Protein AF-A0A1Y1RI40-F1 (afdb_monomer)

Radius of gyration: 25.23 Å; Cα contacts (8 Å, |Δi|>4): 829; chains: 1; bounding box: 79×48×66 Å

Solvent-accessible surface area (backbone atoms only — not comparable to full-atom values): 23693 Å² total; per-residue (Å²): 145,78,85,81,77,87,74,83,76,78,83,67,93,67,83,85,74,88,73,84,78,80,83,80,86,78,82,91,81,91,85,81,90,74,91,63,54,16,33,44,28,28,38,38,39,45,78,49,85,76,67,95,66,42,29,38,39,41,31,38,20,47,82,89,46,75,76,46,76,47,78,41,54,38,86,76,55,53,92,50,40,43,78,51,72,52,67,76,34,72,64,44,56,35,31,44,37,36,29,42,35,46,96,94,41,78,31,63,43,44,65,49,74,80,46,69,31,38,95,93,45,34,64,47,70,75,47,77,42,77,39,45,49,64,64,21,49,38,52,48,40,32,50,37,21,50,50,41,53,64,74,49,54,41,98,71,26,27,20,25,41,39,65,92,81,38,76,60,62,28,73,65,33,27,35,45,42,52,41,34,43,48,74,76,56,51,57,72,82,36,72,66,47,42,33,29,54,45,43,58,57,72,36,46,45,99,76,23,45,26,79,56,82,29,44,41,56,27,14,44,45,45,32,37,40,37,75,66,67,56,79,54,70,68,54,54,30,31,53,51,36,56,62,68,44,46,42,99,71,26,28,26,13,70,34,85,57,84,66,51,19,51,39,33,28,19,41,33,52,38,16,40,45,51,67,64,51,52,72,83,37,67,68,48,47,33,30,52,52,30,53,65,75,57,48,42,98,72,26,22,22,22,56,70,70,77,70,46,28,28,50,32,26,19,44,37,48,35,29,43,52,63,72,61,52,60,74,84,36,68,72,45,48,30,26,53,52,32,45,59,58,17,46,47,98,71,26,25,15,10,52,34,75,92,45,74,61,35,52,40,36,28,19,35,42,40,49,31,47,38,71,75,67,36,85,44,71,67,55,50,34,29,47,46,33,52,44,70,61,42,40,97,72,25,41,32,66,26,62,58,61,92,89,41,93,63,67,41,62,32,45,51,40,27,22,39,40,32,45,28,41,48,51,57,70,53,47,83,75,57,91,80,69,95,77,63,112

Mean predicted aligned error: 7.87 Å

Nearest PDB structures (foldseek):
  3e37-assembly1_B  TM=7.561E-01  e=3.670E-06  Homo sapiens
  2h6g-assembly1_B  TM=7.529E-01  e=5.086E-06  Homo sapiens
  2h6i-assembly1_B  TM=7.550E-01  e=7.383E-06  Homo sapiens
  2h6h-assembly1_B  TM=7.507E-01  e=7.047E-06  Homo sapiens
  2f0y-assembly1_B  TM=7.196E-01  e=2.852E-05  Homo sapiens

Secondary structure (DSSP, 8-state):
-------PPP---------------PPP---------EEEEEEEEESSPPPSS-EEEEEEEETTEEEEEEEEEGGG-BTTEEEEEEEEEPSEEEEEEEEEEETTEEEEEEEPPPEEEBTTB-EEEEEEEEE--HHHHHHHHHHHHHHHHHHT--TTS-EESSTTT--SEEHHHHHHHHHHHHHHT--TTSHHHHHHHHHHHHTB-TTS-BSSS-HHHHHHHHHHHHHTT--SHHHHHHHHHHHHT--TTS-B-SSSSSPPBHHHHHHHHHHHHHTT--TTSHHHHHHHHHHHHH--TTS-B-SSSSS-BHHHHHHHHHHHHHTT--TTSHHHHHHHHHHHHTB-TTS-B-SSSS---BHHHHHHHHHHHHHHH-S-HHHHHHHHHHHHH--TTS--EES-STT-SS-EE-HHHHHHHHHHHHHHHHGGG-SS-----

pLDDT: mean 88.15, std 19.27, range [21.77, 98.75]

Sequence (437 aa):
MQQHTFKWRQKSWIAIFLVLAFVVLAGCDDDDDDLTFGSVSGTITFLDQMPDAGQISLNLLESEDVKAEQTIDVATISNNSLEFTFTEVDLGSYTIAIRWIEDQKTYFIDQSALFSLTNDNPDLSNFAITASFAAAKFARALSKATEFITNSQNADGGFPFRIEISQDSDFETTTWATRALLMTGADVNSPDIVSALNYIQEAQTDDGYYNEVNTAHSGFALLTLTEAGVEGPAVDAAVAWLKDAQQDDGGWGSGLTPPSMTIYTGVVMTALNAAGVPSTDPVMVNCVAFCENTQNMDGGWAMVSGDSWSMTTGWILQSLLWLGVDNNSDVIQNARAFLYSCQHEDGGFGQMPPTPSDPELTAYAMLPLLLLEGKTAEMTEAAYYLSDLQQDDGTYVSATPIEIENPEKNLQTTSFAVWALDFYLDSEITNHSNSRP

Structure (mmCIF, N/CA/C/O backbone):
data_AF-A0A1Y1RI40-F1
#
_entry.id   AF-A0A1Y1RI40-F1
#
loop_
_atom_site.group_PDB
_atom_site.id
_atom_site.type_symbol
_atom_site.label_atom_id
_atom_site.label_alt_id
_atom_site.label_comp_id
_atom_site.label_asym_id
_atom_site.label_entity_id
_atom_site.label_seq_id
_atom_site.pdbx_PDB_ins_code
_atom_site.Cartn_x
_atom_site.Cartn_y
_atom_site.Cartn_z
_atom_site.occupancy
_atom_site.B_iso_or_equiv
_atom_site.auth_seq_id
_atom_site.auth_comp_id
_atom_site.auth_asym_id
_atom_site.auth_atom_id
_atom_site.pdbx_PDB_model_num
ATOM 1 N N . MET A 1 1 ? -5.838 -23.852 -21.006 1.00 31.56 1 MET A N 1
ATOM 2 C CA . MET A 1 1 ? -7.023 -23.039 -21.349 1.00 31.56 1 MET A CA 1
ATOM 3 C C . MET A 1 1 ? -7.880 -22.906 -20.092 1.00 31.56 1 MET A C 1
ATOM 5 O O . MET A 1 1 ? -8.833 -23.645 -19.903 1.00 31.56 1 MET A O 1
ATOM 9 N N . GLN A 1 2 ? -7.460 -22.024 -19.189 1.00 23.70 2 GLN A N 1
ATOM 10 C CA . GLN A 1 2 ? -8.268 -21.462 -18.108 1.00 23.70 2 GLN A CA 1
ATOM 11 C C . GLN A 1 2 ? -7.993 -19.964 -18.206 1.00 23.70 2 GLN A C 1
ATOM 13 O O . GLN A 1 2 ? -6.868 -19.531 -17.986 1.00 23.70 2 GLN A O 1
ATOM 18 N N . GLN A 1 3 ? -8.969 -19.214 -18.712 1.00 21.77 3 GLN A N 1
ATOM 19 C CA . GLN A 1 3 ? -8.918 -17.758 -18.735 1.00 21.77 3 GLN A CA 1
ATOM 20 C C . GLN A 1 3 ? -9.211 -17.291 -17.310 1.00 21.77 3 GLN A C 1
ATOM 22 O O . GLN A 1 3 ? -10.324 -17.477 -16.819 1.00 21.77 3 GLN A O 1
ATOM 27 N N . HIS A 1 4 ? -8.206 -16.738 -16.638 1.00 25.17 4 HIS A N 1
ATOM 28 C CA . HIS A 1 4 ? -8.404 -15.982 -15.410 1.00 25.17 4 HIS A CA 1
ATOM 29 C C . HIS A 1 4 ? -8.950 -14.610 -15.809 1.00 25.17 4 HIS A C 1
ATOM 31 O O . HIS A 1 4 ? -8.199 -13.704 -16.134 1.00 25.17 4 HIS A O 1
ATOM 37 N N . THR A 1 5 ? -10.274 -14.473 -15.863 1.00 24.78 5 THR A N 1
ATOM 38 C CA . THR A 1 5 ? -10.913 -13.159 -15.978 1.00 24.78 5 THR A CA 1
ATOM 39 C C . THR A 1 5 ? -10.728 -12.421 -14.655 1.00 24.78 5 THR A C 1
ATOM 41 O O . THR A 1 5 ? -11.312 -12.837 -13.647 1.00 24.78 5 THR A O 1
ATOM 44 N N . PHE A 1 6 ? -9.921 -11.359 -14.654 1.00 29.69 6 PHE A N 1
ATOM 45 C CA . PHE A 1 6 ? -9.769 -10.452 -13.520 1.00 29.69 6 PHE A CA 1
ATOM 46 C C . PHE A 1 6 ? -11.094 -9.719 -13.279 1.00 29.69 6 PHE A C 1
ATOM 48 O O . PHE A 1 6 ? -11.621 -9.040 -14.158 1.00 29.69 6 PHE A O 1
ATOM 55 N N . LYS A 1 7 ? -11.684 -9.914 -12.096 1.00 27.81 7 LYS A N 1
ATOM 56 C CA . LYS A 1 7 ? -12.868 -9.176 -11.650 1.00 27.81 7 LYS A CA 1
ATOM 57 C C . LYS A 1 7 ? -12.440 -8.151 -10.615 1.00 27.81 7 LYS A C 1
ATOM 59 O O . LYS A 1 7 ? -12.048 -8.513 -9.510 1.00 27.81 7 LYS A O 1
ATOM 64 N N . TRP A 1 8 ? -12.587 -6.890 -10.984 1.00 30.58 8 TRP A N 1
ATOM 65 C CA . TRP A 1 8 ? -12.512 -5.742 -10.098 1.00 30.58 8 TRP A CA 1
ATOM 66 C C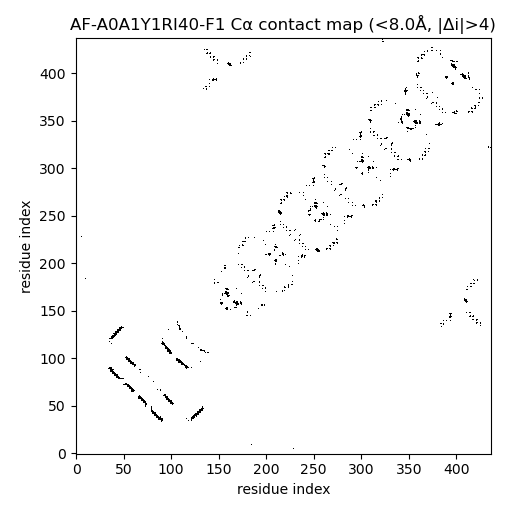 . TRP A 1 8 ? -13.442 -5.868 -8.897 1.00 30.58 8 TRP A C 1
ATOM 68 O O . TRP A 1 8 ? -14.635 -6.144 -9.049 1.00 30.58 8 TRP A O 1
ATOM 78 N N . ARG A 1 9 ? -12.899 -5.653 -7.695 1.00 31.94 9 ARG A N 1
ATOM 79 C CA . ARG A 1 9 ? -13.694 -5.528 -6.473 1.00 31.94 9 ARG A CA 1
ATOM 80 C C . ARG A 1 9 ? -14.290 -4.123 -6.404 1.00 31.94 9 ARG A C 1
ATOM 82 O O . ARG A 1 9 ? -13.565 -3.151 -6.244 1.00 31.94 9 ARG A O 1
ATOM 89 N N . GLN A 1 10 ? -15.618 -4.033 -6.400 1.00 27.36 10 GLN A N 1
ATOM 90 C CA . GLN A 1 10 ? -16.288 -3.022 -5.584 1.00 27.36 10 GLN A CA 1
ATOM 91 C C . GLN A 1 10 ? -15.876 -3.300 -4.131 1.00 27.36 10 GLN A C 1
ATOM 93 O O . GLN A 1 10 ? -16.125 -4.405 -3.639 1.00 27.36 10 GLN A O 1
ATOM 98 N N . LYS A 1 11 ? -15.234 -2.344 -3.447 1.00 31.62 11 LYS A N 1
ATOM 99 C CA . LYS A 1 11 ? -15.049 -2.407 -1.989 1.00 31.62 11 LYS A CA 1
ATOM 100 C C . LYS A 1 11 ? -16.427 -2.289 -1.327 1.00 31.62 11 LYS A C 1
ATOM 102 O O . LYS A 1 11 ? -16.858 -1.218 -0.917 1.00 31.62 11 LYS A O 1
ATOM 107 N N . SER A 1 12 ? -17.161 -3.395 -1.263 1.00 24.73 12 SER A N 1
ATOM 108 C CA . SER A 1 12 ? -18.211 -3.561 -0.268 1.00 24.73 12 SER A CA 1
ATOM 109 C C . SER A 1 12 ? -17.502 -3.924 1.028 1.00 24.73 12 SER A C 1
ATOM 111 O O . SER A 1 12 ? -16.881 -4.982 1.110 1.00 24.73 12 SER A O 1
ATOM 113 N N . TRP A 1 13 ? -17.566 -3.041 2.020 1.00 26.20 13 TRP A N 1
ATOM 114 C CA . TRP A 1 13 ? -17.221 -3.362 3.400 1.00 26.20 13 TRP A CA 1
ATOM 115 C C . TRP A 1 13 ? -18.197 -4.443 3.886 1.00 26.20 13 TRP A C 1
ATOM 117 O O . TRP A 1 13 ? -19.246 -4.145 4.440 1.00 26.20 13 TRP A O 1
ATOM 127 N N . ILE A 1 14 ? -17.909 -5.705 3.575 1.00 23.94 14 ILE A N 1
ATOM 128 C CA . ILE A 1 14 ? -18.635 -6.865 4.087 1.00 23.94 14 ILE A CA 1
ATOM 129 C C . ILE A 1 14 ? -17.609 -7.665 4.873 1.00 23.94 14 ILE A C 1
ATOM 131 O O . ILE A 1 14 ? -16.881 -8.491 4.322 1.00 23.94 14 ILE A O 1
ATOM 135 N N . ALA A 1 15 ? -17.541 -7.391 6.172 1.00 27.09 15 ALA A N 1
ATOM 136 C CA . ALA A 1 15 ? -16.929 -8.308 7.113 1.00 27.09 15 ALA A CA 1
ATOM 137 C C . ALA A 1 15 ? -17.802 -9.572 7.146 1.00 27.09 15 ALA A C 1
ATOM 139 O O . ALA A 1 15 ? -18.925 -9.562 7.644 1.00 27.09 15 ALA A O 1
ATOM 140 N N . ILE A 1 16 ? -17.326 -10.666 6.549 1.00 22.86 16 ILE A N 1
ATOM 141 C CA . ILE A 1 16 ? -18.002 -11.962 6.648 1.00 22.86 16 ILE A CA 1
ATOM 142 C C . ILE A 1 16 ? -17.617 -12.570 7.997 1.00 22.86 16 ILE A C 1
ATOM 144 O O . ILE A 1 16 ? -16.583 -13.224 8.114 1.00 22.86 16 ILE A O 1
ATOM 148 N N . PHE A 1 17 ? -18.465 -12.390 9.008 1.00 30.45 17 PHE A N 1
ATOM 149 C CA . PHE A 1 17 ? -18.402 -13.183 10.232 1.00 30.45 17 PHE A CA 1
ATOM 150 C C . PHE A 1 17 ? -19.391 -14.350 10.148 1.00 30.45 17 PHE A C 1
ATOM 152 O O . PHE A 1 17 ? -20.609 -14.180 10.114 1.00 30.45 17 PHE A O 1
ATOM 159 N N . LEU A 1 18 ? -18.851 -15.570 10.117 1.00 23.53 18 LEU A N 1
ATOM 160 C CA . LEU A 1 18 ? -19.616 -16.800 10.315 1.00 23.53 18 LEU A CA 1
ATOM 161 C C . LEU A 1 18 ? -20.024 -16.894 11.792 1.00 23.53 18 LEU A C 1
ATOM 163 O O . LEU A 1 18 ? -19.285 -17.426 12.619 1.00 23.53 18 LEU A O 1
ATOM 167 N N . VAL A 1 19 ? -21.213 -16.395 12.124 1.00 30.25 19 VAL A N 1
ATOM 168 C CA . VAL A 1 19 ? -21.842 -16.644 13.426 1.00 30.25 19 VAL A CA 1
ATOM 169 C C . VAL A 1 19 ? -22.621 -17.957 13.345 1.00 30.25 19 VAL A C 1
ATOM 171 O O . VAL A 1 19 ? -23.636 -18.070 12.658 1.00 30.25 19 VAL A O 1
ATOM 174 N N . LEU A 1 20 ? -22.135 -18.979 14.051 1.00 26.75 20 LEU A N 1
ATOM 175 C CA . LEU A 1 20 ? -22.878 -20.211 14.321 1.00 26.75 20 LEU A CA 1
ATOM 176 C C . LEU A 1 20 ? -24.044 -19.885 15.267 1.00 26.75 20 LEU A C 1
ATOM 178 O O . LEU A 1 20 ? -23.897 -19.895 16.486 1.00 26.75 20 LEU A O 1
ATOM 182 N N . ALA A 1 21 ? -25.210 -19.584 14.695 1.00 27.12 21 ALA A N 1
ATOM 183 C CA . ALA A 1 21 ? -26.448 -19.405 15.441 1.00 27.12 21 ALA A CA 1
ATOM 184 C C . ALA A 1 21 ? -26.933 -20.757 15.996 1.00 27.12 21 ALA A C 1
ATOM 186 O O . ALA A 1 21 ? -27.437 -21.608 15.260 1.00 27.12 21 ALA A O 1
ATOM 187 N N . PHE A 1 22 ? -26.809 -20.961 17.309 1.00 29.23 22 PHE A N 1
ATOM 188 C CA . PHE A 1 22 ? -27.583 -21.983 18.010 1.00 29.23 22 PHE A CA 1
ATOM 189 C C . PHE A 1 22 ? -28.985 -21.429 18.272 1.00 29.23 22 PHE A C 1
ATOM 191 O O . PHE A 1 22 ? -29.218 -20.712 19.240 1.00 29.23 22 PHE A O 1
ATOM 198 N N . VAL A 1 23 ? -29.929 -21.762 17.393 1.00 29.42 23 VAL A N 1
ATOM 199 C CA . VAL A 1 23 ? -31.353 -21.503 17.622 1.00 29.42 23 VAL A CA 1
ATOM 200 C C . VAL A 1 23 ? -31.856 -22.502 18.666 1.00 29.42 23 VAL A C 1
ATOM 202 O O . VAL A 1 23 ? -32.053 -23.681 18.368 1.00 29.42 23 VAL A O 1
ATOM 205 N N . VAL A 1 24 ? -32.069 -22.041 19.897 1.00 32.00 24 VAL A N 1
ATOM 206 C CA . VAL A 1 24 ? -32.867 -22.767 20.891 1.00 32.00 24 VAL A CA 1
ATOM 207 C C . VAL A 1 24 ? -34.315 -22.313 20.722 1.00 32.00 24 VAL A C 1
ATOM 209 O O . VAL A 1 24 ? -34.689 -21.227 21.150 1.00 32.00 24 VAL A O 1
ATOM 212 N N . LEU A 1 25 ? -35.133 -23.133 20.057 1.00 32.25 25 LEU A N 1
ATOM 213 C CA . LEU A 1 25 ? -36.585 -22.945 20.004 1.00 32.25 25 LEU A CA 1
ATOM 214 C C . LEU A 1 25 ? -37.181 -23.307 21.372 1.00 32.25 25 LEU A C 1
ATOM 216 O O . LEU A 1 25 ? -37.320 -24.490 21.689 1.00 32.25 25 LEU A O 1
ATOM 220 N N . ALA A 1 26 ? -37.535 -22.302 22.171 1.00 36.41 26 ALA A N 1
ATOM 221 C CA . ALA A 1 26 ? -38.454 -22.465 23.293 1.00 36.41 26 ALA A CA 1
ATOM 222 C C . ALA A 1 26 ? -39.890 -22.237 22.792 1.00 36.41 26 ALA A C 1
ATOM 224 O O . ALA A 1 26 ? -40.161 -21.279 22.071 1.00 36.41 26 ALA A O 1
ATOM 225 N N . GLY A 1 27 ? -40.772 -23.190 23.098 1.00 30.47 27 GLY A N 1
ATOM 226 C CA . GLY A 1 27 ? -42.149 -23.244 22.613 1.00 30.47 27 GLY A CA 1
ATOM 227 C C . GLY A 1 27 ? -43.052 -22.157 23.194 1.00 30.47 27 GLY A C 1
ATOM 228 O O . GLY A 1 27 ? -42.849 -21.702 24.315 1.00 30.47 27 GLY A O 1
ATOM 229 N N . CYS A 1 28 ? -44.052 -21.785 22.394 1.00 40.38 28 CYS A N 1
ATOM 230 C CA . CYS A 1 28 ? -45.139 -20.876 22.736 1.00 40.38 28 CYS A CA 1
ATOM 231 C C . CYS A 1 28 ? -46.003 -21.410 23.886 1.00 40.38 28 CYS A C 1
ATOM 233 O O . CYS A 1 28 ? -46.404 -22.573 23.848 1.00 40.38 28 CYS A O 1
ATOM 235 N N . ASP A 1 29 ? -46.365 -20.522 24.809 1.00 39.06 29 ASP A N 1
ATOM 236 C CA . ASP A 1 29 ? -47.680 -20.505 25.454 1.00 39.06 29 ASP A CA 1
ATOM 237 C C . ASP A 1 29 ? -48.059 -19.040 25.748 1.00 39.06 29 ASP A C 1
ATOM 239 O O . ASP A 1 29 ? -47.197 -18.231 26.096 1.00 39.06 29 ASP A O 1
ATOM 243 N N . ASP A 1 30 ? -49.331 -18.727 25.505 1.00 52.78 30 ASP A N 1
ATOM 244 C CA . ASP A 1 30 ? -49.960 -17.401 25.469 1.00 52.78 30 ASP A CA 1
ATOM 245 C C . ASP A 1 30 ? -50.249 -16.788 26.862 1.00 52.78 30 ASP A C 1
ATOM 247 O O . ASP A 1 30 ? -50.532 -17.512 27.817 1.00 52.78 30 ASP A O 1
ATOM 251 N N . ASP A 1 31 ? -50.272 -15.444 26.882 1.00 44.56 31 ASP A N 1
ATOM 252 C CA . ASP A 1 31 ? -51.110 -14.492 27.653 1.00 44.56 31 ASP A CA 1
ATOM 253 C C . ASP A 1 31 ? -50.374 -13.431 28.518 1.00 44.56 31 ASP A C 1
ATOM 255 O O . ASP A 1 31 ? -49.601 -13.743 29.420 1.00 44.56 31 ASP A O 1
ATOM 259 N N . ASP A 1 32 ? -50.774 -12.176 28.246 1.00 40.97 32 ASP A N 1
ATOM 260 C CA . ASP A 1 32 ? -50.656 -10.898 28.978 1.00 40.97 32 ASP A CA 1
ATOM 261 C C . ASP A 1 32 ? -49.320 -10.108 29.008 1.00 40.97 32 ASP A C 1
ATOM 263 O O . ASP A 1 32 ? -48.275 -10.595 29.420 1.00 40.97 32 ASP A O 1
ATOM 267 N N . ASP A 1 33 ? -49.435 -8.846 28.552 1.00 57.16 33 ASP A N 1
ATOM 268 C CA . ASP A 1 33 ? -48.524 -7.685 28.583 1.00 57.16 33 ASP A CA 1
ATOM 269 C C . ASP A 1 33 ? -47.160 -7.861 29.271 1.00 57.16 33 ASP A C 1
ATOM 271 O O . ASP A 1 33 ? -47.107 -7.953 30.491 1.00 57.16 33 ASP A O 1
ATOM 275 N N . ASP A 1 34 ? -46.068 -7.743 28.502 1.00 50.94 34 ASP A N 1
ATOM 276 C CA . ASP A 1 34 ? -44.821 -7.109 28.960 1.00 50.94 34 ASP A CA 1
ATOM 277 C C . ASP A 1 34 ? -43.804 -7.013 27.801 1.00 50.94 34 ASP A C 1
ATOM 279 O O . ASP A 1 34 ? -43.043 -7.937 27.519 1.00 50.94 34 ASP A O 1
ATOM 283 N N . LEU A 1 35 ? -43.749 -5.865 27.110 1.00 52.09 35 LEU A N 1
ATOM 284 C CA . LEU A 1 35 ? -42.489 -5.454 26.477 1.00 52.09 35 LEU A CA 1
ATOM 285 C C . LEU A 1 35 ? -41.566 -5.037 27.626 1.00 52.09 35 LEU A C 1
ATOM 287 O O . LEU A 1 35 ? -41.515 -3.869 28.012 1.00 52.09 35 LEU A O 1
ATOM 291 N N . THR A 1 36 ? -40.915 -6.014 28.252 1.00 71.75 36 THR A N 1
ATOM 292 C CA . THR A 1 36 ? -39.920 -5.776 29.297 1.00 71.75 36 THR A CA 1
ATOM 293 C C . THR A 1 36 ? -38.683 -5.188 28.651 1.00 71.75 36 THR A C 1
ATOM 295 O O . THR A 1 36 ? -37.813 -5.910 28.169 1.00 71.75 36 THR A O 1
ATOM 298 N N . PHE A 1 37 ? -38.619 -3.863 28.618 1.00 84.75 37 PHE A N 1
ATOM 299 C CA . PHE A 1 37 ? -37.392 -3.180 28.264 1.00 84.75 37 PHE A CA 1
ATOM 300 C C . PHE A 1 37 ? -36.336 -3.396 29.346 1.00 84.75 37 PHE A C 1
ATOM 302 O O . PHE A 1 37 ? -36.621 -3.370 30.544 1.00 84.75 37 PHE A O 1
ATOM 309 N N . GLY A 1 38 ? -35.111 -3.574 28.889 1.00 91.69 38 GLY A N 1
ATOM 310 C CA . GLY A 1 38 ? -33.917 -3.699 29.689 1.00 91.69 38 GLY A CA 1
ATOM 311 C C . GLY A 1 38 ? -33.022 -2.469 29.645 1.00 91.69 38 GLY A C 1
ATOM 312 O O . GLY A 1 38 ? -33.340 -1.427 29.055 1.00 91.69 38 GLY A O 1
ATOM 313 N N . SER A 1 39 ? -31.849 -2.617 30.245 1.00 94.75 39 SER A N 1
ATOM 314 C CA . SER A 1 39 ? -30.773 -1.638 30.172 1.00 94.75 39 SER A CA 1
ATOM 315 C C . SER A 1 39 ? -29.411 -2.306 30.028 1.00 94.75 39 SER A C 1
ATOM 317 O O . SER A 1 39 ? -29.188 -3.434 30.466 1.00 94.75 39 SER A O 1
ATOM 319 N N . VAL A 1 40 ? -28.480 -1.598 29.396 1.00 96.50 40 VAL A N 1
ATOM 320 C CA . VAL A 1 40 ? -27.085 -2.024 29.266 1.00 96.50 40 VAL A CA 1
ATOM 321 C C . VAL A 1 40 ? -26.205 -0.879 29.719 1.00 96.50 40 VAL A C 1
ATOM 323 O O . VAL A 1 40 ? -26.218 0.182 29.099 1.00 96.50 40 VAL A O 1
ATOM 326 N N . SER A 1 41 ? -25.423 -1.078 30.773 1.00 97.12 41 SER A N 1
ATOM 327 C CA . SER A 1 41 ? -24.479 -0.083 31.272 1.00 97.12 41 SER A CA 1
ATOM 328 C C . SER A 1 41 ? -23.106 -0.679 31.533 1.00 97.12 41 SER A C 1
ATOM 330 O O . SER A 1 41 ? -22.956 -1.853 31.891 1.00 97.12 41 SER A O 1
ATOM 332 N N . GLY A 1 42 ? -22.081 0.152 31.393 1.00 96.19 42 GLY A N 1
ATOM 333 C CA . GLY A 1 42 ? -20.721 -0.299 31.603 1.00 96.19 42 GLY A CA 1
ATOM 334 C C . GLY A 1 42 ? -19.665 0.716 31.214 1.00 96.19 42 GLY A C 1
ATOM 335 O O . GLY A 1 42 ? -19.949 1.901 31.044 1.00 96.19 42 GLY A O 1
ATOM 336 N N . THR A 1 43 ? -18.448 0.209 31.049 1.00 96.75 43 THR A N 1
ATOM 337 C CA . THR A 1 43 ? -17.240 1.007 30.864 1.00 96.75 43 THR A CA 1
ATOM 338 C C . THR A 1 43 ? -16.478 0.531 29.636 1.00 96.75 43 THR A C 1
ATOM 340 O O . THR A 1 43 ? -16.253 -0.667 29.449 1.00 96.75 43 THR A O 1
ATOM 343 N N . ILE A 1 44 ? -16.019 1.479 28.827 1.00 96.69 44 ILE A N 1
ATOM 344 C CA . ILE A 1 44 ? -15.050 1.262 27.756 1.00 96.69 44 ILE A CA 1
ATOM 345 C C . ILE A 1 44 ? -13.696 1.770 28.244 1.00 96.69 44 ILE A C 1
ATOM 347 O O . ILE A 1 44 ? -13.583 2.926 28.645 1.00 96.69 44 ILE A O 1
ATOM 351 N N . THR A 1 45 ? -12.673 0.920 28.207 1.00 96.25 45 THR A N 1
ATOM 352 C CA . THR A 1 45 ? -11.275 1.294 28.455 1.00 96.25 45 THR A CA 1
ATOM 353 C C . THR A 1 45 ? -10.517 1.350 27.133 1.00 96.25 45 THR A C 1
ATOM 355 O O . THR A 1 45 ? -10.418 0.346 26.427 1.00 96.25 45 THR A O 1
ATOM 358 N N . PHE A 1 46 ? -9.967 2.515 26.804 1.00 94.44 46 PHE A N 1
ATOM 359 C CA . PHE A 1 46 ? -9.165 2.718 25.603 1.00 94.44 46 PHE A CA 1
ATOM 360 C C . PHE A 1 46 ? -7.693 2.398 25.877 1.00 94.44 46 PHE A C 1
ATOM 362 O O . PHE A 1 46 ? -7.108 2.892 26.844 1.00 94.44 46 PHE A O 1
ATOM 369 N N . LEU A 1 47 ? -7.107 1.546 25.036 1.00 91.44 47 LEU A N 1
ATOM 370 C CA . LEU A 1 47 ? -5.742 1.043 25.216 1.00 91.44 47 LEU A CA 1
ATOM 371 C C . LEU A 1 47 ? -4.673 2.046 24.762 1.00 91.44 47 LEU A C 1
ATOM 373 O O . LEU A 1 47 ? -3.570 2.049 25.305 1.00 91.44 47 LEU A O 1
ATOM 377 N N . ASP A 1 48 ? -5.022 2.913 23.814 1.00 87.44 48 ASP A N 1
ATOM 378 C CA . ASP A 1 48 ? -4.122 3.893 23.207 1.00 87.44 48 ASP A CA 1
ATOM 379 C C . ASP A 1 48 ? -4.421 5.319 23.688 1.00 87.44 48 ASP A C 1
ATOM 381 O O . ASP A 1 48 ? -5.396 5.580 24.400 1.00 87.44 48 ASP A O 1
ATOM 385 N N . GLN A 1 49 ? -3.584 6.275 23.282 1.00 85.06 49 GLN A N 1
ATOM 386 C CA . GLN A 1 49 ? -3.860 7.694 23.492 1.00 85.06 49 GLN A CA 1
ATOM 387 C C . GLN A 1 49 ? -5.142 8.108 22.748 1.00 85.06 49 GLN A C 1
ATOM 389 O O . GLN A 1 49 ? -5.308 7.809 21.565 1.00 85.06 49 GLN A O 1
ATOM 394 N N . MET A 1 50 ? -6.038 8.814 23.447 1.00 88.25 50 MET A N 1
ATOM 395 C CA . MET A 1 50 ? -7.249 9.385 22.848 1.00 88.25 50 MET A CA 1
ATOM 396 C C . MET A 1 50 ? -6.888 10.391 21.741 1.00 88.25 50 MET A C 1
ATOM 398 O O . MET A 1 50 ? -5.900 11.114 21.893 1.00 88.25 50 MET A O 1
ATOM 402 N N . PRO A 1 51 ? -7.687 10.492 20.663 1.00 88.69 51 PRO A N 1
ATOM 403 C CA . PRO A 1 51 ? -7.506 11.550 19.675 1.00 88.69 51 PRO A CA 1
ATOM 404 C C . PRO A 1 51 ? -7.727 12.938 20.296 1.00 88.69 51 PRO A C 1
ATOM 406 O O . PRO A 1 51 ? -8.458 13.085 21.273 1.00 88.69 51 PRO A O 1
ATOM 409 N N . ASP A 1 52 ? -7.128 13.975 19.709 1.00 87.88 52 ASP A N 1
ATOM 410 C CA . ASP A 1 52 ? -7.226 15.344 20.243 1.00 87.88 52 ASP A CA 1
ATOM 411 C C . ASP A 1 52 ? -8.600 15.998 19.997 1.00 87.88 52 ASP A C 1
ATOM 413 O O . ASP A 1 52 ? -8.946 16.992 20.639 1.00 87.88 52 ASP A O 1
ATOM 417 N N . ALA A 1 53 ? -9.385 15.464 19.055 1.00 92.44 53 ALA A N 1
ATOM 418 C CA . ALA A 1 53 ? -10.660 16.028 18.627 1.00 92.44 53 ALA A CA 1
ATOM 419 C C . ALA A 1 53 ? -11.650 14.958 18.135 1.00 92.44 53 ALA A C 1
ATOM 421 O O . ALA A 1 53 ? -11.320 13.784 17.946 1.00 92.44 53 ALA A O 1
ATOM 422 N N . GLY A 1 54 ? -12.888 15.394 17.900 1.00 94.62 54 GLY A N 1
ATOM 423 C CA . GLY A 1 54 ? -13.966 14.567 17.369 1.00 94.62 54 GLY A CA 1
ATOM 424 C C . GLY A 1 54 ? -14.877 13.989 18.449 1.00 94.62 54 GLY A C 1
ATOM 425 O O . GLY A 1 54 ? -14.913 14.447 19.592 1.00 94.62 54 GLY A O 1
ATOM 426 N N . GLN A 1 55 ? -15.664 12.992 18.065 1.00 96.81 55 GLN A N 1
ATOM 427 C CA . GLN A 1 55 ? -16.674 12.370 18.914 1.00 96.81 55 GLN A CA 1
ATOM 428 C C . GLN A 1 55 ? -16.581 10.848 18.845 1.00 96.81 55 GLN A C 1
ATOM 430 O O . GLN A 1 55 ? -16.263 10.286 17.803 1.00 96.81 55 GLN A O 1
ATOM 435 N N . ILE A 1 56 ? -16.897 10.167 19.938 1.00 96.88 56 ILE A N 1
ATOM 436 C CA . ILE A 1 56 ? -17.120 8.725 19.964 1.00 96.88 56 ILE A CA 1
ATOM 437 C C . ILE A 1 56 ? -18.609 8.473 19.771 1.00 96.88 56 ILE A C 1
ATOM 439 O O . ILE A 1 56 ? -19.419 8.966 20.554 1.00 96.88 56 ILE A O 1
ATOM 443 N N . SER A 1 57 ? -18.967 7.711 18.741 1.00 97.06 57 SER A N 1
ATOM 444 C CA . SER A 1 57 ? -20.306 7.149 18.586 1.00 97.06 57 SER A CA 1
ATOM 445 C C . SER A 1 57 ? -20.316 5.706 19.084 1.00 97.06 57 SER A C 1
ATOM 447 O O . SER A 1 57 ? -19.479 4.888 18.692 1.00 97.06 57 SER A O 1
ATOM 449 N N . LEU A 1 58 ? -21.253 5.417 19.981 1.00 97.69 58 LEU A N 1
ATOM 450 C CA . LEU A 1 58 ? -21.564 4.088 20.482 1.00 97.69 58 LEU A CA 1
ATOM 451 C C . LEU A 1 58 ? -22.901 3.674 19.888 1.00 97.69 58 LEU A C 1
ATOM 453 O O . LEU A 1 58 ? -23.923 4.294 20.182 1.00 97.69 58 LEU A O 1
ATOM 457 N N . ASN A 1 59 ? -22.908 2.613 19.090 1.00 97.62 59 ASN A N 1
ATOM 458 C CA . ASN A 1 59 ? -24.127 2.088 18.493 1.00 97.62 59 ASN A CA 1
ATOM 459 C C . ASN A 1 59 ? -24.437 0.712 19.069 1.00 97.62 59 ASN A C 1
ATOM 461 O O . ASN A 1 59 ? -23.637 -0.214 18.936 1.00 97.62 59 ASN A O 1
ATOM 465 N N . LEU A 1 60 ? -25.613 0.579 19.675 1.00 97.38 60 LEU A N 1
ATOM 466 C CA . LEU A 1 60 ? -26.168 -0.710 20.054 1.00 97.38 60 LEU A CA 1
ATOM 467 C C . LEU A 1 60 ? -26.784 -1.353 18.810 1.00 97.38 60 LEU A C 1
ATOM 469 O O . LEU A 1 60 ? -27.747 -0.821 18.251 1.00 97.38 60 LEU A O 1
ATOM 473 N N . LEU A 1 61 ? -26.213 -2.472 18.373 1.00 97.31 61 LEU A N 1
ATOM 474 C CA . LEU A 1 61 ? -26.580 -3.150 17.135 1.00 97.31 61 LEU A CA 1
ATOM 475 C C . LEU A 1 61 ? -27.292 -4.466 17.425 1.00 97.31 61 LEU A C 1
ATOM 477 O O . LEU A 1 61 ? -26.755 -5.299 18.155 1.00 97.31 61 LEU A O 1
ATOM 481 N N . GLU A 1 62 ? -28.449 -4.681 16.805 1.00 95.25 62 GLU A N 1
ATOM 482 C CA . GLU A 1 62 ? -29.041 -6.012 16.641 1.00 95.25 62 GLU A CA 1
ATOM 483 C C . GLU A 1 62 ? -28.722 -6.486 15.226 1.00 95.25 62 GLU A C 1
ATOM 485 O O . GLU A 1 62 ? -29.246 -5.948 14.249 1.00 95.25 62 GLU A O 1
ATOM 490 N N . SER A 1 63 ? -27.829 -7.468 15.096 1.00 90.31 63 SER A N 1
ATOM 491 C CA . SER A 1 63 ? -27.181 -7.743 13.810 1.00 90.31 63 SER A CA 1
ATOM 492 C C . SER A 1 63 ? -26.520 -6.464 13.260 1.00 90.31 63 SER A C 1
ATOM 494 O O . SER A 1 63 ? -25.578 -5.975 13.874 1.00 90.31 63 SER A O 1
ATOM 496 N N . GLU A 1 64 ? -27.013 -5.912 12.146 1.00 87.75 64 GLU A N 1
ATOM 497 C CA . GLU A 1 64 ? -26.497 -4.683 11.515 1.00 87.75 64 GLU A CA 1
ATOM 498 C C . GLU A 1 64 ? -27.359 -3.445 11.823 1.00 87.75 64 GLU A C 1
ATOM 500 O O . GLU A 1 64 ? -26.976 -2.318 11.506 1.00 87.75 64 GLU A O 1
ATOM 505 N N . ASP A 1 65 ? -28.531 -3.631 12.439 1.00 94.06 65 ASP A N 1
ATOM 506 C CA . ASP A 1 65 ? -29.480 -2.548 12.675 1.00 94.06 65 ASP A CA 1
ATOM 507 C C . ASP A 1 65 ? -29.116 -1.776 13.946 1.00 94.06 65 ASP A C 1
ATOM 509 O O . ASP A 1 65 ? -29.073 -2.337 15.045 1.00 94.06 65 ASP A O 1
ATOM 513 N N . VAL A 1 66 ? -28.924 -0.462 13.813 1.00 95.88 66 VAL A N 1
ATOM 514 C CA . VAL A 1 66 ? -28.730 0.442 14.954 1.00 95.88 66 VAL A CA 1
ATOM 515 C C . VAL A 1 66 ? -30.051 0.601 15.704 1.00 95.88 66 VAL A C 1
ATOM 517 O O . VAL A 1 66 ? -31.009 1.165 15.176 1.00 95.88 66 VAL A O 1
ATOM 520 N N . LYS A 1 67 ? -30.100 0.127 16.950 1.00 96.12 67 LYS A N 1
ATOM 521 C CA . LYS A 1 67 ? -31.278 0.242 17.829 1.00 96.12 67 LYS A CA 1
ATOM 522 C C . LYS A 1 67 ? -31.195 1.424 18.777 1.00 96.12 67 LYS A C 1
ATOM 524 O O . LYS A 1 67 ? -32.213 2.026 19.098 1.00 96.12 67 LYS A O 1
ATOM 529 N N . ALA A 1 68 ? -29.984 1.770 19.198 1.00 95.88 68 ALA A N 1
ATOM 530 C CA . ALA A 1 68 ? -29.722 2.949 20.005 1.00 95.88 68 ALA A CA 1
ATOM 531 C C . ALA A 1 68 ? -28.335 3.515 19.692 1.00 95.88 68 ALA A C 1
ATOM 533 O O . ALA A 1 68 ? -27.426 2.789 19.283 1.00 95.88 68 ALA A O 1
ATOM 534 N N . GLU A 1 69 ? -28.171 4.817 19.905 1.00 96.50 69 GLU A N 1
ATOM 535 C CA . GLU A 1 69 ? -26.922 5.532 19.664 1.00 96.50 69 GLU A CA 1
ATOM 536 C C . GLU A 1 69 ? -26.631 6.522 20.792 1.00 96.50 69 GLU A C 1
ATOM 538 O O . GLU A 1 69 ? -27.538 7.164 21.326 1.00 96.50 69 GLU A O 1
ATOM 543 N N . GLN A 1 70 ? -25.353 6.651 21.139 1.00 96.62 70 GLN A N 1
ATOM 544 C CA . GLN A 1 70 ? -24.831 7.722 21.980 1.00 96.62 70 GLN A CA 1
ATOM 545 C C . GLN A 1 70 ? -23.626 8.349 21.309 1.00 96.62 70 GLN A C 1
ATOM 547 O O . GLN A 1 70 ? -22.755 7.641 20.818 1.00 96.62 70 GLN A O 1
ATOM 552 N N . THR A 1 71 ? -23.550 9.674 21.345 1.00 96.38 71 THR A N 1
ATOM 553 C CA . THR A 1 71 ? -22.406 10.422 20.830 1.00 96.38 71 THR A CA 1
ATOM 554 C C . THR A 1 71 ? -21.782 11.223 21.959 1.00 96.38 71 THR A C 1
ATOM 556 O O . THR A 1 71 ? -22.470 11.977 22.649 1.00 96.38 71 THR A O 1
ATOM 559 N N . ILE A 1 72 ? -20.479 11.050 22.151 1.00 96.62 72 ILE A N 1
ATOM 560 C CA . ILE A 1 72 ? -19.724 11.628 23.257 1.00 96.62 72 ILE A CA 1
ATOM 561 C C . ILE A 1 72 ? -18.550 12.410 22.684 1.00 96.62 72 ILE A C 1
ATOM 563 O O . ILE A 1 72 ? -17.783 11.885 21.888 1.00 96.62 72 ILE A O 1
ATOM 567 N N . ASP A 1 73 ? -18.395 13.668 23.085 1.00 96.25 73 ASP A N 1
ATOM 568 C CA . ASP A 1 73 ? -17.244 14.476 22.681 1.00 96.25 73 ASP A CA 1
ATOM 569 C C . ASP A 1 73 ? -15.967 13.938 23.339 1.00 96.25 73 ASP A C 1
ATOM 571 O O . ASP A 1 73 ? -15.928 13.740 24.560 1.00 96.25 73 ASP A O 1
ATOM 575 N N . VAL A 1 74 ? -14.923 13.705 22.539 1.00 94.38 74 VAL A N 1
ATOM 576 C CA . VAL A 1 74 ? -13.649 13.158 23.020 1.00 94.38 74 VAL A CA 1
ATOM 577 C C . VAL A 1 74 ? -13.038 14.038 24.114 1.00 94.38 74 VAL A C 1
ATOM 579 O O . VAL A 1 74 ? -12.493 13.508 25.080 1.00 94.38 74 VAL A O 1
ATOM 582 N N . ALA A 1 75 ? -13.225 15.361 24.055 1.00 93.94 75 ALA A N 1
ATOM 583 C CA . ALA A 1 75 ? -12.718 16.294 25.061 1.00 93.94 75 ALA A CA 1
ATOM 584 C C . ALA A 1 75 ? -13.330 16.088 26.463 1.00 93.94 75 ALA A C 1
ATOM 586 O O . ALA A 1 75 ? -12.826 16.630 27.449 1.00 93.94 75 ALA A O 1
ATOM 587 N N . THR A 1 76 ? -14.426 15.328 26.571 1.00 93.56 76 THR A N 1
ATOM 588 C CA . THR A 1 76 ? -15.084 15.006 27.849 1.00 93.56 76 THR A CA 1
ATOM 589 C C . THR A 1 76 ? -14.604 13.692 28.467 1.00 93.56 76 THR A C 1
ATOM 591 O O . THR A 1 76 ? -14.883 13.430 29.639 1.00 93.56 76 THR A O 1
ATOM 594 N N . ILE A 1 77 ? -13.863 12.877 27.712 1.00 92.88 77 ILE A N 1
ATOM 595 C CA . ILE A 1 77 ? -13.351 11.581 28.156 1.00 92.88 77 ILE A CA 1
ATOM 596 C C . ILE A 1 77 ? -12.057 11.811 28.940 1.00 92.88 77 ILE A C 1
ATOM 598 O O . ILE A 1 77 ? -11.154 12.518 28.502 1.00 92.88 77 ILE A O 1
ATOM 602 N N . SER A 1 78 ? -11.957 11.211 30.126 1.00 89.44 78 SER A N 1
ATOM 603 C CA . SER A 1 78 ? -10.776 11.328 30.988 1.00 89.44 78 SER A CA 1
ATOM 604 C C . SER A 1 78 ? -10.289 9.951 31.423 1.00 89.44 78 SER A C 1
ATOM 606 O O . SER A 1 78 ? -11.067 9.004 31.504 1.00 89.44 78 SER A O 1
ATOM 608 N N . ASN A 1 79 ? -8.986 9.832 31.697 1.00 90.44 79 ASN A N 1
ATOM 609 C CA . ASN A 1 79 ? -8.341 8.575 32.100 1.00 90.44 79 ASN A CA 1
ATOM 610 C C . ASN A 1 79 ? -8.526 7.420 31.096 1.00 90.44 79 ASN A C 1
ATOM 612 O O . ASN A 1 79 ? -8.585 6.267 31.517 1.00 90.44 79 ASN A O 1
ATOM 616 N N . ASN A 1 80 ? -8.653 7.722 29.796 1.00 93.00 80 ASN A N 1
ATOM 617 C CA . ASN A 1 80 ? -8.913 6.736 28.738 1.00 93.00 80 ASN A CA 1
ATOM 618 C C . ASN A 1 80 ? -10.102 5.807 29.047 1.00 93.00 80 ASN A C 1
ATOM 620 O O . ASN A 1 80 ? -10.102 4.636 28.676 1.00 93.00 80 ASN A O 1
ATOM 624 N N . SER A 1 81 ? -11.114 6.319 29.751 1.00 94.69 81 SER A N 1
ATOM 625 C CA . SER A 1 81 ? -12.255 5.531 30.202 1.00 94.69 81 SER A CA 1
ATOM 626 C C . SER A 1 81 ? -13.557 6.271 29.929 1.00 94.69 81 SER A C 1
ATOM 628 O O . SER A 1 81 ? -13.691 7.449 30.264 1.00 94.69 81 SER A O 1
ATOM 630 N N . LEU A 1 82 ? -14.526 5.568 29.349 1.00 95.62 82 LEU A N 1
ATOM 631 C CA . LEU A 1 82 ? -15.851 6.089 29.028 1.00 95.62 82 LEU A CA 1
ATOM 632 C C . LEU A 1 82 ? -16.930 5.205 29.654 1.00 95.62 82 LEU A C 1
ATOM 634 O O . LEU A 1 82 ? -17.046 4.031 29.319 1.00 95.62 82 LEU A O 1
ATOM 638 N N . GLU A 1 83 ? -17.737 5.787 30.534 1.00 96.06 83 GLU A N 1
ATOM 639 C CA . GLU A 1 83 ? -18.963 5.161 31.031 1.00 96.06 83 GLU A CA 1
ATOM 640 C C . GLU A 1 83 ? -20.097 5.362 30.022 1.00 96.06 83 GLU A C 1
ATOM 642 O O . GLU A 1 83 ? -20.251 6.452 29.467 1.00 96.06 83 GLU A O 1
ATOM 647 N N . PHE A 1 84 ? -20.921 4.337 29.815 1.00 96.06 84 PHE A N 1
ATOM 648 C CA . PHE A 1 84 ? -22.085 4.401 28.933 1.00 96.06 84 PHE A CA 1
ATOM 649 C C . PHE A 1 84 ? -23.296 3.704 29.559 1.00 96.06 84 PHE A C 1
ATOM 651 O O . PHE A 1 84 ? -23.173 2.857 30.448 1.00 96.06 84 PHE A O 1
ATOM 658 N N . THR A 1 85 ? -24.499 4.065 29.112 1.00 97.12 85 THR A N 1
ATOM 659 C CA . THR A 1 85 ? -25.744 3.418 29.560 1.00 97.12 85 THR A CA 1
ATOM 660 C C . THR A 1 85 ? -26.845 3.553 28.520 1.00 97.12 85 THR A C 1
ATOM 662 O O . THR A 1 85 ? -27.351 4.652 28.324 1.00 97.12 85 THR A O 1
ATOM 665 N N . PHE A 1 86 ? -27.259 2.456 27.893 1.00 96.88 86 PHE A N 1
ATOM 666 C CA . PHE A 1 86 ? -28.474 2.381 27.083 1.00 96.88 86 PHE A CA 1
ATOM 667 C C . PHE A 1 86 ? -29.653 1.955 27.967 1.00 96.88 86 PHE A C 1
ATOM 669 O O . PHE A 1 86 ? -29.552 0.979 28.707 1.00 96.88 86 PHE A O 1
ATOM 676 N N . THR A 1 87 ? -30.763 2.683 27.897 1.00 94.81 87 THR A N 1
ATOM 677 C CA . THR A 1 87 ? -32.017 2.374 28.604 1.00 94.81 87 THR A CA 1
ATOM 678 C C . THR A 1 87 ? -33.117 2.076 27.602 1.00 94.81 87 THR A C 1
ATOM 680 O O . THR A 1 87 ? -33.003 2.477 26.447 1.00 94.81 87 THR A O 1
ATOM 683 N N . GLU A 1 88 ? -34.201 1.453 28.060 1.00 92.62 88 GLU A N 1
ATOM 684 C CA . GLU A 1 88 ? -35.354 1.125 27.212 1.00 92.62 88 GLU A CA 1
ATOM 685 C C . GLU A 1 88 ? -34.967 0.223 26.021 1.00 92.62 88 GLU A C 1
ATOM 687 O O . GLU A 1 88 ? -35.432 0.403 24.900 1.00 92.62 88 GLU A O 1
ATOM 692 N N . VAL A 1 89 ? -34.066 -0.737 26.258 1.00 93.88 89 VAL A N 1
ATOM 693 C CA . VAL A 1 89 ? -33.567 -1.657 25.228 1.00 93.88 89 VAL A CA 1
ATOM 694 C C . VAL A 1 89 ? -34.487 -2.870 25.141 1.00 93.88 89 VAL A C 1
ATOM 696 O O . VAL A 1 89 ? -34.758 -3.499 26.160 1.00 93.88 89 VAL A O 1
ATOM 699 N N . ASP A 1 90 ? -34.952 -3.223 23.946 1.00 93.81 90 ASP A N 1
ATOM 700 C CA . ASP A 1 90 ? -35.725 -4.453 23.747 1.00 93.81 90 ASP A CA 1
ATOM 701 C C . ASP A 1 90 ? -34.932 -5.704 24.176 1.00 93.81 90 ASP A C 1
ATOM 703 O O . ASP A 1 90 ? -33.700 -5.719 24.235 1.00 93.81 90 ASP A O 1
ATOM 707 N N . LEU A 1 91 ? -35.637 -6.792 24.482 1.00 93.19 91 LEU A N 1
ATOM 708 C CA . LEU A 1 91 ? -34.976 -8.076 24.695 1.00 93.19 91 LEU A CA 1
ATOM 709 C C . LEU A 1 91 ? -34.496 -8.641 23.360 1.00 93.19 91 LEU A C 1
ATOM 711 O O . LEU A 1 91 ? -35.245 -8.687 22.386 1.00 93.19 91 LEU A O 1
ATOM 715 N N . GLY A 1 92 ? -33.258 -9.117 23.328 1.00 93.62 92 GLY A N 1
ATOM 716 C CA . GLY A 1 92 ? -32.611 -9.522 22.088 1.00 93.62 92 GLY A CA 1
ATOM 717 C C . GLY A 1 92 ? -31.124 -9.775 22.266 1.00 93.62 92 GLY A C 1
ATOM 718 O O . GLY A 1 92 ? -30.601 -9.767 23.384 1.00 93.62 92 GLY A O 1
ATOM 719 N N . SER A 1 93 ? -30.437 -10.014 21.152 1.00 95.88 93 SER A N 1
ATOM 720 C CA . SER A 1 93 ? -28.989 -10.215 21.119 1.00 95.88 93 SER A CA 1
ATOM 721 C C . SER A 1 93 ? -28.315 -9.035 20.437 1.00 95.88 93 SER A C 1
ATOM 723 O O . SER A 1 93 ? -28.652 -8.696 19.304 1.00 95.88 93 SER A O 1
ATOM 725 N N . TYR A 1 94 ? -27.338 -8.441 21.116 1.00 97.19 94 TYR A N 1
ATOM 726 C CA . TYR A 1 94 ? -26.744 -7.178 20.702 1.00 97.19 94 TYR A CA 1
ATOM 727 C C . TYR A 1 94 ? -25.221 -7.197 20.744 1.00 97.19 94 TYR A C 1
ATOM 729 O O . TYR A 1 94 ? -24.598 -7.971 21.473 1.00 97.19 94 TYR A O 1
ATOM 737 N N . THR A 1 95 ? -24.631 -6.283 19.983 1.00 97.31 95 THR A N 1
ATOM 738 C CA . THR A 1 95 ? -23.242 -5.840 20.141 1.00 97.31 95 THR A CA 1
ATOM 739 C C . THR A 1 95 ? -23.211 -4.325 20.300 1.00 97.31 95 THR A C 1
ATOM 741 O O . THR A 1 95 ? -24.174 -3.640 19.957 1.00 97.31 95 THR A O 1
ATOM 744 N N . ILE A 1 96 ? -22.111 -3.790 20.821 1.00 97.25 96 ILE A N 1
ATOM 745 C CA . ILE A 1 96 ? -21.849 -2.351 20.843 1.00 97.25 96 ILE A CA 1
ATOM 746 C C . ILE A 1 96 ? -20.704 -2.082 19.878 1.00 97.25 96 ILE A C 1
ATOM 748 O O . ILE A 1 96 ? -19.578 -2.512 20.122 1.00 97.25 96 ILE A O 1
ATOM 752 N N . ALA A 1 97 ? -20.993 -1.378 18.789 1.00 96.19 97 ALA A N 1
ATOM 753 C CA . ALA A 1 97 ? -19.973 -0.869 17.885 1.00 96.19 97 ALA A CA 1
ATOM 754 C C . ALA A 1 97 ? -19.500 0.507 18.359 1.00 96.19 97 ALA A C 1
ATOM 756 O O . ALA A 1 97 ? -20.312 1.368 18.705 1.00 96.19 97 ALA A O 1
ATOM 757 N N . ILE A 1 98 ? -18.186 0.701 18.354 1.00 96.12 98 ILE A N 1
ATOM 758 C CA . ILE A 1 98 ? -17.512 1.914 18.799 1.00 96.12 98 ILE A CA 1
ATOM 759 C C . ILE A 1 98 ? -16.864 2.556 17.575 1.00 96.12 98 ILE A C 1
ATOM 761 O O . ILE A 1 98 ? -16.104 1.919 16.842 1.00 96.12 98 ILE A O 1
ATOM 765 N N . ARG A 1 99 ? -17.196 3.819 17.320 1.00 95.88 99 ARG A N 1
ATOM 766 C CA . ARG A 1 99 ? -16.737 4.565 16.146 1.00 95.88 99 ARG A CA 1
ATOM 767 C C . ARG A 1 99 ? -16.204 5.926 16.559 1.00 95.88 99 ARG A C 1
ATOM 769 O O . ARG A 1 99 ? -16.745 6.555 17.463 1.00 95.88 99 ARG A O 1
ATOM 776 N N . TRP A 1 100 ? -15.172 6.397 15.875 1.00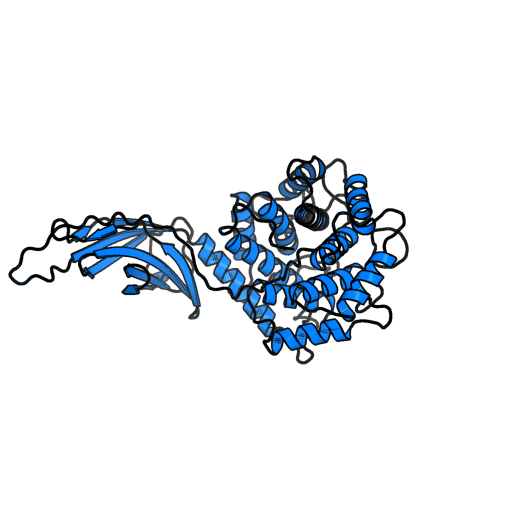 96.06 100 TRP A N 1
ATOM 777 C CA . TRP A 1 100 ? -14.676 7.762 15.987 1.00 96.06 100 TRP A CA 1
ATOM 778 C C . TRP A 1 100 ? -15.223 8.602 14.841 1.00 96.06 100 TRP A C 1
ATOM 780 O O . TRP A 1 100 ? -15.150 8.198 13.684 1.00 96.06 100 TRP A O 1
ATOM 790 N N . ILE A 1 101 ? -15.768 9.768 15.154 1.00 95.06 101 ILE A N 1
ATOM 791 C CA . ILE A 1 101 ? -16.275 10.733 14.191 1.00 95.06 101 ILE A CA 1
ATOM 792 C C . ILE A 1 101 ? -15.399 11.978 14.254 1.00 95.06 101 ILE A C 1
ATOM 794 O O . ILE A 1 101 ? -15.306 12.626 15.295 1.00 95.06 101 ILE A O 1
ATOM 798 N N . GLU A 1 102 ? -14.800 12.342 13.130 1.00 93.31 102 GLU A N 1
ATOM 799 C CA . GLU A 1 102 ? -14.015 13.565 12.980 1.00 93.31 102 GLU A CA 1
ATOM 800 C C . GLU A 1 102 ? -14.246 14.118 11.571 1.00 93.31 102 GLU A C 1
ATOM 802 O O . GLU A 1 102 ? -14.302 13.356 10.608 1.00 93.31 102 GLU A O 1
ATOM 807 N N . ASP A 1 103 ? -14.455 15.432 11.454 1.00 88.94 103 ASP A N 1
ATOM 808 C CA . ASP A 1 103 ? -14.694 16.116 10.175 1.00 88.94 103 ASP A CA 1
ATOM 809 C C . ASP A 1 103 ? -15.781 15.459 9.303 1.00 88.94 103 ASP A C 1
ATOM 811 O O . ASP A 1 103 ? -15.643 15.314 8.091 1.00 88.94 103 ASP A O 1
ATOM 815 N N . GLN A 1 104 ? -16.893 15.053 9.935 1.00 89.31 104 GLN A N 1
ATOM 816 C CA . GLN A 1 104 ? -18.024 14.347 9.301 1.00 89.31 104 GLN A CA 1
ATOM 817 C C . GLN A 1 104 ? -17.676 12.968 8.708 1.00 89.31 104 GLN A C 1
ATOM 819 O O . GLN A 1 104 ? -18.524 12.343 8.073 1.00 89.31 104 GLN A O 1
ATOM 824 N N . LYS A 1 105 ? -16.459 12.467 8.930 1.00 91.38 105 LYS A N 1
ATOM 825 C CA . LYS A 1 105 ? -16.043 11.107 8.588 1.00 91.38 105 LYS A CA 1
ATOM 826 C C . LYS A 1 105 ? -16.156 10.216 9.815 1.00 91.38 105 LYS A C 1
ATOM 828 O O . LYS A 1 105 ? -16.024 10.675 10.946 1.00 91.38 105 LYS A O 1
ATOM 833 N N . THR A 1 106 ? -16.407 8.933 9.585 1.00 92.75 106 THR A N 1
ATOM 834 C CA . THR A 1 106 ? -16.558 7.936 10.646 1.00 92.75 106 THR A CA 1
ATOM 835 C C . THR A 1 106 ? -15.542 6.821 10.458 1.00 92.75 106 THR A C 1
ATOM 837 O O . THR A 1 106 ? -15.468 6.219 9.389 1.00 92.75 106 THR A O 1
ATOM 840 N N . TYR A 1 107 ? -14.791 6.529 11.512 1.00 92.94 107 TYR A N 1
ATOM 841 C CA . TYR A 1 107 ? -13.752 5.512 11.564 1.00 92.94 107 TYR A CA 1
ATOM 842 C C . TYR A 1 107 ? -14.149 4.442 12.577 1.00 92.94 107 TYR A C 1
ATOM 844 O O . TYR A 1 107 ? -14.509 4.751 13.714 1.00 92.94 107 TYR A O 1
ATOM 852 N N . PHE A 1 108 ? -14.119 3.178 12.170 1.00 90.88 108 PHE A N 1
ATOM 853 C CA . PHE A 1 108 ? -14.396 2.065 13.073 1.00 90.88 108 PHE A CA 1
ATOM 854 C C . PHE A 1 108 ? -13.245 1.896 14.074 1.00 90.88 108 PHE A C 1
ATOM 856 O O . PHE A 1 108 ? -12.084 1.914 13.670 1.00 90.88 108 PHE A O 1
ATOM 863 N N . ILE A 1 109 ? -13.575 1.752 15.360 1.00 91.94 109 ILE A N 1
ATOM 864 C CA . ILE A 1 109 ? -12.604 1.504 16.434 1.00 91.94 109 ILE A CA 1
ATOM 865 C C . ILE A 1 109 ? -12.652 0.021 16.801 1.00 91.94 109 ILE A C 1
ATOM 867 O O . ILE A 1 109 ? -11.670 -0.689 16.629 1.00 91.94 109 ILE A O 1
ATOM 871 N N . ASP A 1 110 ? -13.798 -0.437 17.308 1.00 90.25 110 ASP A N 1
ATOM 872 C CA . ASP A 1 110 ? -13.964 -1.796 17.821 1.00 90.25 110 ASP A CA 1
ATOM 873 C C . ASP A 1 110 ? -15.451 -2.178 17.882 1.00 90.25 110 ASP A C 1
ATOM 875 O O . ASP A 1 110 ? -16.342 -1.333 17.740 1.00 90.25 110 ASP A O 1
ATOM 879 N N . GLN A 1 111 ? -15.730 -3.451 18.134 1.00 91.44 111 GLN A N 1
ATOM 880 C CA . GLN A 1 111 ? -17.065 -3.965 18.390 1.00 91.44 111 GLN A CA 1
ATOM 881 C C . GLN A 1 111 ? -17.025 -4.982 19.528 1.00 91.44 111 GLN A C 1
ATOM 883 O O . GLN A 1 111 ? -16.226 -5.915 19.538 1.00 91.44 111 GLN A O 1
ATOM 888 N N . SER A 1 112 ? -17.919 -4.812 20.501 1.00 92.62 112 SER A N 1
ATOM 889 C CA . SER A 1 112 ? -17.988 -5.711 21.649 1.00 92.62 112 SER A CA 1
ATOM 890 C C . SER A 1 112 ? -18.340 -7.144 21.241 1.00 92.62 112 SER A C 1
ATOM 892 O O . SER A 1 112 ? -18.980 -7.391 20.216 1.00 92.62 112 SER A O 1
ATOM 894 N N . ALA A 1 113 ? -18.053 -8.093 22.134 1.00 90.38 113 ALA A N 1
ATOM 895 C CA . ALA A 1 113 ? -18.640 -9.425 22.050 1.00 90.38 113 ALA A CA 1
ATOM 896 C C . ALA A 1 113 ? -20.180 -9.361 22.075 1.00 90.38 113 ALA A C 1
ATOM 898 O O . ALA A 1 113 ? -20.767 -8.446 22.664 1.00 90.38 113 ALA A O 1
ATOM 899 N N . LEU A 1 114 ? -20.814 -10.360 21.455 1.00 94.50 114 LEU A N 1
ATOM 900 C CA . LEU A 1 114 ? -22.264 -10.539 21.474 1.00 94.50 114 LEU A CA 1
ATOM 901 C C . LEU A 1 114 ? -22.746 -10.792 22.909 1.00 94.50 114 LEU A C 1
ATOM 903 O O . LEU A 1 114 ? -22.227 -11.670 23.600 1.00 94.50 114 LEU A O 1
ATOM 907 N N . PHE A 1 115 ? -23.773 -10.065 23.328 1.00 94.50 115 PHE A N 1
ATOM 908 C CA . PHE A 1 115 ? -24.485 -10.285 24.585 1.00 94.50 115 PHE A CA 1
ATOM 909 C C . PHE A 1 115 ? -25.990 -10.360 24.330 1.00 94.50 115 PHE A C 1
ATOM 911 O O . PHE A 1 115 ? -26.453 -10.193 23.202 1.00 94.50 115 PHE A O 1
ATOM 918 N N . SER A 1 116 ? -26.781 -10.697 25.346 1.00 94.19 116 SER A N 1
ATOM 919 C CA . SER A 1 116 ? -28.235 -10.780 25.195 1.00 94.19 116 SER A CA 1
ATOM 920 C C . SER A 1 116 ? -28.965 -10.311 26.438 1.00 94.19 116 SER A C 1
ATOM 922 O O . SER A 1 116 ? -28.507 -10.556 27.553 1.00 94.19 116 SER A O 1
ATOM 924 N N . LEU A 1 117 ? -30.104 -9.666 26.212 1.00 93.31 117 LEU A N 1
ATOM 925 C CA . LEU A 1 117 ? -31.079 -9.308 27.230 1.00 93.31 117 LEU A CA 1
ATOM 926 C C . LEU A 1 117 ? -32.242 -10.289 27.135 1.00 93.31 117 LEU A C 1
ATOM 928 O O . LEU A 1 117 ? -32.755 -10.549 26.046 1.00 93.31 117 LEU A O 1
ATOM 932 N N . THR A 1 118 ? -32.639 -10.862 28.265 1.00 92.88 118 THR A N 1
ATOM 933 C CA . THR A 1 118 ? -33.733 -11.839 28.340 1.00 92.88 118 THR A CA 1
ATOM 934 C C . THR A 1 118 ? -34.677 -11.482 29.479 1.00 92.88 118 THR A C 1
ATOM 936 O O . THR A 1 118 ? -34.327 -10.688 30.343 1.00 92.88 118 THR A O 1
ATOM 939 N N . ASN A 1 119 ? -35.850 -12.113 29.538 1.00 89.31 119 ASN A N 1
ATOM 940 C CA . ASN A 1 119 ? -36.779 -11.922 30.659 1.00 89.31 119 ASN A CA 1
ATOM 941 C C . ASN A 1 119 ? -36.133 -12.231 32.023 1.00 89.31 119 ASN A C 1
ATOM 943 O O . ASN A 1 119 ? -36.424 -11.568 33.013 1.00 89.31 119 ASN A O 1
ATOM 947 N N . ASP A 1 120 ? -35.236 -13.222 32.071 1.00 88.62 120 ASP A N 1
ATOM 948 C CA . ASP A 1 120 ? -34.530 -13.613 33.298 1.00 88.62 120 ASP A CA 1
ATOM 949 C C . ASP A 1 120 ? -33.389 -12.650 33.661 1.00 88.62 120 ASP A C 1
ATOM 951 O O . ASP A 1 120 ? -32.957 -12.602 34.814 1.00 88.62 120 ASP A O 1
ATOM 955 N N . ASN A 1 121 ? -32.871 -11.912 32.677 1.00 89.19 121 ASN A N 1
ATOM 956 C CA . ASN A 1 121 ? -31.785 -10.957 32.848 1.00 89.19 121 ASN A CA 1
ATOM 957 C C . ASN A 1 121 ? -31.964 -9.756 31.899 1.00 89.19 121 ASN A C 1
ATOM 959 O O . ASN A 1 121 ? -31.268 -9.668 30.880 1.00 89.19 121 ASN A O 1
ATOM 963 N N . PRO A 1 122 ? -32.923 -8.860 32.196 1.00 91.06 122 PRO A N 1
ATOM 964 C CA . PRO A 1 122 ? -33.226 -7.723 31.332 1.00 91.06 122 PRO A CA 1
ATOM 965 C C . PRO A 1 122 ? -32.185 -6.606 31.474 1.00 91.06 122 PRO A C 1
ATOM 967 O O . PRO A 1 122 ? -32.025 -5.805 30.563 1.00 91.06 122 PRO A O 1
ATOM 970 N N . ASP A 1 123 ? -31.432 -6.568 32.577 1.00 93.88 123 ASP A N 1
ATOM 971 C CA . ASP A 1 123 ? -30.450 -5.521 32.852 1.00 93.88 123 ASP A CA 1
ATOM 972 C C . ASP A 1 123 ? -29.024 -6.074 32.897 1.00 93.88 123 ASP A C 1
ATOM 974 O O . ASP A 1 123 ? -28.669 -6.885 33.755 1.00 93.88 123 ASP A O 1
ATOM 978 N N . LEU A 1 124 ? -28.165 -5.570 32.014 1.00 93.88 124 LEU A N 1
ATOM 979 C CA . LEU A 1 124 ? -26.744 -5.885 31.997 1.00 93.88 124 LEU A CA 1
ATOM 980 C C . LEU A 1 124 ? -25.939 -4.689 32.511 1.00 93.88 124 LEU A C 1
ATOM 982 O O . LEU A 1 124 ? -25.759 -3.700 31.809 1.00 93.88 124 LEU A O 1
ATOM 986 N N . SER A 1 125 ? -25.427 -4.789 33.737 1.00 92.94 125 SER A N 1
ATOM 987 C CA . SER A 1 125 ? -24.590 -3.752 34.357 1.00 92.94 125 SER A CA 1
ATOM 988 C C . SER A 1 125 ? -23.124 -4.176 34.456 1.00 92.94 125 SER A C 1
ATOM 990 O O . SER A 1 125 ? -22.812 -5.366 34.522 1.00 92.94 125 SER A O 1
ATOM 992 N N . ASN A 1 126 ? -22.222 -3.194 34.531 1.00 91.50 126 ASN A N 1
ATOM 993 C CA . ASN A 1 126 ? -20.766 -3.390 34.582 1.00 91.50 126 ASN A CA 1
ATOM 994 C C . ASN A 1 126 ? -20.208 -4.129 33.353 1.00 91.50 126 ASN A C 1
ATOM 996 O O . ASN A 1 126 ? -19.243 -4.889 33.463 1.00 91.50 126 ASN A O 1
ATOM 1000 N N . PHE A 1 127 ? -20.819 -3.930 32.183 1.00 93.88 127 PHE A N 1
ATOM 1001 C CA . PHE A 1 127 ? -20.299 -4.480 30.938 1.00 93.88 127 PHE A CA 1
ATOM 1002 C C . PHE A 1 127 ? -18.960 -3.813 30.597 1.00 93.88 127 PHE A C 1
ATOM 1004 O O . PHE A 1 127 ? -18.886 -2.596 30.450 1.00 93.88 127 PHE A O 1
ATOM 1011 N N . ALA A 1 128 ? -17.888 -4.593 30.505 1.00 94.44 128 ALA A N 1
ATOM 1012 C CA . ALA A 1 128 ? -16.550 -4.065 30.260 1.00 94.44 128 ALA A CA 1
ATOM 1013 C C . ALA A 1 128 ? -16.141 -4.299 28.806 1.00 94.44 128 ALA A C 1
ATOM 1015 O O . ALA A 1 128 ? -16.195 -5.429 28.318 1.00 94.44 128 ALA A O 1
ATOM 1016 N N . ILE A 1 129 ? -15.694 -3.239 28.137 1.00 95.00 129 ILE A N 1
ATOM 1017 C CA . ILE A 1 129 ? -15.149 -3.288 26.780 1.00 95.00 129 ILE A CA 1
ATOM 1018 C C . ILE A 1 129 ? -13.738 -2.698 26.811 1.00 95.00 129 ILE A C 1
ATOM 1020 O O . ILE A 1 129 ? -13.495 -1.682 27.459 1.00 95.00 129 ILE A O 1
ATOM 1024 N N . THR A 1 130 ? -12.807 -3.317 26.095 1.00 93.94 130 THR A N 1
ATOM 1025 C CA . THR A 1 130 ? -11.515 -2.710 25.759 1.00 93.94 130 THR A CA 1
ATOM 1026 C C . THR A 1 130 ? -11.513 -2.351 24.286 1.00 93.94 130 THR A C 1
ATOM 1028 O O . THR A 1 130 ? -11.971 -3.169 23.499 1.00 93.94 130 THR A O 1
ATOM 1031 N N . ALA A 1 131 ? -11.009 -1.172 23.928 1.00 92.25 131 ALA A N 1
ATOM 1032 C CA . ALA A 1 131 ? -10.969 -0.709 22.543 1.00 92.25 131 ALA A CA 1
ATOM 1033 C C . ALA A 1 131 ? -9.615 -0.067 22.206 1.00 92.25 131 ALA A C 1
ATOM 1035 O O . ALA A 1 131 ? -8.991 0.563 23.064 1.00 92.25 131 ALA A O 1
ATOM 1036 N N . SER A 1 132 ? -9.175 -0.204 20.956 1.00 89.38 132 SER A N 1
ATOM 1037 C CA . SER A 1 132 ? -7.940 0.397 20.437 1.00 89.38 132 SER A CA 1
ATOM 1038 C C . SER A 1 132 ? -8.239 1.346 19.281 1.00 89.38 132 SER A C 1
ATOM 1040 O O . SER A 1 132 ? -9.021 1.027 18.390 1.00 89.38 132 SER A O 1
ATOM 1042 N N . PHE A 1 133 ? -7.589 2.510 19.269 1.00 88.12 133 PHE A N 1
ATOM 1043 C CA . PHE A 1 133 ? -7.719 3.481 18.179 1.00 88.12 133 PHE A CA 1
ATOM 1044 C C . PHE A 1 133 ? -6.800 3.187 16.996 1.00 88.12 133 PHE A C 1
ATOM 1046 O O . PHE A 1 133 ? -6.900 3.900 16.002 1.00 88.12 133 PHE A O 1
ATOM 1053 N N . ALA A 1 134 ? -5.930 2.174 17.065 1.00 88.31 134 ALA A N 1
ATOM 1054 C CA . ALA A 1 134 ? -4.912 1.907 16.047 1.00 88.31 134 ALA A CA 1
ATOM 1055 C C . ALA A 1 134 ? -5.498 1.918 14.625 1.00 88.31 134 ALA A C 1
ATOM 1057 O O . ALA A 1 134 ? -5.153 2.764 13.800 1.00 88.31 134 ALA A O 1
ATOM 1058 N N . ALA A 1 135 ? -6.474 1.043 14.363 1.00 87.62 135 ALA A N 1
ATOM 1059 C CA . ALA A 1 135 ? -7.106 0.932 13.051 1.00 87.62 135 ALA A CA 1
ATOM 1060 C C . ALA A 1 135 ? -7.829 2.224 12.632 1.00 87.62 135 ALA A C 1
ATOM 1062 O O . ALA A 1 135 ? -7.711 2.646 11.482 1.00 87.62 135 ALA A O 1
ATOM 1063 N N . ALA A 1 136 ? -8.524 2.890 13.562 1.00 91.19 136 ALA A N 1
ATOM 1064 C CA . ALA A 1 136 ? -9.212 4.153 13.297 1.00 91.19 136 ALA A CA 1
ATOM 1065 C C . ALA A 1 136 ? -8.231 5.279 12.927 1.00 91.19 136 ALA A C 1
ATOM 1067 O O . ALA A 1 136 ? -8.477 6.041 11.991 1.00 91.19 136 ALA A O 1
ATOM 1068 N N . LYS A 1 137 ? -7.097 5.361 13.630 1.00 92.62 137 LYS A N 1
ATOM 1069 C CA . LYS A 1 137 ? -6.022 6.328 13.389 1.00 92.62 137 LYS A CA 1
ATOM 1070 C C . LYS A 1 137 ? -5.392 6.113 12.016 1.00 92.62 137 LYS A C 1
ATOM 1072 O O . LYS A 1 137 ? -5.245 7.071 11.260 1.00 92.62 137 LYS A O 1
ATOM 1077 N N . PHE A 1 138 ? -5.103 4.864 11.662 1.00 93.94 138 PHE A N 1
ATOM 1078 C CA . PHE A 1 138 ? -4.531 4.515 10.360 1.00 93.94 138 PHE A CA 1
ATOM 1079 C C . PHE A 1 138 ? -5.527 4.788 9.227 1.00 93.94 138 PHE A C 1
ATOM 1081 O O . PHE A 1 138 ? -5.158 5.348 8.197 1.00 93.94 138 PHE A O 1
ATOM 1088 N N . ALA A 1 139 ? -6.811 4.469 9.431 1.00 93.69 139 ALA A N 1
ATOM 1089 C CA . ALA A 1 139 ? -7.874 4.745 8.465 1.00 93.69 139 ALA A CA 1
ATOM 1090 C C . ALA A 1 139 ? -8.091 6.250 8.253 1.00 93.69 139 ALA A C 1
ATOM 1092 O O . ALA A 1 139 ? -8.333 6.690 7.127 1.00 93.69 139 ALA A O 1
ATOM 1093 N N . ARG A 1 140 ? -7.957 7.060 9.309 1.00 94.44 140 ARG A N 1
ATOM 1094 C CA . ARG A 1 140 ? -7.936 8.521 9.191 1.00 94.44 140 ARG A CA 1
ATOM 1095 C C . ARG A 1 140 ? -6.743 9.003 8.380 1.00 94.44 140 ARG A C 1
ATOM 1097 O O . ARG A 1 140 ? -6.944 9.800 7.464 1.00 94.44 140 ARG A O 1
ATOM 1104 N N . ALA A 1 141 ? -5.536 8.535 8.695 1.00 96.12 141 ALA A N 1
ATOM 1105 C CA . ALA A 1 141 ? -4.337 8.933 7.966 1.00 96.12 141 ALA A CA 1
ATOM 1106 C C . ALA A 1 141 ? -4.462 8.590 6.472 1.00 96.12 141 ALA A C 1
ATOM 1108 O O . ALA A 1 141 ? -4.294 9.463 5.618 1.00 96.12 141 ALA A O 1
ATOM 1109 N N . LEU A 1 142 ? -4.904 7.369 6.161 1.00 96.12 142 LEU A N 1
ATOM 1110 C CA . LEU A 1 142 ? -5.218 6.931 4.803 1.00 96.12 142 LEU A CA 1
ATOM 1111 C C . LEU A 1 142 ? -6.237 7.855 4.115 1.00 96.12 142 LEU A C 1
ATOM 1113 O O . LEU A 1 142 ? -6.018 8.290 2.985 1.00 96.12 142 LEU A O 1
ATOM 1117 N N . SER A 1 143 ? -7.337 8.182 4.798 1.00 95.06 143 SER A N 1
ATOM 1118 C CA . SER A 1 143 ? -8.409 9.035 4.271 1.00 95.06 143 SER A CA 1
ATOM 1119 C C . SER A 1 143 ? -7.921 10.444 3.923 1.00 95.06 143 SER A C 1
ATOM 1121 O O . SER A 1 143 ? -8.220 10.939 2.837 1.00 95.06 143 SER A O 1
ATOM 1123 N N . LYS A 1 144 ? -7.136 11.081 4.804 1.00 96.19 144 LYS A N 1
ATOM 1124 C CA . LYS A 1 144 ? -6.594 12.430 4.566 1.00 96.19 144 LYS A CA 1
ATOM 1125 C C . LYS A 1 144 ? -5.587 12.446 3.415 1.00 96.19 144 LYS A C 1
ATOM 1127 O O . LYS A 1 144 ? -5.678 13.311 2.550 1.00 96.19 144 LYS A O 1
ATOM 1132 N N . ALA A 1 145 ? -4.679 11.472 3.365 1.00 97.56 145 ALA A N 1
ATOM 1133 C CA . ALA A 1 145 ? -3.699 11.373 2.285 1.00 97.56 145 ALA A CA 1
ATOM 1134 C C . ALA A 1 145 ? -4.370 11.097 0.927 1.00 97.56 145 ALA A C 1
ATOM 1136 O O . ALA A 1 145 ? -4.033 11.730 -0.070 1.00 97.56 145 ALA A O 1
ATOM 1137 N N . THR A 1 146 ? -5.376 10.218 0.888 1.00 96.56 146 THR A N 1
ATOM 1138 C CA . THR A 1 146 ? -6.138 9.913 -0.338 1.00 96.56 146 THR A CA 1
ATOM 1139 C C . THR A 1 146 ? -6.907 11.135 -0.846 1.00 96.56 146 THR A C 1
ATOM 1141 O O . THR A 1 146 ? -6.910 11.420 -2.045 1.00 96.56 146 THR A O 1
ATOM 1144 N N . GLU A 1 147 ? -7.537 11.891 0.058 1.00 95.31 147 GLU A N 1
ATOM 1145 C CA . GLU A 1 147 ? -8.221 13.144 -0.278 1.00 95.31 147 GLU A CA 1
ATOM 1146 C C . GLU A 1 147 ? -7.246 14.192 -0.820 1.00 95.31 147 GLU A C 1
ATOM 1148 O O . GLU A 1 147 ? -7.534 14.840 -1.826 1.00 95.31 147 GLU A O 1
ATOM 1153 N N . PHE A 1 148 ? -6.069 14.322 -0.205 1.00 96.25 148 PHE A N 1
ATOM 1154 C CA . PHE A 1 148 ? -5.029 15.214 -0.698 1.00 96.25 148 PHE A CA 1
ATOM 1155 C C . PHE A 1 148 ? -4.570 14.839 -2.112 1.00 96.25 148 PHE A C 1
ATOM 1157 O O . PHE A 1 148 ? -4.507 15.713 -2.978 1.00 96.25 148 PHE A O 1
ATOM 1164 N N . ILE A 1 149 ? -4.305 13.550 -2.371 1.00 96.88 149 ILE A N 1
ATOM 1165 C CA . ILE A 1 149 ? -3.934 13.069 -3.710 1.00 96.88 149 ILE A CA 1
ATOM 1166 C C . ILE A 1 149 ? -5.033 13.417 -4.709 1.00 96.88 149 ILE A C 1
ATOM 1168 O O . ILE A 1 149 ? -4.745 14.046 -5.721 1.00 96.88 149 ILE A O 1
ATOM 1172 N N . THR A 1 150 ? -6.289 13.095 -4.392 1.00 96.00 150 THR A N 1
ATOM 1173 C CA . THR A 1 150 ? -7.447 13.377 -5.258 1.00 96.00 150 THR A CA 1
ATOM 1174 C C . THR A 1 150 ? -7.519 14.862 -5.627 1.00 96.00 150 THR A C 1
ATOM 1176 O O . THR A 1 150 ? -7.671 15.214 -6.791 1.00 96.00 150 THR A O 1
ATOM 1179 N N . ASN A 1 151 ? -7.330 15.744 -4.645 1.00 95.31 151 ASN A N 1
ATOM 1180 C CA . ASN A 1 151 ? -7.388 17.193 -4.835 1.00 95.31 151 ASN A CA 1
ATOM 1181 C C . ASN A 1 151 ? -6.139 17.793 -5.509 1.00 95.31 151 ASN A C 1
ATOM 1183 O O . ASN A 1 151 ? -6.132 18.989 -5.804 1.00 95.31 151 ASN A O 1
ATOM 1187 N N . SER A 1 152 ? -5.094 16.994 -5.743 1.00 95.88 152 SER A N 1
ATOM 1188 C CA . SER A 1 152 ? -3.843 17.424 -6.382 1.00 95.88 152 SER A CA 1
ATOM 1189 C C . SER A 1 152 ? -3.815 17.173 -7.892 1.00 95.88 152 SER A C 1
ATOM 1191 O O . SER A 1 152 ? -2.823 17.508 -8.537 1.00 95.88 152 SER A O 1
ATOM 1193 N N . GLN A 1 153 ? -4.863 16.576 -8.469 1.00 96.75 153 GLN A N 1
ATOM 1194 C CA . GLN A 1 153 ? -4.909 16.296 -9.901 1.00 96.75 153 GLN A CA 1
ATOM 1195 C C . GLN A 1 153 ? -5.018 17.586 -10.728 1.00 96.75 153 GLN A C 1
ATOM 1197 O O . GLN A 1 153 ? -5.857 18.454 -10.472 1.00 96.75 153 GLN A O 1
ATOM 1202 N N . ASN A 1 154 ? -4.194 17.687 -11.765 1.00 97.00 154 ASN A N 1
ATOM 1203 C CA . ASN A 1 154 ? -4.226 18.781 -12.721 1.00 97.00 154 ASN A CA 1
ATOM 1204 C C . ASN A 1 154 ? -5.308 18.585 -13.789 1.00 97.00 154 ASN A C 1
ATOM 1206 O O . ASN A 1 154 ? -5.830 17.495 -14.016 1.00 97.00 154 ASN A O 1
ATOM 1210 N N . ALA A 1 155 ? -5.621 19.663 -14.512 1.00 96.06 155 ALA A N 1
ATOM 1211 C CA . ALA A 1 155 ? -6.643 19.653 -15.561 1.00 96.06 155 ALA A CA 1
ATOM 1212 C C . ALA A 1 155 ? -6.315 18.741 -16.762 1.00 96.06 155 ALA A C 1
ATOM 1214 O O . ALA A 1 155 ? -7.215 18.421 -17.535 1.00 96.06 155 ALA A O 1
ATOM 1215 N N . ASP A 1 156 ? -5.049 18.357 -16.943 1.00 96.44 156 ASP A N 1
ATOM 1216 C CA . ASP A 1 156 ? -4.602 17.390 -17.953 1.00 96.44 156 ASP A CA 1
ATOM 1217 C C . ASP A 1 156 ? -4.718 15.928 -17.477 1.00 96.44 156 ASP A C 1
ATOM 1219 O O . ASP A 1 156 ? -4.427 15.011 -18.238 1.00 96.44 156 ASP A O 1
ATOM 1223 N N . GLY A 1 157 ? -5.169 15.697 -16.239 1.00 97.25 157 GLY A N 1
ATOM 1224 C CA . GLY A 1 157 ? -5.266 14.381 -15.613 1.00 97.25 157 GLY A CA 1
ATOM 1225 C C . GLY A 1 157 ? -3.996 13.928 -14.895 1.00 97.25 157 GLY A C 1
ATOM 1226 O O . GLY A 1 157 ? -4.060 12.952 -14.145 1.00 97.25 157 GLY A O 1
ATOM 1227 N N . GLY A 1 158 ? -2.873 14.617 -15.096 1.00 97.44 158 GLY A N 1
ATOM 1228 C CA . GLY A 1 158 ? -1.618 14.317 -14.426 1.00 97.44 158 GLY A CA 1
ATOM 1229 C C . GLY A 1 158 ? -1.573 14.842 -12.993 1.00 97.44 158 GLY A C 1
ATOM 1230 O O . GLY A 1 158 ? -2.445 15.586 -12.540 1.00 97.44 158 GLY A O 1
ATOM 1231 N N . PHE A 1 159 ? -0.536 14.440 -12.267 1.00 97.19 159 PHE A N 1
ATOM 1232 C CA . PHE A 1 159 ? -0.291 14.847 -10.890 1.00 97.19 159 PHE A CA 1
ATOM 1233 C C . PHE A 1 159 ? 1.111 15.449 -10.749 1.00 97.19 159 PHE A C 1
ATOM 1235 O O . PHE A 1 159 ? 2.062 14.911 -11.319 1.00 97.19 159 PHE A O 1
ATOM 1242 N N . PRO A 1 160 ? 1.275 16.539 -9.986 1.00 95.31 160 PRO A N 1
ATOM 1243 C CA . PRO A 1 160 ? 2.576 17.156 -9.751 1.00 95.31 160 PRO A CA 1
ATOM 1244 C C . PRO A 1 160 ? 3.395 16.398 -8.698 1.00 95.31 160 PRO A C 1
ATOM 1246 O O . PRO A 1 160 ? 2.858 15.929 -7.697 1.00 95.31 160 PRO A O 1
ATOM 1249 N N . PHE A 1 161 ? 4.719 16.364 -8.864 1.00 91.31 161 PHE A N 1
ATOM 1250 C CA . PHE A 1 161 ? 5.637 15.775 -7.879 1.00 91.31 161 PHE A CA 1
ATOM 1251 C C . PHE A 1 161 ? 5.781 16.645 -6.611 1.00 91.31 161 PHE A C 1
ATOM 1253 O O . PHE A 1 161 ? 5.447 16.223 -5.500 1.00 91.31 161 PHE A O 1
ATOM 1260 N N . ARG A 1 162 ? 6.252 17.892 -6.780 1.00 84.88 162 ARG A N 1
ATOM 1261 C CA . ARG A 1 162 ? 6.546 18.859 -5.701 1.00 84.88 162 ARG A CA 1
ATOM 1262 C C . ARG A 1 162 ? 5.561 20.023 -5.741 1.00 84.88 162 ARG A C 1
ATOM 1264 O O . ARG A 1 162 ? 5.889 21.088 -6.260 1.00 84.88 162 ARG A O 1
ATOM 1271 N N . ILE A 1 163 ? 4.376 19.821 -5.166 1.00 76.06 163 ILE A N 1
ATOM 1272 C CA . ILE A 1 163 ? 3.217 20.740 -5.237 1.00 76.06 163 ILE A CA 1
ATOM 1273 C C . ILE A 1 163 ? 3.543 22.174 -4.787 1.00 76.06 163 ILE A C 1
ATOM 1275 O O . ILE A 1 163 ? 2.974 23.136 -5.303 1.00 76.06 163 ILE A O 1
ATOM 1279 N N . GLU A 1 164 ? 4.479 22.344 -3.850 1.00 81.31 164 GLU A N 1
ATOM 1280 C CA . GLU A 1 164 ? 4.891 23.670 -3.368 1.00 81.31 164 GLU A CA 1
ATOM 1281 C C . GLU A 1 164 ? 5.861 24.401 -4.319 1.00 81.31 164 GLU A C 1
ATOM 1283 O O . GLU A 1 164 ? 6.060 25.609 -4.183 1.00 81.31 164 GLU A O 1
ATOM 1288 N N . ILE A 1 165 ? 6.454 23.698 -5.290 1.00 80.31 165 ILE A N 1
ATOM 1289 C CA . ILE A 1 165 ? 7.464 24.233 -6.219 1.00 80.31 165 ILE A CA 1
ATOM 1290 C C . ILE A 1 165 ? 6.936 24.321 -7.644 1.00 80.31 165 ILE A C 1
ATOM 1292 O O . ILE A 1 165 ? 7.102 25.352 -8.298 1.00 80.31 165 ILE A O 1
ATOM 1296 N N . SER A 1 166 ? 6.322 23.245 -8.131 1.00 81.56 166 SER A N 1
ATOM 1297 C CA . SER A 1 166 ? 5.736 23.175 -9.461 1.00 81.56 166 SER A CA 1
ATOM 1298 C C . SER A 1 166 ? 4.373 22.510 -9.400 1.00 81.56 166 SER A C 1
ATOM 1300 O O . SER A 1 166 ? 4.178 21.516 -8.704 1.00 81.56 166 SER A O 1
ATOM 1302 N N . GLN A 1 167 ? 3.441 23.069 -10.164 1.00 84.56 167 GLN A N 1
ATOM 1303 C CA . GLN A 1 167 ? 2.143 22.454 -10.420 1.00 84.56 167 GLN A CA 1
ATOM 1304 C C . GLN A 1 167 ? 2.133 21.710 -11.755 1.00 84.56 167 GLN A C 1
ATOM 1306 O O . GLN A 1 167 ? 1.087 21.217 -12.150 1.00 84.56 167 GLN A O 1
ATOM 1311 N N . ASP A 1 168 ? 3.262 21.626 -12.461 1.00 93.25 168 ASP A N 1
ATOM 1312 C CA . ASP A 1 168 ? 3.337 20.842 -13.690 1.00 93.25 168 ASP A CA 1
ATOM 1313 C C . ASP A 1 168 ? 3.198 19.351 -13.368 1.00 93.25 168 ASP A C 1
ATOM 1315 O O . ASP A 1 168 ? 3.762 18.858 -12.386 1.00 93.25 168 ASP A O 1
ATOM 1319 N N . SER A 1 169 ? 2.444 18.643 -14.206 1.00 95.50 169 SER A N 1
ATOM 1320 C CA . SER A 1 169 ? 2.263 17.200 -14.097 1.00 95.50 169 SER A CA 1
ATOM 1321 C C . SER A 1 169 ? 3.588 16.469 -14.306 1.00 95.50 169 SER A C 1
ATOM 1323 O O . SER A 1 169 ? 4.324 16.735 -15.256 1.00 95.50 169 SER A O 1
ATOM 1325 N N . ASP A 1 170 ? 3.871 15.525 -13.417 1.00 94.88 170 ASP A N 1
ATOM 1326 C CA . ASP A 1 170 ? 5.017 14.631 -13.481 1.00 94.88 170 ASP A CA 1
ATOM 1327 C C . ASP A 1 170 ? 4.549 13.221 -13.855 1.00 94.88 170 ASP A C 1
ATOM 1329 O O . ASP A 1 170 ? 3.538 12.726 -13.350 1.00 94.88 170 ASP A O 1
ATOM 1333 N N . PHE A 1 171 ? 5.259 12.570 -14.777 1.00 95.00 171 PHE A N 1
ATOM 1334 C CA . PHE A 1 171 ? 4.818 11.291 -15.329 1.00 95.00 171 PHE A CA 1
ATOM 1335 C C . PHE A 1 171 ? 4.826 10.174 -14.283 1.00 95.00 171 PHE A C 1
ATOM 1337 O O . PHE A 1 171 ? 3.821 9.484 -14.107 1.00 95.00 171 PHE A O 1
ATOM 1344 N N . GLU A 1 172 ? 5.940 10.013 -13.573 1.00 92.88 172 GLU A N 1
ATOM 1345 C CA . GLU A 1 172 ? 6.102 8.957 -12.578 1.00 92.88 172 GLU A CA 1
ATOM 1346 C C . GLU A 1 172 ? 5.117 9.156 -11.419 1.00 92.88 172 GLU A C 1
ATOM 1348 O O . GLU A 1 172 ? 4.326 8.260 -11.110 1.00 92.88 172 GLU A O 1
ATOM 1353 N N . THR A 1 173 ? 5.039 10.371 -10.877 1.00 94.62 173 THR A N 1
ATOM 1354 C CA . THR A 1 173 ? 4.074 10.726 -9.831 1.00 94.62 173 THR A CA 1
ATOM 1355 C C . THR A 1 173 ? 2.634 10.462 -10.266 1.00 94.62 173 THR A C 1
ATOM 1357 O O . THR A 1 173 ? 1.837 9.955 -9.475 1.00 94.62 173 THR A O 1
ATOM 1360 N N . THR A 1 174 ? 2.289 10.737 -11.529 1.00 97.44 174 THR A N 1
ATOM 1361 C CA . THR A 1 174 ? 0.956 10.432 -12.066 1.00 97.44 174 THR A CA 1
ATOM 1362 C C . THR A 1 174 ? 0.646 8.939 -11.991 1.00 97.44 174 THR A C 1
ATOM 1364 O O . THR A 1 174 ? -0.456 8.568 -11.582 1.00 97.44 174 THR A O 1
ATOM 1367 N N . THR A 1 175 ? 1.601 8.065 -12.325 1.00 96.69 175 THR A N 1
ATOM 1368 C CA . THR A 1 175 ? 1.392 6.609 -12.231 1.00 96.69 175 THR A CA 1
ATOM 1369 C C . THR A 1 175 ? 1.159 6.151 -10.788 1.00 96.69 175 THR A C 1
ATOM 1371 O O . THR A 1 175 ? 0.240 5.361 -10.544 1.00 96.69 175 THR A O 1
ATOM 1374 N N . TRP A 1 176 ? 1.912 6.701 -9.829 1.00 93.94 176 TRP A N 1
ATOM 1375 C CA . TRP A 1 176 ? 1.821 6.385 -8.401 1.00 93.94 176 TRP A CA 1
ATOM 1376 C C . TRP A 1 176 ? 0.541 6.879 -7.744 1.00 93.94 176 TRP A C 1
ATOM 1378 O O . TRP A 1 176 ? -0.144 6.105 -7.070 1.00 93.94 176 TRP A O 1
ATOM 1388 N N . ALA A 1 177 ? 0.185 8.138 -7.990 1.00 96.88 177 ALA A N 1
ATOM 1389 C CA . ALA A 1 177 ? -1.042 8.744 -7.498 1.00 96.88 177 ALA A CA 1
ATOM 1390 C C . ALA A 1 177 ? -2.270 7.999 -8.039 1.00 96.88 177 ALA A C 1
ATOM 1392 O O . ALA A 1 177 ? -3.145 7.604 -7.271 1.00 96.88 177 ALA A O 1
ATOM 1393 N N . THR A 1 178 ? -2.298 7.707 -9.344 1.00 97.81 178 THR A N 1
ATOM 1394 C CA . THR A 1 178 ? -3.400 6.954 -9.971 1.00 97.81 178 THR A CA 1
ATOM 1395 C C . THR A 1 178 ? -3.556 5.575 -9.342 1.00 97.81 178 THR A C 1
ATOM 1397 O O . THR A 1 178 ? -4.660 5.182 -8.963 1.00 97.81 178 THR A O 1
ATOM 1400 N N . ARG A 1 179 ? -2.447 4.849 -9.164 1.00 94.12 179 ARG A N 1
ATOM 1401 C CA . ARG A 1 179 ? -2.455 3.544 -8.501 1.00 94.12 179 ARG A CA 1
ATOM 1402 C C . ARG A 1 179 ? -2.900 3.640 -7.037 1.00 94.12 179 ARG A C 1
ATOM 1404 O O . ARG A 1 179 ? -3.695 2.814 -6.598 1.00 94.12 179 ARG A O 1
ATOM 1411 N N . ALA A 1 180 ? -2.479 4.668 -6.293 1.00 94.69 180 ALA A N 1
ATOM 1412 C CA . ALA A 1 180 ? -2.939 4.912 -4.920 1.00 94.69 180 ALA A CA 1
ATOM 1413 C C . ALA A 1 180 ? -4.464 5.077 -4.838 1.00 94.69 180 ALA A C 1
ATOM 1415 O O . ALA A 1 180 ? -5.119 4.469 -3.987 1.00 94.69 180 ALA A O 1
ATOM 1416 N N . LEU A 1 181 ? -5.041 5.852 -5.758 1.00 96.06 181 LEU A N 1
ATOM 1417 C CA . LEU A 1 181 ? -6.485 6.062 -5.837 1.00 96.06 181 LEU A CA 1
ATOM 1418 C C . LEU A 1 181 ? -7.229 4.769 -6.215 1.00 96.06 181 LEU A C 1
ATOM 1420 O O . LEU A 1 181 ? -8.227 4.420 -5.585 1.00 96.06 181 LEU A O 1
ATOM 1424 N N . LEU A 1 182 ? -6.723 4.007 -7.189 1.00 93.19 182 LEU A N 1
ATOM 1425 C CA . LEU A 1 182 ? -7.309 2.718 -7.577 1.00 93.19 182 LEU A CA 1
ATOM 1426 C C . LEU A 1 182 ? -7.317 1.720 -6.411 1.00 93.19 182 LEU A C 1
ATOM 1428 O O . LEU A 1 182 ? -8.352 1.119 -6.116 1.00 93.19 182 LEU A O 1
ATOM 1432 N N . MET A 1 183 ? -6.195 1.573 -5.701 1.00 86.56 183 MET A N 1
ATOM 1433 C CA . MET A 1 183 ? -6.098 0.644 -4.569 1.00 86.56 183 MET A CA 1
ATOM 1434 C C . MET A 1 183 ? -7.002 1.036 -3.402 1.00 86.56 183 MET A C 1
ATOM 1436 O O . MET A 1 183 ? -7.583 0.166 -2.751 1.00 86.56 183 MET A O 1
ATOM 1440 N N . THR A 1 184 ? -7.193 2.334 -3.167 1.00 88.94 184 THR A N 1
ATOM 1441 C CA . THR A 1 184 ? -8.110 2.822 -2.127 1.00 88.94 184 THR A CA 1
ATOM 1442 C C . THR A 1 184 ? -9.585 2.697 -2.515 1.00 88.94 184 THR A C 1
ATOM 1444 O O . THR A 1 184 ? -10.448 2.802 -1.644 1.00 88.94 184 THR A O 1
ATOM 1447 N N . GLY A 1 185 ? -9.882 2.303 -3.757 1.00 88.44 185 GLY A N 1
ATOM 1448 C CA . GLY A 1 185 ? -11.220 1.947 -4.223 1.00 88.44 185 GLY A CA 1
ATOM 1449 C C . GLY A 1 185 ? -11.895 3.016 -5.076 1.00 88.44 185 GLY A C 1
ATOM 1450 O O . GLY A 1 185 ? -13.123 2.991 -5.188 1.00 88.44 185 GLY A O 1
ATOM 1451 N N . ALA A 1 186 ? -11.134 3.945 -5.665 1.00 92.06 186 ALA A N 1
ATOM 1452 C CA . ALA A 1 186 ? -11.666 4.857 -6.670 1.00 92.06 186 ALA A CA 1
ATOM 1453 C C . ALA A 1 186 ? -12.304 4.071 -7.830 1.00 92.06 186 ALA A C 1
ATOM 1455 O O . ALA A 1 186 ? -11.789 3.039 -8.266 1.00 92.06 186 ALA A O 1
ATOM 1456 N N . ASP A 1 187 ? -13.439 4.560 -8.336 1.00 93.81 187 ASP A N 1
ATOM 1457 C CA . ASP A 1 187 ? -14.073 3.965 -9.513 1.00 93.81 187 ASP A CA 1
ATOM 1458 C C . ASP A 1 187 ? -13.174 4.192 -10.729 1.00 93.81 187 ASP A C 1
ATOM 1460 O O . ASP A 1 187 ? -12.908 5.334 -11.112 1.00 93.81 187 ASP A O 1
ATOM 1464 N N . VAL A 1 188 ? -12.745 3.098 -11.357 1.00 94.69 188 VAL A N 1
ATOM 1465 C CA . VAL A 1 188 ? -11.923 3.109 -12.573 1.00 94.69 188 VAL A CA 1
ATOM 1466 C C . VAL A 1 188 ? -12.584 3.868 -13.732 1.00 94.69 188 VAL A C 1
ATOM 1468 O O . VAL A 1 188 ? -11.898 4.359 -14.622 1.00 94.69 188 VAL A O 1
ATOM 1471 N N . ASN A 1 189 ? -13.914 4.014 -13.710 1.00 95.88 189 ASN A N 1
ATOM 1472 C CA . ASN A 1 189 ? -14.681 4.761 -14.710 1.00 95.88 189 ASN A CA 1
ATOM 1473 C C . ASN A 1 189 ? -14.982 6.209 -14.295 1.00 95.88 189 ASN A C 1
ATOM 1475 O O . ASN A 1 189 ? -15.670 6.922 -15.033 1.00 95.88 189 ASN A O 1
ATOM 1479 N N . SER A 1 190 ? -14.528 6.647 -13.117 1.00 96.88 190 SER A N 1
ATOM 1480 C CA . SER A 1 190 ? -14.683 8.042 -12.703 1.00 96.88 190 SER A CA 1
ATOM 1481 C C . SER A 1 190 ? -13.935 8.971 -13.670 1.00 96.88 190 SER A C 1
ATOM 1483 O O . SER A 1 190 ? -12.881 8.588 -14.183 1.00 96.88 190 SER A O 1
ATOM 1485 N N . PRO A 1 191 ? -14.449 10.188 -13.939 1.00 97.25 191 PRO A N 1
ATOM 1486 C CA . PRO A 1 191 ? -13.781 11.134 -14.833 1.00 97.25 191 PRO A CA 1
ATOM 1487 C C . PRO A 1 191 ? -12.316 11.390 -14.461 1.00 97.25 191 PRO A C 1
ATOM 1489 O O . PRO A 1 191 ? -11.473 11.449 -15.352 1.00 97.25 191 PRO A O 1
ATOM 1492 N N . ASP A 1 192 ? -12.024 11.468 -13.164 1.00 95.94 192 ASP A N 1
ATOM 1493 C CA . ASP A 1 192 ? -10.694 11.756 -12.625 1.00 95.94 192 ASP A CA 1
ATOM 1494 C C . ASP A 1 192 ? -9.711 10.614 -12.926 1.00 95.94 192 ASP A C 1
ATOM 1496 O O . ASP A 1 192 ? -8.641 10.842 -13.498 1.00 95.94 192 ASP A O 1
ATOM 1500 N N . ILE A 1 193 ? -10.101 9.360 -12.654 1.00 97.75 193 ILE A N 1
ATOM 1501 C CA . ILE A 1 193 ? -9.272 8.188 -12.979 1.00 97.75 193 ILE A CA 1
ATOM 1502 C C . ILE A 1 193 ? -9.126 8.017 -14.490 1.00 97.75 193 ILE A C 1
ATOM 1504 O O . ILE A 1 193 ? -8.020 7.794 -14.975 1.00 97.75 193 ILE A O 1
ATOM 1508 N N . VAL A 1 194 ? -10.205 8.177 -15.260 1.00 98.06 194 VAL A N 1
ATOM 1509 C CA . VAL A 1 194 ? -10.144 8.094 -16.727 1.00 98.06 194 VAL A CA 1
ATOM 1510 C C . VAL A 1 194 ? -9.192 9.149 -17.296 1.00 98.06 194 VAL A C 1
ATOM 1512 O O . VAL A 1 194 ? -8.413 8.837 -18.195 1.00 98.06 194 VAL A O 1
ATOM 1515 N N . SER A 1 195 ? -9.206 10.378 -16.770 1.00 98.31 195 SER A N 1
ATOM 1516 C CA . SER A 1 195 ? -8.287 11.435 -17.203 1.00 98.31 195 SER A CA 1
ATOM 1517 C C . SER A 1 195 ? -6.830 11.082 -16.899 1.00 98.31 195 SER A C 1
ATOM 1519 O O . SER A 1 195 ? -5.975 11.260 -17.764 1.00 98.31 195 SER A O 1
ATOM 1521 N N . ALA A 1 196 ? -6.545 10.517 -15.723 1.00 98.38 196 ALA A N 1
ATOM 1522 C CA . ALA A 1 196 ? -5.195 10.079 -15.369 1.00 98.38 196 ALA A CA 1
ATOM 1523 C C . ALA A 1 196 ? -4.703 8.914 -16.242 1.00 98.38 196 ALA A C 1
ATOM 1525 O O . ALA A 1 196 ? -3.574 8.921 -16.731 1.00 98.38 196 ALA A O 1
ATOM 1526 N N . LEU A 1 197 ? -5.563 7.925 -16.507 1.00 98.00 197 LEU A N 1
ATOM 1527 C CA . LEU A 1 197 ? -5.235 6.804 -17.391 1.00 98.00 197 LEU A CA 1
ATOM 1528 C C . LEU A 1 197 ? -5.022 7.257 -18.840 1.00 98.00 197 LEU A C 1
ATOM 1530 O O . LEU A 1 197 ? -4.193 6.676 -19.540 1.00 98.00 197 LEU A O 1
ATOM 1534 N N . ASN A 1 198 ? -5.745 8.281 -19.303 1.00 97.94 198 ASN A N 1
ATOM 1535 C CA . ASN A 1 198 ? -5.504 8.885 -20.614 1.00 97.94 198 ASN A CA 1
ATOM 1536 C C . ASN A 1 198 ? -4.149 9.592 -20.651 1.00 97.94 19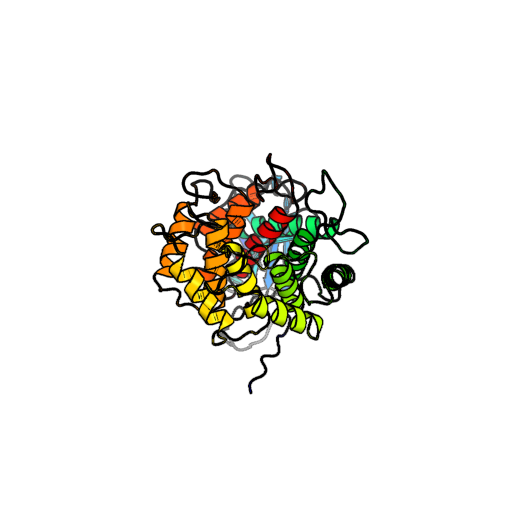8 ASN A C 1
ATOM 1538 O O . ASN A 1 198 ? -3.383 9.337 -21.572 1.00 97.94 198 ASN A O 1
ATOM 1542 N N . TYR A 1 199 ? -3.816 10.390 -19.630 1.00 98.19 199 TYR A N 1
ATOM 1543 C CA . TYR A 1 199 ? -2.501 11.029 -19.513 1.00 98.19 199 TYR A CA 1
ATOM 1544 C C . TYR A 1 199 ? -1.361 9.999 -19.606 1.00 98.19 199 TYR A C 1
ATOM 1546 O O . TYR A 1 199 ? -0.407 10.186 -20.360 1.00 98.19 199 TYR A O 1
ATOM 1554 N N . ILE A 1 200 ? -1.482 8.871 -18.893 1.00 97.88 200 ILE A N 1
ATOM 1555 C CA . ILE A 1 200 ? -0.483 7.791 -18.929 1.00 97.88 200 ILE A CA 1
ATOM 1556 C C . ILE A 1 200 ? -0.404 7.159 -20.327 1.00 97.88 200 ILE A C 1
ATOM 1558 O O . ILE A 1 200 ? 0.691 6.981 -20.854 1.00 97.88 200 ILE A O 1
ATOM 1562 N N . GLN A 1 201 ? -1.543 6.834 -20.948 1.00 96.88 201 GLN A N 1
ATOM 1563 C CA . GLN A 1 201 ? -1.582 6.219 -22.283 1.00 96.88 201 GLN A CA 1
ATOM 1564 C C . GLN A 1 201 ? -1.057 7.145 -23.387 1.00 96.88 201 GLN A C 1
ATOM 1566 O O . GLN A 1 201 ? -0.380 6.678 -24.299 1.00 96.88 201 GLN A O 1
ATOM 1571 N N . GLU A 1 202 ? -1.329 8.449 -23.309 1.00 96.75 202 GLU A N 1
ATOM 1572 C CA . GLU A 1 202 ? -0.854 9.445 -24.279 1.00 96.75 202 GLU A CA 1
ATOM 1573 C C . GLU A 1 202 ? 0.671 9.621 -24.253 1.00 96.75 202 GLU A C 1
ATOM 1575 O O . GLU A 1 202 ? 1.255 10.059 -25.244 1.00 96.75 202 GLU A O 1
ATOM 1580 N N . ALA A 1 203 ? 1.329 9.235 -23.157 1.00 97.12 203 ALA A N 1
ATOM 1581 C CA . ALA A 1 203 ? 2.784 9.233 -23.051 1.00 97.12 203 ALA A CA 1
ATOM 1582 C C . ALA A 1 203 ? 3.451 8.020 -23.727 1.00 97.12 203 ALA A C 1
ATOM 1584 O O . ALA A 1 203 ? 4.683 7.942 -23.738 1.00 97.12 203 ALA A O 1
ATOM 1585 N N . GLN A 1 204 ? 2.686 7.057 -24.258 1.00 97.69 204 GLN A N 1
ATOM 1586 C CA . GLN A 1 204 ? 3.261 5.920 -24.971 1.00 97.69 204 GLN A CA 1
ATOM 1587 C C . GLN A 1 204 ? 3.842 6.355 -26.321 1.00 97.69 204 GLN A C 1
ATOM 1589 O O . GLN A 1 204 ? 3.203 7.046 -27.112 1.00 97.69 204 GLN A O 1
ATOM 1594 N N . THR A 1 205 ? 5.061 5.911 -26.605 1.00 97.19 205 THR A N 1
ATOM 1595 C CA . THR A 1 205 ? 5.734 6.139 -27.888 1.00 97.19 205 THR A CA 1
ATOM 1596 C C . THR A 1 205 ? 5.358 5.084 -28.931 1.00 97.19 205 THR A C 1
ATOM 1598 O O . THR A 1 205 ? 4.839 4.018 -28.599 1.00 97.19 205 THR A O 1
ATOM 1601 N N . ASP A 1 206 ? 5.692 5.341 -30.200 1.00 95.81 206 ASP A N 1
ATOM 1602 C CA . ASP A 1 206 ? 5.492 4.381 -31.300 1.00 95.81 206 ASP A CA 1
ATOM 1603 C C . ASP A 1 206 ? 6.232 3.044 -31.078 1.00 95.81 206 ASP A C 1
ATOM 1605 O O . ASP A 1 206 ? 5.809 2.010 -31.599 1.00 95.81 206 ASP A O 1
ATOM 1609 N N . ASP A 1 207 ? 7.314 3.055 -30.291 1.00 94.94 207 ASP A N 1
ATOM 1610 C CA . ASP A 1 207 ? 8.108 1.871 -29.942 1.00 94.94 207 ASP A CA 1
ATOM 1611 C C . ASP A 1 207 ? 7.552 1.115 -28.715 1.00 94.94 207 ASP A C 1
ATOM 1613 O O . ASP A 1 207 ? 8.066 0.057 -28.355 1.00 94.94 207 ASP A O 1
ATOM 1617 N N . GLY A 1 208 ? 6.499 1.632 -28.071 1.00 95.56 208 GLY A N 1
ATOM 1618 C CA . GLY A 1 208 ? 5.764 0.962 -26.993 1.00 95.56 208 GLY A CA 1
ATOM 1619 C C . GLY A 1 208 ? 6.199 1.307 -25.565 1.00 95.56 208 GLY A C 1
ATOM 1620 O O . GLY A 1 208 ? 5.474 0.965 -24.629 1.00 95.56 208 GLY A O 1
ATOM 1621 N N . TYR A 1 209 ? 7.321 2.007 -25.377 1.00 96.31 209 TYR A N 1
ATOM 1622 C CA . TYR A 1 209 ? 7.741 2.525 -24.068 1.00 96.31 209 TYR A CA 1
ATOM 1623 C C . TYR A 1 209 ? 7.045 3.843 -23.726 1.00 96.31 209 TYR A C 1
ATOM 1625 O O . TYR A 1 209 ? 6.551 4.534 -24.619 1.00 96.31 209 TYR A O 1
ATOM 1633 N N . TYR A 1 210 ? 7.030 4.203 -22.444 1.00 96.00 210 TYR A N 1
ATOM 1634 C CA . TYR A 1 210 ? 6.339 5.391 -21.945 1.00 96.00 210 TYR A CA 1
ATOM 1635 C C . TYR A 1 210 ? 7.292 6.520 -21.564 1.00 96.00 210 TYR A C 1
ATOM 1637 O O . TYR A 1 210 ? 8.326 6.283 -20.941 1.00 96.00 210 TYR A O 1
ATOM 1645 N N . ASN A 1 211 ? 6.871 7.752 -21.862 1.00 91.19 211 ASN A N 1
ATOM 1646 C CA . ASN A 1 211 ? 7.575 8.998 -21.570 1.00 91.19 211 ASN A CA 1
ATOM 1647 C C . ASN A 1 211 ? 8.937 9.091 -22.288 1.00 91.19 211 ASN A C 1
ATOM 1649 O O . ASN A 1 211 ? 9.019 9.517 -23.440 1.00 91.19 211 ASN A O 1
ATOM 1653 N N . GLU A 1 212 ? 10.006 8.641 -21.639 1.00 90.81 212 GLU A N 1
ATOM 1654 C CA . GLU A 1 212 ? 11.364 8.589 -22.184 1.00 90.81 212 GLU A CA 1
ATOM 1655 C C . GLU A 1 212 ? 11.881 7.146 -22.183 1.00 90.81 212 GLU A C 1
ATOM 1657 O O . GLU A 1 212 ? 11.228 6.255 -21.648 1.00 90.81 212 GLU A O 1
ATOM 1662 N N . VAL A 1 213 ? 13.038 6.885 -22.803 1.00 93.31 213 VAL A N 1
ATOM 1663 C CA . VAL A 1 213 ? 13.627 5.532 -22.844 1.00 93.31 213 VAL A CA 1
ATOM 1664 C C . VAL A 1 213 ? 14.085 5.140 -21.436 1.00 93.31 213 VAL A C 1
ATOM 1666 O O . VAL A 1 213 ? 15.257 5.288 -21.104 1.00 93.31 213 VAL A O 1
ATOM 1669 N N . ASN A 1 214 ? 13.140 4.666 -20.623 1.00 94.56 214 ASN A N 1
ATOM 1670 C CA . ASN A 1 214 ? 13.297 4.313 -19.220 1.00 94.56 214 ASN A CA 1
ATOM 1671 C C . ASN A 1 214 ? 12.402 3.117 -18.873 1.00 94.56 214 ASN A C 1
ATOM 1673 O O . ASN A 1 214 ? 11.174 3.152 -19.026 1.00 94.56 214 ASN A O 1
ATOM 1677 N N . THR A 1 215 ? 13.028 2.024 -18.426 1.00 96.69 215 THR A N 1
ATOM 1678 C CA . THR A 1 215 ? 12.313 0.765 -18.188 1.00 96.69 215 THR A CA 1
ATOM 1679 C C . THR A 1 215 ? 11.473 0.801 -16.915 1.00 96.69 215 THR A C 1
ATOM 1681 O O . THR A 1 215 ? 10.424 0.164 -16.896 1.00 96.69 215 THR A O 1
ATOM 1684 N N . ALA A 1 216 ? 11.867 1.562 -15.887 1.00 94.00 216 ALA A N 1
ATOM 1685 C CA . ALA A 1 216 ? 11.065 1.720 -14.674 1.00 94.00 216 ALA A CA 1
ATOM 1686 C C . ALA A 1 216 ? 9.803 2.540 -14.959 1.00 94.00 216 ALA A C 1
ATOM 1688 O O . ALA A 1 216 ? 8.715 2.066 -14.656 1.00 94.00 216 ALA A O 1
ATOM 1689 N N . HIS A 1 217 ? 9.918 3.684 -15.648 1.00 94.31 217 HIS A N 1
ATOM 1690 C CA . HIS A 1 217 ? 8.752 4.488 -16.052 1.00 94.31 217 HIS A CA 1
ATOM 1691 C C . HIS A 1 217 ? 7.744 3.659 -16.859 1.00 94.31 217 HIS A C 1
ATOM 1693 O O . HIS A 1 217 ? 6.542 3.686 -16.594 1.00 94.31 217 HIS A O 1
ATOM 1699 N N . SER A 1 218 ? 8.238 2.870 -17.817 1.00 97.31 218 SER A N 1
ATOM 1700 C CA . SER A 1 218 ? 7.389 1.978 -18.615 1.00 97.31 218 SER A CA 1
ATOM 1701 C C . SER A 1 218 ? 6.797 0.833 -17.788 1.00 97.31 218 SER A C 1
ATOM 1703 O O . SER A 1 218 ? 5.653 0.448 -18.016 1.00 97.31 218 SER A O 1
ATOM 1705 N N . GLY A 1 219 ? 7.547 0.309 -16.814 1.00 96.94 219 GLY A N 1
ATOM 1706 C CA . GLY A 1 219 ? 7.065 -0.682 -15.855 1.00 96.94 219 GLY A CA 1
ATOM 1707 C C . GLY A 1 219 ? 5.940 -0.139 -14.973 1.00 96.94 219 GLY A C 1
ATOM 1708 O O . GLY A 1 219 ? 4.906 -0.786 -14.853 1.00 96.94 219 GLY A O 1
ATOM 1709 N N . PHE A 1 220 ? 6.080 1.068 -14.422 1.00 95.56 220 PHE A N 1
ATOM 1710 C CA . PHE A 1 220 ? 5.038 1.704 -13.610 1.00 95.56 220 PHE A CA 1
ATOM 1711 C C . PHE A 1 220 ? 3.779 2.003 -14.411 1.00 95.56 220 PHE A C 1
ATOM 1713 O O . PHE A 1 220 ? 2.680 1.691 -13.961 1.00 95.56 220 PHE A O 1
ATOM 1720 N N . ALA A 1 221 ? 3.930 2.520 -15.631 1.00 97.62 221 ALA A N 1
ATOM 1721 C CA . ALA A 1 221 ? 2.807 2.723 -16.535 1.00 97.62 221 ALA A CA 1
ATOM 1722 C C . ALA A 1 221 ? 2.080 1.403 -16.829 1.00 97.62 221 ALA A C 1
ATOM 1724 O O . ALA A 1 221 ? 0.863 1.323 -16.674 1.00 97.62 221 ALA A O 1
ATOM 1725 N N . LEU A 1 222 ? 2.821 0.349 -17.192 1.00 97.94 222 LEU A N 1
ATOM 1726 C CA . LEU A 1 222 ? 2.255 -0.973 -17.454 1.00 97.94 222 LEU A CA 1
ATOM 1727 C C . LEU A 1 222 ? 1.544 -1.543 -16.221 1.00 97.94 222 LEU A C 1
ATOM 1729 O O . LEU A 1 222 ? 0.433 -2.059 -16.356 1.00 97.94 222 LEU A O 1
ATOM 1733 N N . LEU A 1 223 ? 2.157 -1.438 -15.040 1.00 95.44 223 LEU A N 1
ATOM 1734 C CA . LEU A 1 223 ? 1.570 -1.893 -13.784 1.00 95.44 223 LEU A CA 1
ATOM 1735 C C . LEU A 1 223 ? 0.257 -1.158 -13.508 1.00 95.44 223 LEU A C 1
ATOM 1737 O O . LEU A 1 223 ? -0.767 -1.812 -13.351 1.00 95.44 223 LEU A O 1
ATOM 1741 N N . THR A 1 224 ? 0.257 0.177 -13.529 1.00 96.31 224 THR A N 1
ATOM 1742 C CA . THR A 1 224 ? -0.940 0.988 -13.266 1.00 96.31 224 THR A CA 1
ATOM 1743 C C . THR A 1 224 ? -2.043 0.732 -14.292 1.00 96.31 224 THR A C 1
ATOM 1745 O O . THR A 1 224 ? -3.198 0.581 -13.909 1.00 96.31 224 THR A O 1
ATOM 1748 N N . LEU A 1 225 ? -1.723 0.641 -15.587 1.00 97.12 225 LEU A N 1
ATOM 1749 C CA . LEU A 1 225 ? -2.711 0.367 -16.638 1.00 97.12 225 LEU A CA 1
ATOM 1750 C C . LEU A 1 225 ? -3.314 -1.034 -16.509 1.00 97.12 225 LEU A C 1
ATOM 1752 O O . LEU A 1 225 ? -4.529 -1.199 -16.616 1.00 97.12 225 LEU A O 1
ATOM 1756 N N . THR A 1 226 ? -2.477 -2.036 -16.243 1.00 94.88 226 THR A N 1
ATOM 1757 C CA . THR A 1 226 ? -2.940 -3.413 -16.047 1.00 94.88 226 THR A CA 1
ATOM 1758 C C . THR A 1 226 ? -3.783 -3.526 -14.791 1.00 94.88 226 THR A C 1
ATOM 1760 O O . THR A 1 226 ? -4.861 -4.120 -14.814 1.00 94.88 226 THR A O 1
ATOM 1763 N N . GLU A 1 227 ? -3.319 -2.917 -13.701 1.00 90.50 227 GLU A N 1
ATOM 1764 C CA . GLU A 1 227 ? -4.082 -2.848 -12.473 1.00 90.50 227 GLU A CA 1
ATOM 1765 C C . GLU A 1 227 ? -5.386 -2.126 -12.688 1.00 90.50 227 GLU A C 1
ATOM 1767 O O . GLU A 1 227 ? -6.312 -2.603 -12.071 1.00 90.50 227 GLU A O 1
ATOM 1772 N N . ALA A 1 228 ? -5.458 -1.106 -13.567 1.00 94.62 228 ALA A N 1
ATOM 1773 C CA . ALA A 1 228 ? -6.644 -0.392 -14.065 1.00 94.62 228 ALA A CA 1
ATOM 1774 C C . ALA A 1 228 ? -7.494 -1.194 -15.087 1.00 94.62 228 ALA A C 1
ATOM 1776 O O . ALA A 1 228 ? -8.543 -0.731 -15.535 1.00 94.62 228 ALA A O 1
ATOM 1777 N N . GLY A 1 229 ? -7.140 -2.455 -15.354 1.00 94.19 229 GLY A N 1
ATOM 1778 C CA . GLY A 1 229 ? -7.902 -3.348 -16.225 1.00 94.19 229 GLY A CA 1
ATOM 1779 C C . GLY A 1 229 ? -7.901 -2.898 -17.683 1.00 94.19 229 GLY A C 1
ATOM 1780 O O . GLY A 1 229 ? -8.772 -3.308 -18.451 1.00 94.19 229 GLY A O 1
ATOM 1781 N N . VAL A 1 230 ? -6.956 -2.032 -18.055 1.00 94.12 230 VAL A N 1
ATOM 1782 C CA . VAL A 1 230 ? -6.713 -1.657 -19.442 1.00 94.12 230 VAL A CA 1
ATOM 1783 C C . VAL A 1 230 ? -6.101 -2.866 -20.141 1.00 94.12 230 VAL A C 1
ATOM 1785 O O . VAL A 1 230 ? -5.155 -3.476 -19.654 1.00 94.12 230 VAL A O 1
ATOM 1788 N N . GLU A 1 231 ? -6.649 -3.211 -21.299 1.00 92.06 231 GLU A N 1
ATOM 1789 C CA . GLU A 1 231 ? -6.176 -4.303 -22.146 1.00 92.06 231 GLU A CA 1
ATOM 1790 C C . GLU A 1 231 ? -5.970 -3.791 -23.579 1.00 92.06 231 GLU A C 1
ATOM 1792 O O . GLU A 1 231 ? -6.565 -2.791 -23.994 1.00 92.06 231 GLU A O 1
ATOM 1797 N N . GLY A 1 232 ? -5.174 -4.511 -24.371 1.00 93.44 232 GLY A N 1
ATOM 1798 C CA . GLY A 1 232 ? -5.048 -4.288 -25.811 1.00 93.44 232 GLY A CA 1
ATOM 1799 C C . GLY A 1 232 ? -3.676 -3.771 -26.255 1.00 93.44 232 GLY A C 1
ATOM 1800 O O . GLY A 1 232 ? -2.693 -3.927 -25.530 1.00 93.44 232 GLY A O 1
ATOM 1801 N N . PRO A 1 233 ? -3.590 -3.152 -27.452 1.00 93.62 233 PRO A N 1
ATOM 1802 C CA . PRO A 1 233 ? -2.315 -2.908 -28.129 1.00 93.62 233 PRO A CA 1
ATOM 1803 C C . PRO A 1 233 ? -1.297 -2.095 -27.326 1.00 93.62 233 PRO A C 1
ATOM 1805 O O . PRO A 1 233 ? -0.103 -2.334 -27.467 1.00 93.62 233 PRO A O 1
ATOM 1808 N N . ALA A 1 234 ? -1.754 -1.161 -26.486 1.00 91.75 234 ALA A N 1
ATOM 1809 C CA . ALA A 1 234 ? -0.870 -0.356 -25.646 1.00 91.75 234 ALA A CA 1
ATOM 1810 C C . ALA A 1 234 ? -0.148 -1.211 -24.590 1.00 91.75 234 ALA A C 1
ATOM 1812 O O . ALA A 1 234 ? 1.070 -1.125 -24.440 1.00 91.75 234 ALA A O 1
ATOM 1813 N N . VAL A 1 235 ? -0.882 -2.093 -23.905 1.00 96.19 235 VAL A N 1
ATOM 1814 C CA . VAL A 1 235 ? -0.320 -3.047 -22.936 1.00 96.19 235 VAL A CA 1
ATOM 1815 C C . VAL A 1 235 ? 0.587 -4.054 -23.644 1.00 96.19 235 VAL A C 1
ATOM 1817 O O . VAL A 1 235 ? 1.715 -4.275 -23.207 1.00 96.19 235 VAL A O 1
ATOM 1820 N N . ASP A 1 236 ? 0.145 -4.594 -24.783 1.00 97.56 236 ASP A N 1
ATOM 1821 C CA . ASP A 1 236 ? 0.926 -5.556 -25.569 1.00 97.56 236 ASP A CA 1
ATOM 1822 C C . ASP A 1 236 ? 2.265 -4.965 -26.045 1.00 97.56 236 ASP A C 1
ATOM 1824 O O . ASP A 1 236 ? 3.300 -5.632 -25.979 1.00 97.56 236 ASP A O 1
ATOM 1828 N N . ALA A 1 237 ? 2.263 -3.709 -26.506 1.00 97.88 237 ALA A N 1
ATOM 1829 C CA . ALA A 1 237 ? 3.465 -3.012 -26.960 1.00 97.88 237 ALA A CA 1
ATOM 1830 C C . ALA A 1 237 ? 4.448 -2.752 -25.811 1.00 97.88 237 ALA A C 1
ATOM 1832 O O . ALA A 1 237 ? 5.647 -2.973 -25.971 1.00 97.88 237 ALA A O 1
ATOM 1833 N N . ALA A 1 238 ? 3.945 -2.363 -24.638 1.00 98.19 238 ALA A N 1
ATOM 1834 C CA . ALA A 1 238 ? 4.766 -2.146 -23.451 1.00 98.19 238 ALA A CA 1
ATOM 1835 C C . ALA A 1 238 ? 5.418 -3.444 -22.958 1.00 98.19 238 ALA A C 1
ATOM 1837 O O . ALA A 1 238 ? 6.620 -3.477 -22.696 1.00 98.19 238 ALA A O 1
ATOM 1838 N N . VAL A 1 239 ? 4.646 -4.537 -22.899 1.00 98.56 239 VAL A N 1
ATOM 1839 C CA . VAL A 1 239 ? 5.164 -5.875 -22.579 1.00 98.56 239 VAL A CA 1
ATOM 1840 C C . VAL A 1 239 ? 6.232 -6.286 -23.591 1.00 98.56 239 VAL A C 1
ATOM 1842 O O . VAL A 1 239 ? 7.300 -6.749 -23.196 1.00 98.56 239 VAL A O 1
ATOM 1845 N N . ALA A 1 240 ? 5.977 -6.115 -24.890 1.00 98.44 240 ALA A N 1
ATOM 1846 C CA . ALA A 1 240 ? 6.936 -6.474 -25.931 1.00 98.44 240 ALA A CA 1
ATOM 1847 C C . ALA A 1 240 ? 8.246 -5.684 -25.804 1.00 98.44 240 ALA A C 1
ATOM 1849 O O . ALA A 1 240 ? 9.319 -6.286 -25.840 1.00 98.44 240 ALA A O 1
ATOM 1850 N N . TRP A 1 241 ? 8.159 -4.368 -25.602 1.00 98.44 241 TRP A N 1
ATOM 1851 C CA . TRP A 1 241 ? 9.328 -3.510 -25.446 1.00 98.44 241 TRP A CA 1
ATOM 1852 C C . TRP A 1 241 ? 10.131 -3.851 -24.186 1.00 98.44 241 TRP A C 1
ATOM 1854 O O . TRP A 1 241 ? 11.346 -4.007 -24.262 1.00 98.44 241 TRP A O 1
ATOM 1864 N N . LEU A 1 242 ? 9.471 -4.057 -23.041 1.00 98.50 242 LEU A N 1
ATOM 1865 C CA . LEU A 1 242 ? 10.153 -4.451 -21.804 1.00 98.50 242 LEU A CA 1
ATOM 1866 C C . LEU A 1 242 ? 10.863 -5.802 -21.951 1.00 98.50 242 LEU A C 1
ATOM 1868 O O . LEU A 1 242 ? 11.970 -5.961 -21.447 1.00 98.50 242 LEU A O 1
ATOM 1872 N N . LYS A 1 243 ? 10.285 -6.765 -22.678 1.00 98.44 243 LYS A N 1
ATOM 1873 C CA . LYS A 1 243 ? 10.958 -8.045 -22.954 1.00 98.44 243 LYS A CA 1
ATOM 1874 C C . LYS A 1 243 ? 12.190 -7.881 -23.847 1.00 98.44 243 LYS A C 1
ATOM 1876 O O . LYS A 1 243 ? 13.180 -8.563 -23.610 1.00 98.44 243 LYS A O 1
ATOM 1881 N N . ASP A 1 244 ? 12.137 -6.998 -24.844 1.00 97.75 244 ASP A N 1
ATOM 1882 C CA . ASP A 1 244 ? 13.277 -6.697 -25.726 1.00 97.75 244 ASP A CA 1
ATOM 1883 C C . ASP A 1 244 ? 14.380 -5.902 -25.006 1.00 97.75 244 ASP A C 1
ATOM 1885 O O . ASP A 1 244 ? 15.562 -6.079 -25.280 1.00 97.75 244 ASP A O 1
ATOM 1889 N N . ALA A 1 245 ? 13.999 -5.074 -24.031 1.00 97.88 245 ALA A N 1
ATOM 1890 C CA . ALA A 1 245 ? 14.913 -4.261 -23.235 1.00 97.88 245 ALA A CA 1
ATOM 1891 C C . ALA A 1 245 ? 15.705 -5.045 -22.169 1.00 97.88 245 ALA A C 1
ATOM 1893 O O . ALA A 1 245 ? 16.582 -4.457 -21.529 1.00 97.88 245 ALA A O 1
ATOM 1894 N N . GLN A 1 246 ? 15.400 -6.331 -21.939 1.00 98.38 246 GLN A N 1
ATOM 1895 C CA . GLN A 1 246 ? 16.136 -7.147 -20.970 1.00 98.38 246 GLN A CA 1
ATOM 1896 C C . GLN A 1 246 ? 17.593 -7.309 -21.417 1.00 98.38 246 GLN A C 1
ATOM 1898 O O . GLN A 1 246 ? 17.874 -7.686 -22.555 1.00 98.38 246 GLN A O 1
ATOM 1903 N N . GLN A 1 247 ? 18.530 -7.051 -20.508 1.00 97.56 247 GLN A N 1
ATOM 1904 C CA . GLN A 1 247 ? 19.957 -7.195 -20.782 1.00 97.56 247 GLN A CA 1
ATOM 1905 C C . GLN A 1 247 ? 20.405 -8.662 -20.669 1.00 97.56 247 GLN A C 1
ATOM 1907 O O . GLN A 1 247 ? 19.722 -9.499 -20.079 1.00 97.56 247 GLN A O 1
ATOM 1912 N N . ASP A 1 248 ? 21.593 -8.979 -21.197 1.00 97.12 248 ASP A N 1
ATOM 1913 C CA . ASP A 1 248 ? 22.153 -10.344 -21.204 1.00 97.12 248 ASP A CA 1
ATOM 1914 C C . ASP A 1 248 ? 22.301 -10.966 -19.800 1.00 97.12 248 ASP A C 1
ATOM 1916 O O . ASP A 1 248 ? 22.357 -12.190 -19.667 1.00 97.12 248 ASP A O 1
ATOM 1920 N N . ASP A 1 249 ? 22.390 -10.139 -18.753 1.00 96.56 249 ASP A N 1
ATOM 1921 C CA . ASP A 1 249 ? 22.473 -10.577 -17.356 1.00 96.56 249 ASP A CA 1
ATOM 1922 C C . ASP A 1 249 ? 21.107 -10.891 -16.721 1.00 96.56 249 ASP A C 1
ATOM 1924 O O . ASP A 1 249 ? 21.065 -11.389 -15.598 1.00 96.56 249 ASP A O 1
ATOM 1928 N N . GLY A 1 250 ? 20.007 -10.653 -17.443 1.00 97.62 250 GLY A N 1
ATOM 1929 C CA . GLY A 1 250 ? 18.633 -10.879 -16.998 1.00 97.62 250 GLY A CA 1
ATOM 1930 C C . GLY A 1 250 ? 17.970 -9.671 -16.331 1.00 97.62 250 GLY A C 1
ATOM 1931 O O . GLY A 1 250 ? 16.782 -9.744 -16.017 1.00 97.62 250 GLY A O 1
ATOM 1932 N N . GLY A 1 251 ? 18.696 -8.572 -16.122 1.00 97.56 251 GLY A N 1
ATOM 1933 C CA . GLY A 1 251 ? 18.166 -7.358 -15.507 1.00 97.56 251 GLY A CA 1
ATOM 1934 C C . GLY A 1 251 ? 17.722 -6.282 -16.505 1.00 97.56 251 GLY A C 1
ATOM 1935 O O . GLY A 1 251 ? 17.826 -6.426 -17.726 1.00 97.56 251 GLY A O 1
ATOM 1936 N N . TRP A 1 252 ? 17.240 -5.172 -15.945 1.00 98.06 252 TRP A N 1
ATOM 1937 C CA . TRP A 1 252 ? 16.941 -3.920 -16.647 1.00 98.06 252 TRP A CA 1
ATOM 1938 C C . TRP A 1 252 ? 17.617 -2.747 -15.951 1.00 98.06 252 TRP A C 1
ATOM 1940 O O . TRP A 1 252 ? 17.792 -2.772 -14.737 1.00 98.06 252 TRP A O 1
ATOM 1950 N N . GLY A 1 253 ? 17.964 -1.702 -16.698 1.00 95.44 253 GLY A N 1
ATOM 1951 C CA . GLY A 1 253 ? 18.502 -0.448 -16.165 1.00 95.44 253 GLY A CA 1
ATOM 1952 C C . GLY A 1 253 ? 17.680 0.750 -16.626 1.00 95.44 253 GLY A C 1
ATOM 1953 O O . GLY A 1 253 ? 16.659 0.593 -17.286 1.00 95.44 253 GLY A O 1
ATOM 1954 N N . SER A 1 254 ? 18.148 1.964 -16.341 1.00 91.62 254 SER A N 1
ATOM 1955 C CA . SER A 1 254 ? 17.442 3.191 -16.740 1.00 91.62 254 SER A CA 1
ATOM 1956 C C . SER A 1 254 ? 17.260 3.380 -18.242 1.00 91.62 254 SER A C 1
ATOM 1958 O O . SER A 1 254 ? 16.499 4.245 -18.640 1.00 91.62 254 SER A O 1
ATOM 1960 N N . GLY A 1 255 ? 17.904 2.573 -19.081 1.00 90.81 255 GLY A N 1
ATOM 1961 C CA . GLY A 1 255 ? 17.665 2.518 -20.514 1.00 90.81 255 GLY A CA 1
ATOM 1962 C C . GLY A 1 255 ? 18.111 1.174 -21.083 1.00 90.81 255 GLY A C 1
ATOM 1963 O O . GLY A 1 255 ? 18.272 0.192 -20.361 1.00 90.81 255 GLY A O 1
ATOM 1964 N N . LEU A 1 256 ? 18.359 1.138 -22.392 1.00 92.38 256 LEU A N 1
ATOM 1965 C CA . LEU A 1 256 ? 18.703 -0.093 -23.121 1.00 92.38 256 LEU A CA 1
ATOM 1966 C C . LEU A 1 256 ? 20.184 -0.492 -23.017 1.00 92.38 256 LEU A C 1
ATOM 1968 O O . LEU A 1 256 ? 20.600 -1.510 -23.565 1.00 92.38 256 LEU A O 1
ATOM 1972 N N . THR A 1 257 ? 21.012 0.335 -22.377 1.00 92.25 257 THR A N 1
ATOM 1973 C CA . THR A 1 257 ? 22.452 0.090 -22.254 1.00 92.25 257 THR A CA 1
ATOM 1974 C C . THR A 1 257 ? 22.817 -0.341 -20.837 1.00 92.25 257 THR A C 1
ATOM 1976 O O . THR A 1 257 ? 22.308 0.268 -19.894 1.00 92.25 257 THR A O 1
ATOM 1979 N N . PRO A 1 258 ? 23.761 -1.287 -20.669 1.00 91.06 258 PRO A N 1
ATOM 1980 C CA . PRO A 1 258 ? 24.272 -1.659 -19.356 1.00 91.06 258 PRO A CA 1
ATOM 1981 C C . PRO A 1 258 ? 24.819 -0.477 -18.544 1.00 91.06 258 PRO A C 1
ATOM 1983 O O . PRO A 1 258 ? 25.335 0.482 -19.131 1.00 91.06 258 PRO A O 1
ATOM 1986 N N . PRO A 1 259 ? 24.798 -0.564 -17.201 1.00 93.75 259 PRO A N 1
ATOM 1987 C CA . PRO A 1 259 ? 24.455 -1.749 -16.404 1.00 93.75 259 PRO A CA 1
ATOM 1988 C C . PRO A 1 259 ? 22.950 -1.920 -16.138 1.00 93.75 259 PRO A C 1
ATOM 1990 O O . PRO A 1 259 ? 22.188 -0.953 -16.156 1.00 93.75 259 PRO A O 1
ATOM 1993 N N . SER A 1 260 ? 22.541 -3.150 -15.825 1.00 96.31 260 SER A N 1
ATOM 1994 C CA . SER A 1 260 ? 21.273 -3.422 -15.146 1.00 96.31 260 SER A CA 1
ATOM 1995 C C . SER A 1 260 ? 21.270 -2.820 -13.735 1.00 96.31 260 SER A C 1
ATOM 1997 O O . SER A 1 260 ? 22.304 -2.712 -13.073 1.00 96.31 260 SER A O 1
ATOM 1999 N N . MET A 1 261 ? 20.089 -2.429 -13.268 1.00 95.62 261 MET A N 1
ATOM 2000 C CA . MET A 1 261 ? 19.819 -1.884 -11.943 1.00 95.62 261 MET A CA 1
ATOM 2001 C C . MET A 1 261 ? 18.784 -2.777 -11.253 1.00 95.62 261 MET A C 1
ATOM 2003 O O . MET A 1 261 ? 17.750 -3.133 -11.821 1.00 95.62 261 MET A O 1
ATOM 2007 N N . THR A 1 262 ? 19.047 -3.153 -10.009 1.00 95.56 262 THR A N 1
ATOM 2008 C CA . THR A 1 262 ? 18.210 -4.112 -9.267 1.00 95.56 262 THR A CA 1
ATOM 2009 C C . THR A 1 262 ? 16.806 -3.571 -9.026 1.00 95.56 262 THR A C 1
ATOM 2011 O O . THR A 1 262 ? 15.839 -4.274 -9.299 1.00 95.56 262 THR A O 1
ATOM 2014 N N . ILE A 1 263 ? 16.668 -2.303 -8.625 1.00 93.56 263 ILE A N 1
ATOM 2015 C CA . ILE A 1 263 ? 15.349 -1.692 -8.412 1.00 93.56 263 ILE A CA 1
ATOM 2016 C C . ILE A 1 263 ? 14.527 -1.659 -9.709 1.00 93.56 263 ILE A C 1
ATOM 2018 O O . ILE A 1 263 ? 13.381 -2.093 -9.704 1.00 93.56 263 ILE A O 1
ATOM 2022 N N . TYR A 1 264 ? 15.133 -1.279 -10.841 1.00 95.81 264 TYR A N 1
ATOM 2023 C CA . TYR A 1 264 ? 14.473 -1.280 -12.156 1.00 95.81 264 TYR A CA 1
ATOM 2024 C C . TYR A 1 264 ? 14.038 -2.694 -12.547 1.00 95.81 264 TYR A C 1
ATOM 2026 O O . TYR A 1 264 ? 12.949 -2.889 -13.079 1.00 95.81 264 TYR A O 1
ATOM 2034 N N . THR A 1 265 ? 14.865 -3.690 -12.235 1.00 97.06 265 THR A N 1
ATOM 2035 C CA . THR A 1 265 ? 14.542 -5.097 -12.477 1.00 97.06 265 THR A CA 1
ATOM 2036 C C . THR A 1 265 ? 13.339 -5.553 -11.652 1.00 97.06 265 THR A C 1
ATOM 2038 O O . THR A 1 265 ? 12.449 -6.188 -12.208 1.00 97.06 265 THR A O 1
ATOM 2041 N N . GLY A 1 266 ? 13.255 -5.187 -10.368 1.00 95.31 266 GLY A N 1
ATOM 2042 C CA . GLY A 1 266 ? 12.084 -5.476 -9.528 1.00 95.31 266 GLY A CA 1
ATOM 2043 C C . GLY A 1 266 ? 10.800 -4.855 -10.079 1.00 95.31 266 GLY A C 1
ATOM 2044 O O . GLY A 1 266 ? 9.787 -5.536 -10.230 1.00 95.31 266 GLY A O 1
ATOM 2045 N N . VAL A 1 267 ? 10.871 -3.584 -10.473 1.00 94.62 267 VAL A N 1
ATOM 2046 C CA . VAL A 1 267 ? 9.751 -2.851 -11.078 1.00 94.62 267 VAL A CA 1
ATOM 2047 C C . VAL A 1 267 ? 9.252 -3.526 -12.354 1.00 94.62 267 VAL A C 1
ATOM 2049 O O . VAL A 1 267 ? 8.061 -3.809 -12.486 1.00 94.62 267 VAL A O 1
ATOM 2052 N N . VAL A 1 268 ? 10.155 -3.812 -13.293 1.00 97.38 268 VAL A N 1
ATOM 2053 C CA . VAL A 1 268 ? 9.790 -4.429 -14.575 1.00 97.38 268 VAL A CA 1
ATOM 2054 C C . VAL A 1 268 ? 9.260 -5.846 -14.366 1.00 97.38 268 VAL A C 1
ATOM 2056 O O . VAL A 1 268 ? 8.253 -6.217 -14.963 1.00 97.38 268 VAL A O 1
ATOM 2059 N N . MET A 1 269 ? 9.883 -6.622 -13.478 1.00 95.94 269 MET A N 1
ATOM 2060 C CA . MET A 1 269 ? 9.433 -7.968 -13.123 1.00 95.94 269 MET A CA 1
ATOM 2061 C C . MET A 1 269 ? 8.009 -7.958 -12.549 1.00 95.94 269 MET A C 1
ATOM 2063 O O . MET A 1 269 ? 7.174 -8.754 -12.975 1.00 95.94 269 MET A O 1
ATOM 2067 N N . THR A 1 270 ? 7.713 -7.028 -11.639 1.00 95.00 270 THR A N 1
ATOM 2068 C CA . THR A 1 270 ? 6.359 -6.799 -11.117 1.00 95.00 270 THR A CA 1
ATOM 2069 C C . THR A 1 270 ? 5.374 -6.485 -12.243 1.00 95.00 270 THR A C 1
ATOM 2071 O O . THR A 1 270 ? 4.333 -7.129 -12.357 1.00 95.00 270 THR A O 1
ATOM 2074 N N . ALA A 1 271 ? 5.707 -5.522 -13.105 1.00 96.69 271 ALA A N 1
ATOM 2075 C CA . ALA A 1 271 ? 4.813 -5.066 -14.164 1.00 96.69 271 ALA A CA 1
ATOM 2076 C C . ALA A 1 271 ? 4.501 -6.170 -15.186 1.00 96.69 271 ALA A C 1
ATOM 2078 O O . ALA A 1 271 ? 3.352 -6.344 -15.590 1.00 96.69 271 ALA A O 1
ATOM 2079 N N . LEU A 1 272 ? 5.509 -6.959 -15.574 1.00 97.81 272 LEU A N 1
ATOM 2080 C CA . LEU A 1 272 ? 5.333 -8.100 -16.473 1.00 97.81 272 LEU A CA 1
ATOM 2081 C C . LEU A 1 272 ? 4.485 -9.206 -15.829 1.00 97.81 272 LEU A C 1
ATOM 2083 O O . LEU A 1 272 ? 3.629 -9.781 -16.505 1.00 97.81 272 LEU A O 1
ATOM 2087 N N . ASN A 1 273 ? 4.680 -9.485 -14.535 1.00 95.62 273 ASN A N 1
ATOM 2088 C CA . ASN A 1 273 ? 3.849 -10.437 -13.796 1.00 95.62 273 ASN A CA 1
ATOM 2089 C C . ASN A 1 273 ? 2.384 -9.982 -13.748 1.00 95.62 273 ASN A C 1
ATOM 2091 O O . ASN A 1 273 ? 1.493 -10.764 -14.082 1.00 95.62 273 ASN A O 1
ATOM 2095 N N . ALA A 1 274 ? 2.139 -8.709 -13.416 1.00 93.62 274 ALA A N 1
ATOM 2096 C CA . ALA A 1 274 ? 0.801 -8.123 -13.413 1.00 93.62 274 ALA A CA 1
ATOM 2097 C C . ALA A 1 274 ? 0.141 -8.222 -14.797 1.00 93.62 274 ALA A C 1
ATOM 2099 O O . ALA A 1 274 ? -1.010 -8.645 -14.898 1.00 93.62 274 ALA A O 1
ATOM 2100 N N . ALA A 1 275 ? 0.895 -7.944 -15.868 1.00 96.00 275 ALA A N 1
ATOM 2101 C CA . ALA A 1 275 ? 0.463 -8.078 -17.264 1.00 96.00 275 ALA A CA 1
ATOM 2102 C C . ALA A 1 275 ? 0.257 -9.535 -17.732 1.00 96.00 275 ALA A C 1
ATOM 2104 O O . ALA A 1 275 ? -0.061 -9.784 -18.896 1.00 96.00 275 ALA A O 1
ATOM 2105 N N . GLY A 1 276 ? 0.427 -10.519 -16.844 1.00 94.62 276 GLY A N 1
ATOM 2106 C CA . GLY A 1 276 ? 0.153 -11.925 -17.120 1.00 94.62 276 GLY A CA 1
ATOM 2107 C C . GLY A 1 276 ? 1.272 -12.656 -17.859 1.00 94.62 276 GLY A C 1
ATOM 2108 O O . GLY A 1 276 ? 1.028 -13.736 -18.408 1.00 94.62 276 GLY A O 1
ATOM 2109 N N . VAL A 1 277 ? 2.497 -12.116 -17.879 1.00 96.50 277 VAL A N 1
ATOM 2110 C CA . VAL A 1 277 ? 3.663 -12.854 -18.379 1.00 96.50 277 VAL A CA 1
ATOM 2111 C C . VAL A 1 277 ? 3.937 -14.031 -17.433 1.00 96.50 277 VAL A C 1
ATOM 2113 O O . VAL A 1 277 ? 4.172 -13.819 -16.244 1.00 96.50 277 VAL A O 1
ATOM 2116 N N . PRO A 1 278 ? 3.911 -15.290 -17.915 1.00 94.38 278 PRO A N 1
ATOM 2117 C CA . PRO A 1 278 ? 4.064 -16.444 -17.036 1.00 94.38 278 PRO A CA 1
ATOM 2118 C C . PRO A 1 278 ? 5.436 -16.478 -16.360 1.00 94.38 278 PRO A C 1
ATOM 2120 O O . PRO A 1 278 ? 6.448 -16.247 -17.015 1.00 94.38 278 PRO A O 1
ATOM 2123 N N . SER A 1 279 ? 5.502 -16.940 -15.109 1.00 91.88 279 SER A N 1
ATOM 2124 C CA . SER A 1 279 ? 6.771 -17.155 -14.384 1.00 91.88 279 SER A CA 1
ATOM 2125 C C . SER A 1 279 ? 7.728 -18.157 -15.054 1.00 91.88 279 SER A C 1
ATOM 2127 O O . SER A 1 279 ? 8.899 -18.236 -14.701 1.00 91.88 279 SER A O 1
ATOM 2129 N N . THR A 1 280 ? 7.243 -18.923 -16.039 1.00 94.12 280 THR A N 1
ATOM 2130 C CA . THR A 1 280 ? 8.045 -19.849 -16.862 1.00 94.12 280 THR A CA 1
ATOM 2131 C C . THR A 1 280 ? 8.590 -19.221 -18.146 1.00 94.12 280 THR A C 1
ATOM 2133 O O . THR A 1 280 ? 9.349 -19.875 -18.863 1.00 94.12 280 THR A O 1
ATOM 2136 N N . ASP A 1 281 ? 8.203 -17.984 -18.468 1.00 97.69 281 ASP A N 1
ATOM 2137 C CA . ASP A 1 281 ? 8.764 -17.244 -19.595 1.00 97.69 281 ASP A CA 1
ATOM 2138 C C . ASP A 1 281 ? 10.259 -16.979 -19.341 1.00 97.69 281 ASP A C 1
ATOM 2140 O O . ASP A 1 281 ? 10.615 -16.599 -18.221 1.00 97.69 281 ASP A O 1
ATOM 2144 N N . PRO A 1 282 ? 11.148 -17.159 -20.338 1.00 98.12 282 PRO A N 1
ATOM 2145 C CA . PRO A 1 282 ? 12.576 -16.913 -20.164 1.00 98.12 282 PRO A CA 1
ATOM 2146 C C . PRO A 1 282 ? 12.897 -15.540 -19.571 1.00 98.12 282 PRO A C 1
ATOM 2148 O O . PRO A 1 282 ? 13.816 -15.450 -18.763 1.00 98.12 282 PRO A O 1
ATOM 2151 N N . VAL A 1 283 ? 12.117 -14.502 -19.906 1.00 98.19 283 VAL A N 1
ATOM 2152 C CA . VAL A 1 283 ? 12.327 -13.157 -19.353 1.00 98.19 283 VAL A CA 1
ATOM 2153 C C . VAL A 1 283 ? 12.187 -13.152 -17.825 1.00 98.19 283 VAL A C 1
ATOM 2155 O O . VAL A 1 283 ? 13.022 -12.576 -17.131 1.00 98.19 283 VAL A O 1
ATOM 2158 N N . MET A 1 284 ? 11.188 -13.872 -17.301 1.00 97.81 284 MET A N 1
ATOM 2159 C CA . MET A 1 284 ? 10.879 -13.953 -15.872 1.00 97.81 284 MET A CA 1
ATOM 2160 C C . MET A 1 284 ? 11.880 -14.852 -15.139 1.00 97.81 284 MET A C 1
ATOM 2162 O O . MET A 1 284 ? 12.333 -14.536 -14.043 1.00 97.81 284 MET A O 1
ATOM 2166 N N . VAL A 1 285 ? 12.275 -15.968 -15.759 1.00 97.25 285 VAL A N 1
ATOM 2167 C CA . VAL A 1 285 ? 13.288 -16.872 -15.190 1.00 97.25 285 VAL A CA 1
ATOM 2168 C C . VAL A 1 285 ? 14.638 -16.165 -15.059 1.00 97.25 285 VAL A C 1
ATOM 2170 O O . VAL A 1 285 ? 15.299 -16.277 -14.026 1.00 97.25 285 VAL A O 1
ATOM 2173 N N . ASN A 1 286 ? 15.043 -15.418 -16.088 1.00 98.19 286 ASN A N 1
ATOM 2174 C CA . ASN A 1 286 ? 16.324 -14.721 -16.098 1.00 98.19 286 ASN A CA 1
ATOM 2175 C C . ASN A 1 286 ? 16.370 -13.578 -15.078 1.00 98.19 286 ASN A C 1
ATOM 2177 O O . ASN A 1 286 ? 17.400 -13.400 -14.432 1.00 98.19 286 ASN A O 1
ATOM 2181 N N . CYS A 1 287 ? 15.276 -12.836 -14.885 1.00 97.00 287 CYS A N 1
ATOM 2182 C CA . CYS A 1 287 ? 15.273 -11.737 -13.922 1.00 97.00 287 CYS A CA 1
ATOM 2183 C C . CYS A 1 287 ? 15.277 -12.212 -12.467 1.00 97.00 287 CYS A C 1
ATOM 2185 O O . CYS A 1 287 ? 15.975 -11.624 -11.645 1.00 97.00 287 CYS A O 1
ATOM 2187 N N . VAL A 1 288 ? 14.593 -13.319 -12.151 1.00 97.12 288 VAL A N 1
ATOM 2188 C CA . VAL A 1 288 ? 14.708 -13.951 -10.825 1.00 97.12 288 VAL A CA 1
ATOM 2189 C C . VAL A 1 288 ? 16.151 -14.395 -10.576 1.00 97.12 288 VAL A C 1
ATOM 2191 O O . VAL A 1 288 ? 16.714 -14.079 -9.529 1.00 97.12 288 VAL A O 1
ATOM 2194 N N . ALA A 1 289 ? 16.790 -15.038 -11.559 1.00 97.75 289 ALA A N 1
ATOM 2195 C CA . ALA A 1 289 ? 18.191 -15.439 -11.450 1.00 97.75 289 ALA A CA 1
ATOM 2196 C C . ALA A 1 289 ? 19.137 -14.232 -11.291 1.00 97.75 289 ALA A C 1
ATOM 2198 O O . ALA A 1 289 ? 20.105 -14.304 -10.534 1.00 97.75 289 ALA A O 1
ATOM 2199 N N . PHE A 1 290 ? 18.874 -13.113 -11.971 1.00 97.94 290 PHE A N 1
ATOM 2200 C CA . PHE A 1 290 ? 19.609 -11.863 -11.767 1.00 97.94 290 PHE A CA 1
ATOM 2201 C C . PHE A 1 290 ? 19.482 -11.372 -10.318 1.00 97.94 290 PHE A C 1
ATOM 2203 O O . PHE A 1 290 ? 20.499 -11.096 -9.679 1.00 97.94 290 PHE A O 1
ATOM 2210 N N . CYS A 1 291 ? 18.265 -11.309 -9.768 1.00 97.31 291 CYS A N 1
ATOM 2211 C CA . CYS A 1 291 ? 18.038 -10.907 -8.378 1.00 97.31 291 CYS A CA 1
ATOM 2212 C C . CYS A 1 291 ? 18.781 -11.825 -7.394 1.00 97.31 291 CYS A C 1
ATOM 2214 O O . CYS A 1 291 ? 19.512 -11.335 -6.539 1.00 97.31 291 CYS A O 1
ATOM 2216 N N . GLU A 1 292 ? 18.679 -13.146 -7.543 1.00 96.81 292 GLU A N 1
ATOM 2217 C CA . GLU A 1 292 ? 19.397 -14.103 -6.686 1.00 96.81 292 GLU A CA 1
ATOM 2218 C C . GLU A 1 292 ? 20.925 -13.925 -6.748 1.00 96.81 292 GLU A C 1
ATOM 2220 O O . GLU A 1 292 ? 21.597 -13.934 -5.718 1.00 96.81 292 GLU A O 1
ATOM 2225 N N . ASN A 1 293 ? 21.488 -13.715 -7.942 1.00 96.88 293 ASN A N 1
ATOM 2226 C CA . ASN A 1 293 ? 22.937 -13.576 -8.129 1.00 96.88 293 ASN A CA 1
ATOM 2227 C C . ASN A 1 293 ? 23.500 -12.223 -7.664 1.00 96.88 293 ASN A C 1
ATOM 2229 O O . ASN A 1 293 ? 24.714 -12.092 -7.500 1.00 96.88 293 ASN A O 1
ATOM 2233 N N . THR A 1 294 ? 22.641 -11.218 -7.493 1.00 97.31 294 THR A N 1
ATOM 2234 C CA . THR A 1 294 ? 23.019 -9.852 -7.099 1.00 97.31 294 THR A CA 1
ATOM 2235 C C . THR A 1 294 ? 22.714 -9.540 -5.636 1.00 97.31 294 THR A C 1
ATOM 2237 O O . THR A 1 294 ? 23.019 -8.435 -5.187 1.00 97.31 294 THR A O 1
ATOM 2240 N N . GLN A 1 295 ? 22.144 -10.489 -4.880 1.00 98.44 295 GLN A N 1
ATOM 2241 C CA . GLN A 1 295 ? 21.903 -10.310 -3.449 1.00 98.44 295 GLN A CA 1
ATOM 2242 C C . GLN A 1 295 ? 23.236 -10.196 -2.703 1.00 98.44 295 GLN A C 1
ATOM 2244 O O . GLN A 1 295 ? 24.142 -11.021 -2.858 1.00 98.44 295 GLN A O 1
ATOM 2249 N N . ASN A 1 296 ? 23.358 -9.163 -1.875 1.00 98.38 296 ASN A N 1
ATOM 2250 C CA . ASN A 1 296 ? 24.536 -8.955 -1.049 1.00 98.38 296 ASN A CA 1
ATOM 2251 C C . ASN A 1 296 ? 24.581 -9.957 0.115 1.00 98.38 296 ASN A C 1
ATOM 2253 O O . ASN A 1 296 ? 23.583 -10.560 0.507 1.00 98.38 296 ASN A O 1
ATOM 2257 N N . MET A 1 297 ? 25.760 -10.104 0.727 1.00 97.56 297 MET A N 1
ATOM 2258 C CA . MET A 1 297 ? 25.955 -10.998 1.881 1.00 97.56 297 MET A CA 1
ATOM 2259 C C . MET A 1 297 ? 25.104 -10.633 3.107 1.00 97.56 297 MET A C 1
ATOM 2261 O O . MET A 1 297 ? 24.911 -11.479 3.976 1.00 97.56 297 MET A O 1
ATOM 2265 N N . ASP A 1 298 ? 24.650 -9.383 3.204 1.00 97.50 298 ASP A N 1
ATOM 2266 C CA . ASP A 1 298 ? 23.758 -8.900 4.262 1.00 97.50 298 ASP A CA 1
ATOM 2267 C C . ASP A 1 298 ? 22.275 -9.206 3.989 1.00 97.50 298 ASP A C 1
ATOM 2269 O O . ASP A 1 298 ? 21.433 -8.931 4.840 1.00 97.50 298 ASP A O 1
ATOM 2273 N N . GLY A 1 299 ? 21.964 -9.796 2.830 1.00 98.12 299 GLY A N 1
ATOM 2274 C CA . GLY A 1 299 ? 20.618 -10.167 2.410 1.00 98.12 299 GLY A CA 1
ATOM 2275 C C . GLY A 1 299 ? 19.861 -9.099 1.629 1.00 98.12 299 GLY A C 1
ATOM 2276 O O . GLY A 1 299 ? 18.810 -9.404 1.069 1.00 98.12 299 GLY A O 1
ATOM 2277 N N . GLY A 1 300 ? 20.369 -7.872 1.556 1.00 98.19 300 GLY A N 1
ATOM 2278 C CA . GLY A 1 300 ? 19.739 -6.811 0.779 1.00 98.19 300 GLY A CA 1
ATOM 2279 C C . GLY A 1 300 ? 20.278 -6.699 -0.648 1.00 98.19 300 GLY A C 1
ATOM 2280 O O . GLY A 1 300 ? 21.114 -7.488 -1.098 1.00 98.19 300 GLY A O 1
ATOM 2281 N N . TRP A 1 301 ? 19.802 -5.676 -1.360 1.00 98.31 301 TRP A N 1
ATOM 2282 C CA . TRP A 1 301 ? 20.292 -5.302 -2.688 1.00 98.31 301 TRP A CA 1
ATOM 2283 C C . TRP A 1 301 ? 20.692 -3.833 -2.744 1.00 98.31 301 TRP A C 1
ATOM 2285 O O . TRP A 1 301 ? 19.964 -2.948 -2.288 1.00 98.31 301 TRP A O 1
ATOM 2295 N N . ALA A 1 302 ? 21.836 -3.566 -3.367 1.00 96.38 302 ALA A N 1
ATOM 2296 C CA . ALA A 1 302 ? 22.217 -2.227 -3.804 1.00 96.38 302 ALA A CA 1
ATOM 2297 C C . ALA A 1 302 ? 21.462 -1.855 -5.080 1.00 96.38 302 ALA A C 1
ATOM 2299 O O . ALA A 1 302 ? 21.158 -2.743 -5.868 1.00 96.38 302 ALA A O 1
ATOM 2300 N N . MET A 1 303 ? 21.231 -0.564 -5.346 1.00 92.25 303 MET A N 1
ATOM 2301 C CA . MET A 1 303 ? 20.557 -0.114 -6.579 1.00 92.25 303 MET A CA 1
ATOM 2302 C C . MET A 1 303 ? 21.290 -0.545 -7.865 1.00 92.25 303 MET A C 1
ATOM 2304 O O . MET A 1 303 ? 20.659 -0.935 -8.846 1.00 92.25 303 MET A O 1
ATOM 2308 N N . VAL A 1 304 ? 22.624 -0.470 -7.856 1.00 90.69 304 VAL A N 1
ATOM 2309 C CA . VAL A 1 304 ? 23.495 -0.903 -8.966 1.00 90.69 304 VAL A CA 1
ATOM 2310 C C . VAL A 1 304 ? 24.596 -1.816 -8.435 1.00 90.69 304 VAL A C 1
ATOM 2312 O O . VAL A 1 304 ? 24.770 -2.938 -8.891 1.00 90.69 304 VAL A O 1
ATOM 2315 N N . SER A 1 305 ? 25.342 -1.329 -7.443 1.00 91.38 305 SER A N 1
ATOM 2316 C CA . SER A 1 305 ? 26.411 -2.052 -6.753 1.00 91.38 305 SER A CA 1
ATOM 2317 C C . SER A 1 305 ? 26.743 -1.339 -5.444 1.00 91.38 305 SER A C 1
ATOM 2319 O O . SER A 1 305 ? 26.544 -0.126 -5.364 1.00 91.38 305 SER A O 1
ATOM 2321 N N . GLY A 1 306 ? 27.327 -2.041 -4.474 1.00 94.38 306 GLY A N 1
ATOM 2322 C CA . GLY A 1 306 ? 27.744 -1.456 -3.197 1.00 94.38 306 GLY A CA 1
ATOM 2323 C C . GLY A 1 306 ? 26.801 -1.840 -2.064 1.00 94.38 306 GLY A C 1
ATOM 2324 O O . GLY A 1 306 ? 26.406 -3.002 -1.976 1.00 94.38 306 GLY A O 1
ATOM 2325 N N . AS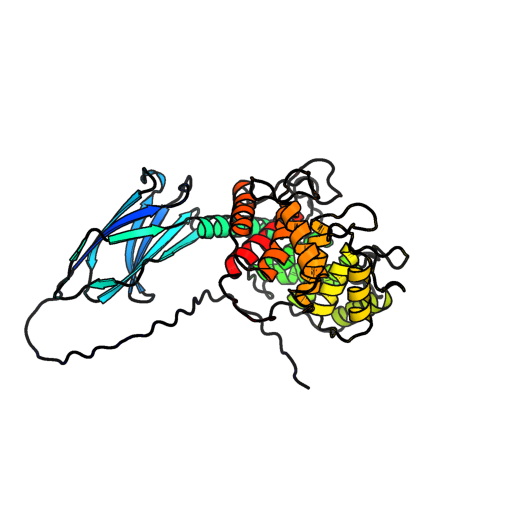P A 1 307 ? 26.480 -0.875 -1.205 1.00 96.25 307 ASP A N 1
ATOM 2326 C CA . ASP A 1 307 ? 25.670 -1.104 -0.009 1.00 96.25 307 ASP A CA 1
ATOM 2327 C C . ASP A 1 307 ? 24.211 -1.409 -0.358 1.00 96.25 307 ASP A C 1
ATOM 2329 O O . ASP A 1 307 ? 23.629 -0.817 -1.272 1.00 96.25 307 ASP A O 1
ATOM 2333 N N . SER A 1 308 ? 23.622 -2.336 0.391 1.00 97.69 308 SER A N 1
ATOM 2334 C CA . SER A 1 308 ? 22.207 -2.670 0.293 1.00 97.69 308 SER A CA 1
ATOM 2335 C C . SER A 1 308 ? 21.325 -1.523 0.779 1.00 97.69 308 SER A C 1
ATOM 2337 O O . SER A 1 308 ? 21.635 -0.897 1.791 1.00 97.69 308 SER A O 1
ATOM 2339 N N . TRP A 1 309 ? 20.202 -1.276 0.097 1.00 97.06 309 TRP A N 1
ATOM 2340 C CA . TRP A 1 309 ? 19.212 -0.264 0.484 1.00 97.06 309 TRP A CA 1
ATOM 2341 C C . TRP A 1 309 ? 17.836 -0.886 0.727 1.00 97.06 309 TRP A C 1
ATOM 2343 O O . TRP A 1 309 ? 17.424 -1.800 0.008 1.00 97.06 309 TRP A O 1
ATOM 2353 N N . SER A 1 310 ? 17.105 -0.376 1.719 1.00 96.81 310 SER A N 1
ATOM 2354 C CA . SER A 1 310 ? 15.776 -0.853 2.118 1.00 96.81 310 SER A CA 1
ATOM 2355 C C . SER A 1 310 ? 14.750 -0.673 1.007 1.00 96.81 310 SER A C 1
ATOM 2357 O O . SER A 1 310 ? 14.037 -1.619 0.707 1.00 96.81 310 SER A O 1
ATOM 2359 N N . MET A 1 311 ? 14.752 0.470 0.315 1.00 94.38 311 MET A N 1
ATOM 2360 C CA . MET A 1 311 ? 13.898 0.716 -0.854 1.00 94.38 311 MET A CA 1
ATOM 2361 C C . MET A 1 311 ? 14.099 -0.347 -1.945 1.00 94.38 311 MET A C 1
ATOM 2363 O O . MET A 1 311 ? 13.147 -0.994 -2.376 1.00 94.38 311 MET A O 1
ATOM 2367 N N . THR A 1 312 ? 15.347 -0.570 -2.369 1.00 96.06 312 THR A N 1
ATOM 2368 C CA . THR A 1 312 ? 15.680 -1.577 -3.388 1.00 96.06 312 THR A CA 1
ATOM 2369 C C . THR A 1 312 ? 15.294 -2.978 -2.924 1.00 96.06 312 THR A C 1
ATOM 2371 O O . THR A 1 312 ? 14.665 -3.733 -3.662 1.00 96.06 312 THR A O 1
ATOM 2374 N N . THR A 1 313 ? 15.652 -3.323 -1.687 1.00 98.06 313 THR A N 1
ATOM 2375 C CA . THR A 1 313 ? 15.357 -4.636 -1.103 1.00 98.06 313 THR A CA 1
ATOM 2376 C C . THR A 1 313 ? 13.854 -4.860 -0.978 1.00 98.06 313 THR A C 1
ATOM 2378 O O . THR A 1 313 ? 13.388 -5.961 -1.247 1.00 98.06 313 THR A O 1
ATOM 2381 N N . GLY A 1 314 ? 13.095 -3.818 -0.637 1.00 96.12 314 GLY A N 1
ATOM 2382 C CA . GLY A 1 314 ? 11.645 -3.859 -0.528 1.00 96.12 314 GLY A CA 1
ATOM 2383 C C . GLY A 1 314 ? 10.982 -4.177 -1.866 1.00 96.12 314 GLY A C 1
ATOM 2384 O O . GLY A 1 314 ? 10.224 -5.141 -1.954 1.00 96.12 314 GLY A O 1
ATOM 2385 N N . TRP A 1 315 ? 11.357 -3.455 -2.929 1.00 92.94 315 TRP A N 1
ATOM 2386 C CA . TRP A 1 315 ? 10.877 -3.722 -4.290 1.00 92.94 315 TRP A CA 1
ATOM 2387 C C . TRP A 1 315 ? 11.206 -5.134 -4.772 1.00 92.94 315 TRP A C 1
ATOM 2389 O O . TRP A 1 315 ? 10.332 -5.821 -5.304 1.00 92.94 315 TRP A O 1
ATOM 2399 N N . ILE A 1 316 ? 12.450 -5.590 -4.585 1.00 97.19 316 ILE A N 1
ATOM 2400 C CA . ILE A 1 316 ? 12.851 -6.942 -4.991 1.00 97.19 316 ILE A CA 1
ATOM 2401 C C . ILE A 1 316 ? 12.072 -7.994 -4.202 1.00 97.19 316 ILE A C 1
ATOM 2403 O O . ILE A 1 316 ? 11.493 -8.894 -4.808 1.00 97.19 316 ILE A O 1
ATOM 2407 N N . LEU A 1 317 ? 12.011 -7.872 -2.873 1.00 97.88 317 LEU A N 1
ATOM 2408 C CA . LEU A 1 317 ? 11.308 -8.823 -2.017 1.00 97.88 317 LEU A CA 1
ATOM 2409 C C . LEU A 1 317 ? 9.830 -8.919 -2.399 1.00 97.88 317 LEU A C 1
ATOM 2411 O O . LEU A 1 317 ? 9.329 -10.018 -2.615 1.00 97.88 317 LEU A O 1
ATOM 2415 N N . GLN A 1 318 ? 9.156 -7.780 -2.557 1.00 94.12 318 GLN A N 1
ATOM 2416 C CA . GLN A 1 318 ? 7.757 -7.719 -2.980 1.00 94.12 318 GLN A CA 1
ATOM 2417 C C . GLN A 1 318 ? 7.546 -8.433 -4.316 1.00 94.12 318 GLN A C 1
ATOM 2419 O O . GLN A 1 318 ? 6.659 -9.277 -4.441 1.00 94.12 318 GLN A O 1
ATOM 2424 N N . SER A 1 319 ? 8.408 -8.146 -5.291 1.00 94.25 319 SER A N 1
ATOM 2425 C CA . SER A 1 319 ? 8.324 -8.740 -6.622 1.00 94.25 319 SER A CA 1
ATOM 2426 C C . SER A 1 319 ? 8.514 -10.262 -6.568 1.00 94.25 319 SER A C 1
ATOM 2428 O O . SER A 1 319 ? 7.719 -11.006 -7.137 1.00 94.25 319 SER A O 1
ATOM 2430 N N . LEU A 1 320 ? 9.525 -10.756 -5.845 1.00 96.12 320 LEU A N 1
ATOM 2431 C CA . LEU A 1 320 ? 9.769 -12.197 -5.702 1.00 96.12 320 LEU A CA 1
ATOM 2432 C C . LEU A 1 320 ? 8.586 -12.916 -5.027 1.00 96.12 320 LEU A C 1
ATOM 2434 O O . LEU A 1 320 ? 8.211 -14.010 -5.457 1.00 96.12 320 LEU A O 1
ATOM 2438 N N . LEU A 1 321 ? 7.961 -12.294 -4.021 1.00 94.50 321 LEU A N 1
ATOM 2439 C CA . LEU A 1 321 ? 6.767 -12.834 -3.361 1.00 94.50 321 LEU A CA 1
ATOM 2440 C C . LEU A 1 321 ? 5.578 -12.936 -4.324 1.00 94.50 321 LEU A C 1
ATOM 2442 O O . LEU A 1 321 ? 4.906 -13.967 -4.360 1.00 94.50 321 LEU A O 1
ATOM 2446 N N . TRP A 1 322 ? 5.343 -11.919 -5.154 1.00 89.00 322 TRP A N 1
ATOM 2447 C CA . TRP A 1 322 ? 4.279 -11.940 -6.164 1.00 89.00 322 TRP A CA 1
ATOM 2448 C C . TRP A 1 322 ? 4.487 -12.981 -7.262 1.00 89.00 322 TRP A C 1
ATOM 2450 O O . TRP A 1 322 ? 3.522 -13.581 -7.739 1.00 89.00 322 TRP A O 1
ATOM 2460 N N . LEU A 1 323 ? 5.740 -13.265 -7.615 1.00 89.81 323 LEU A N 1
ATOM 2461 C CA . LEU A 1 323 ? 6.088 -14.353 -8.530 1.00 89.81 323 LEU A CA 1
ATOM 2462 C C . LEU A 1 323 ? 5.929 -15.747 -7.894 1.00 89.81 323 LEU A C 1
ATOM 2464 O O . LEU A 1 323 ? 6.038 -16.760 -8.591 1.00 89.81 323 LEU A O 1
ATOM 2468 N N . GLY A 1 324 ? 5.669 -15.818 -6.585 1.00 90.62 324 GLY A N 1
ATOM 2469 C CA . GLY A 1 324 ? 5.513 -17.067 -5.848 1.00 90.62 324 GLY A CA 1
ATOM 2470 C C . GLY A 1 324 ? 6.834 -17.777 -5.554 1.00 90.62 324 GLY A C 1
ATOM 2471 O O . GLY A 1 324 ? 6.843 -19.006 -5.442 1.00 90.62 324 GLY A O 1
ATOM 2472 N N . VAL A 1 325 ? 7.944 -17.035 -5.445 1.00 93.06 325 VAL A N 1
ATOM 2473 C CA . VAL A 1 325 ? 9.195 -17.573 -4.890 1.00 93.06 325 VAL A CA 1
ATOM 2474 C C . VAL A 1 325 ? 8.926 -18.052 -3.463 1.00 93.06 325 VAL A C 1
ATOM 2476 O O . VAL A 1 325 ? 8.220 -17.392 -2.707 1.00 93.06 325 VAL A O 1
ATOM 2479 N N . ASP A 1 326 ? 9.454 -19.225 -3.097 1.00 94.81 326 ASP A N 1
ATOM 2480 C CA . ASP A 1 326 ? 9.179 -19.843 -1.795 1.00 94.81 326 ASP A CA 1
ATOM 2481 C C . ASP A 1 326 ? 9.544 -18.892 -0.650 1.00 94.81 326 ASP A C 1
ATOM 2483 O O . ASP A 1 326 ? 10.709 -18.515 -0.493 1.00 94.81 326 ASP A O 1
ATOM 2487 N N . ASN A 1 327 ? 8.551 -18.563 0.182 1.00 95.69 327 ASN A N 1
ATOM 2488 C CA . ASN A 1 327 ? 8.706 -17.697 1.345 1.00 95.69 327 ASN A CA 1
ATOM 2489 C C . ASN A 1 327 ? 9.819 -18.175 2.294 1.00 95.69 327 ASN A C 1
ATOM 2491 O O . ASN A 1 327 ? 10.385 -17.361 3.014 1.00 95.69 327 ASN A O 1
ATOM 2495 N N . ASN A 1 328 ? 10.149 -19.474 2.309 1.00 96.50 328 ASN A N 1
ATOM 2496 C CA . ASN A 1 328 ? 11.196 -20.047 3.165 1.00 96.50 328 ASN A CA 1
ATOM 2497 C C . ASN A 1 328 ? 12.581 -20.112 2.506 1.00 96.50 328 ASN A C 1
ATOM 2499 O O . ASN A 1 328 ? 13.522 -20.601 3.131 1.00 96.50 328 ASN A O 1
ATOM 2503 N N . SER A 1 329 ? 12.716 -19.676 1.254 1.00 97.75 329 SER A N 1
ATOM 2504 C CA . SER A 1 329 ? 14.006 -19.651 0.568 1.00 97.75 329 SER A CA 1
ATOM 2505 C C . SER A 1 329 ? 14.973 -18.661 1.221 1.00 97.75 329 SER A C 1
ATOM 2507 O O . SER A 1 329 ? 14.562 -17.638 1.777 1.00 97.75 329 SER A O 1
ATOM 2509 N N . ASP A 1 330 ? 16.273 -18.947 1.111 1.00 98.25 330 ASP A N 1
ATOM 2510 C CA . ASP A 1 330 ? 17.323 -18.091 1.673 1.00 98.25 330 ASP A CA 1
ATOM 2511 C C . ASP A 1 330 ? 17.224 -16.657 1.129 1.00 98.25 330 ASP A C 1
ATOM 2513 O O . ASP A 1 330 ? 17.350 -15.705 1.893 1.00 98.25 330 ASP A O 1
ATOM 2517 N N . VAL A 1 331 ? 16.916 -16.485 -0.164 1.00 98.25 331 VAL A N 1
ATOM 2518 C CA . VAL A 1 331 ? 16.786 -15.158 -0.786 1.00 98.25 331 VAL A CA 1
ATOM 2519 C C . VAL A 1 331 ? 15.695 -14.312 -0.120 1.00 98.25 331 VAL A C 1
ATOM 2521 O O . VAL A 1 331 ? 15.948 -13.152 0.207 1.00 98.25 331 VAL A O 1
ATOM 2524 N N . ILE A 1 332 ? 14.527 -14.896 0.172 1.00 98.56 332 ILE A N 1
ATOM 2525 C CA . ILE A 1 332 ? 13.411 -14.209 0.842 1.00 98.56 332 ILE A CA 1
ATOM 2526 C C . ILE A 1 332 ? 13.736 -13.940 2.314 1.00 98.56 332 ILE A C 1
ATOM 2528 O O . ILE A 1 332 ? 13.550 -12.824 2.800 1.00 98.56 332 ILE A O 1
ATOM 2532 N N . GLN A 1 333 ? 14.245 -14.941 3.036 1.00 98.56 333 GLN A N 1
ATOM 2533 C CA . GLN A 1 333 ? 14.514 -14.813 4.472 1.00 98.56 333 GLN A CA 1
ATOM 2534 C C . GLN A 1 333 ? 15.663 -13.840 4.769 1.00 98.56 333 GLN A C 1
ATOM 2536 O O . GLN A 1 333 ? 15.595 -13.089 5.745 1.00 98.56 333 GLN A O 1
ATOM 2541 N N . ASN A 1 334 ? 16.681 -13.790 3.909 1.00 98.75 334 ASN A N 1
ATOM 2542 C CA . ASN A 1 334 ? 17.774 -12.830 4.029 1.00 98.75 334 ASN A CA 1
ATOM 2543 C C . ASN A 1 334 ? 17.302 -11.399 3.718 1.00 98.75 334 ASN A C 1
ATOM 2545 O O . ASN A 1 334 ? 17.643 -10.478 4.457 1.00 98.75 334 ASN A O 1
ATOM 2549 N N . ALA A 1 335 ? 16.454 -11.215 2.699 1.00 98.69 335 ALA A N 1
ATOM 2550 C CA . ALA A 1 335 ? 15.848 -9.920 2.377 1.00 98.69 335 ALA A CA 1
ATOM 2551 C C . ALA A 1 335 ? 14.989 -9.382 3.527 1.00 98.69 335 ALA A C 1
ATOM 2553 O O . ALA A 1 335 ? 15.127 -8.231 3.942 1.00 98.69 335 ALA A O 1
ATOM 2554 N N . ARG A 1 336 ? 14.142 -10.251 4.091 1.00 98.56 336 ARG A N 1
ATOM 2555 C CA . ARG A 1 336 ? 13.348 -9.979 5.291 1.00 98.56 336 ARG A CA 1
ATOM 2556 C C . ARG A 1 336 ? 14.237 -9.524 6.451 1.00 98.56 336 ARG A C 1
ATOM 2558 O O . ARG A 1 336 ? 13.953 -8.512 7.087 1.00 98.56 336 ARG A O 1
ATOM 2565 N N . ALA A 1 337 ? 15.315 -10.261 6.732 1.00 98.62 337 ALA A N 1
ATOM 2566 C CA . ALA A 1 337 ? 16.243 -9.927 7.811 1.00 98.62 337 ALA A CA 1
ATOM 2567 C C . ALA A 1 337 ? 16.929 -8.569 7.587 1.00 98.62 337 ALA A C 1
ATOM 2569 O O . ALA A 1 337 ? 17.050 -7.786 8.531 1.00 98.62 337 ALA A O 1
ATOM 2570 N N . PHE A 1 338 ? 17.322 -8.266 6.347 1.00 98.75 338 PHE A N 1
ATOM 2571 C CA . PHE A 1 338 ? 17.879 -6.967 5.989 1.00 98.75 338 PHE A CA 1
ATOM 2572 C C . PHE A 1 338 ? 16.879 -5.828 6.238 1.00 98.75 338 PHE A C 1
ATOM 2574 O O . PHE A 1 338 ? 17.238 -4.842 6.884 1.00 98.75 338 PHE A O 1
ATOM 2581 N N . LEU A 1 339 ? 15.620 -5.963 5.803 1.00 98.62 339 LEU A N 1
ATOM 2582 C CA . LEU A 1 339 ? 14.603 -4.931 6.034 1.00 98.62 339 LEU A CA 1
ATOM 2583 C C . LEU A 1 339 ? 14.386 -4.670 7.526 1.00 98.62 339 LEU A C 1
ATOM 2585 O O . LEU A 1 339 ? 14.472 -3.520 7.946 1.00 98.62 339 LEU A O 1
ATOM 2589 N N . TYR A 1 340 ? 14.207 -5.709 8.348 1.00 98.44 340 TYR A N 1
ATOM 2590 C CA . TYR A 1 340 ? 14.065 -5.527 9.800 1.00 98.44 340 TYR A CA 1
ATOM 2591 C C . TYR A 1 340 ? 15.304 -4.907 10.456 1.00 98.44 340 TYR A C 1
ATOM 2593 O O . TYR A 1 340 ? 15.173 -4.188 11.441 1.00 98.44 340 TYR A O 1
ATOM 2601 N N . SER A 1 341 ? 16.504 -5.119 9.905 1.00 98.19 341 SER A N 1
ATOM 2602 C CA . SER A 1 341 ? 17.706 -4.432 10.399 1.00 98.19 341 SER A CA 1
ATOM 2603 C C . SER A 1 341 ? 17.684 -2.916 10.159 1.00 98.19 341 SER A C 1
ATOM 2605 O O . SER A 1 341 ? 18.419 -2.188 10.825 1.00 98.19 341 SER A O 1
ATOM 2607 N N . CYS A 1 342 ? 16.842 -2.443 9.233 1.00 98.25 342 CYS A N 1
ATOM 2608 C CA . CYS A 1 342 ? 16.639 -1.027 8.934 1.00 98.25 342 CYS A CA 1
ATOM 2609 C C . CYS A 1 342 ? 15.534 -0.381 9.786 1.00 98.25 342 CYS A C 1
ATOM 2611 O O . CYS A 1 342 ? 15.372 0.835 9.702 1.00 98.25 342 CYS A O 1
ATOM 2613 N N . GLN A 1 343 ? 14.777 -1.157 10.575 1.00 98.00 343 GLN A N 1
ATOM 2614 C CA . GLN A 1 343 ? 13.725 -0.628 11.445 1.00 98.00 343 GLN A CA 1
ATOM 2615 C C . GLN A 1 343 ? 14.306 -0.043 12.734 1.00 98.00 343 GLN A C 1
ATOM 2617 O O . GLN A 1 343 ? 15.230 -0.599 13.332 1.00 98.00 343 GLN A O 1
ATOM 2622 N N . HIS A 1 344 ? 13.755 1.083 13.170 1.00 97.25 344 HIS A N 1
ATOM 2623 C CA . HIS A 1 344 ? 14.174 1.809 14.362 1.00 97.25 344 HIS A CA 1
ATOM 2624 C C . HIS A 1 344 ? 13.154 1.683 15.506 1.00 97.25 344 HIS A C 1
ATOM 2626 O O . HIS A 1 344 ? 12.031 1.221 15.322 1.00 97.25 344 HIS A O 1
ATOM 2632 N N . GLU A 1 345 ? 13.541 2.116 16.714 1.00 96.12 345 GLU A N 1
ATOM 2633 C CA . GLU A 1 345 ? 12.662 2.117 17.901 1.00 96.12 345 GLU A CA 1
ATOM 2634 C C . GLU A 1 345 ? 11.426 3.020 17.746 1.00 96.12 345 GLU A C 1
ATOM 2636 O O . GLU A 1 345 ? 10.458 2.847 18.478 1.00 96.12 345 GLU A O 1
ATOM 2641 N N . ASP A 1 346 ? 11.451 3.971 16.806 1.00 96.50 346 ASP A N 1
ATOM 2642 C CA . ASP A 1 346 ? 10.306 4.821 16.459 1.00 96.50 346 ASP A CA 1
ATOM 2643 C C . ASP A 1 346 ? 9.307 4.141 15.505 1.00 96.50 346 ASP A C 1
ATOM 2645 O O . ASP A 1 346 ? 8.332 4.768 15.099 1.00 96.50 346 ASP A O 1
ATOM 2649 N N . GLY A 1 347 ? 9.554 2.879 15.134 1.00 97.31 347 GLY A N 1
ATOM 2650 C CA . GLY A 1 347 ? 8.731 2.087 14.222 1.00 97.31 347 GLY A CA 1
ATOM 2651 C C . GLY A 1 347 ? 9.057 2.289 12.742 1.00 97.31 347 GLY A C 1
ATOM 2652 O O . GLY A 1 347 ? 8.754 1.406 11.935 1.00 97.31 347 GLY A O 1
ATOM 2653 N N . GLY A 1 348 ? 9.701 3.401 12.379 1.00 98.06 348 GLY A N 1
ATOM 2654 C CA . GLY A 1 348 ? 10.058 3.726 11.003 1.00 98.06 348 GLY A CA 1
ATOM 2655 C C . GLY A 1 348 ? 11.288 2.970 10.497 1.00 98.06 348 GLY A C 1
ATOM 2656 O O . GLY A 1 348 ? 12.018 2.333 11.260 1.00 98.06 348 GLY A O 1
ATOM 2657 N N . PHE A 1 349 ? 11.513 3.037 9.184 1.00 98.38 349 PHE A N 1
ATOM 2658 C CA . PHE A 1 349 ? 12.646 2.403 8.509 1.00 98.38 349 PHE A CA 1
ATOM 2659 C C . PHE A 1 349 ? 13.553 3.441 7.855 1.00 98.38 349 PHE A C 1
ATOM 2661 O O . PHE A 1 349 ? 13.083 4.362 7.184 1.00 98.38 349 PHE A O 1
ATOM 2668 N N . GLY A 1 350 ? 14.863 3.260 8.024 1.00 97.19 350 GLY A N 1
ATOM 2669 C CA . GLY A 1 350 ? 15.891 3.996 7.291 1.00 97.19 350 GLY A CA 1
ATOM 2670 C C . GLY A 1 350 ? 16.296 3.311 5.982 1.00 97.19 350 GLY A C 1
ATOM 2671 O O . GLY A 1 350 ? 15.820 2.227 5.640 1.00 97.19 350 GLY A O 1
ATOM 2672 N N . GLN A 1 351 ? 17.215 3.929 5.237 1.00 95.19 351 GLN A N 1
ATOM 2673 C CA . GLN A 1 351 ? 17.719 3.401 3.961 1.00 95.19 351 GLN A CA 1
ATOM 2674 C C . GLN A 1 351 ? 18.631 2.190 4.147 1.00 95.19 351 GLN A C 1
ATOM 2676 O O . GLN A 1 351 ? 18.613 1.265 3.345 1.00 95.19 351 GLN A O 1
ATOM 2681 N N . MET A 1 352 ? 19.448 2.207 5.191 1.00 94.50 352 MET A N 1
ATOM 2682 C CA . MET A 1 352 ? 20.331 1.115 5.594 1.00 94.50 352 MET A CA 1
ATOM 2683 C C . MET A 1 352 ? 20.729 1.288 7.065 1.00 94.50 352 MET A C 1
ATOM 2685 O O . MET A 1 352 ? 20.635 2.400 7.589 1.00 94.50 352 MET A O 1
ATOM 2689 N N . PRO A 1 353 ? 21.224 0.257 7.757 1.00 90.69 353 PRO A N 1
ATOM 2690 C CA . PRO A 1 353 ? 21.624 0.401 9.151 1.00 90.69 353 PRO A CA 1
ATOM 2691 C C . PRO A 1 353 ? 23.003 1.086 9.287 1.00 90.69 353 PRO A C 1
ATOM 2693 O O . PRO A 1 353 ? 23.970 0.616 8.684 1.00 90.69 353 PRO A O 1
ATOM 2696 N N . PRO A 1 354 ? 23.179 2.119 10.134 1.00 90.31 354 PRO A N 1
ATOM 2697 C CA . PRO A 1 354 ? 22.161 2.984 10.723 1.00 90.31 354 PRO A CA 1
ATOM 2698 C C . PRO A 1 354 ? 21.947 4.250 9.870 1.00 90.31 354 PRO A C 1
ATOM 2700 O O . PRO A 1 354 ? 22.883 5.011 9.618 1.00 90.31 354 PRO A O 1
ATOM 2703 N N . THR A 1 355 ? 20.704 4.531 9.489 1.00 94.44 355 THR A N 1
ATOM 2704 C CA . THR A 1 355 ? 20.279 5.789 8.853 1.00 94.44 355 THR A CA 1
ATOM 2705 C C . THR A 1 355 ? 18.908 6.169 9.409 1.00 94.44 355 THR A C 1
ATOM 2707 O O . THR A 1 355 ? 18.166 5.266 9.773 1.00 94.44 355 THR A O 1
ATOM 2710 N N . PRO A 1 356 ? 18.568 7.462 9.549 1.00 95.75 356 PRO A N 1
ATOM 2711 C CA . PRO A 1 356 ? 17.290 7.870 10.134 1.00 95.75 356 PRO A CA 1
ATOM 2712 C C . PRO A 1 356 ? 16.075 7.298 9.394 1.00 95.75 356 PRO A C 1
ATOM 2714 O O . PRO A 1 356 ? 16.131 7.123 8.178 1.00 95.75 356 PRO A O 1
ATOM 2717 N N . SER A 1 357 ? 14.986 7.077 10.132 1.00 97.31 357 SER A N 1
ATOM 2718 C CA . SER A 1 357 ? 13.688 6.698 9.577 1.00 97.31 357 SER A CA 1
ATOM 2719 C C . SER A 1 357 ? 13.161 7.762 8.612 1.00 97.31 357 SER A C 1
ATOM 2721 O O . SER A 1 357 ? 13.271 8.959 8.893 1.00 97.31 357 SER A O 1
ATOM 2723 N N . ASP A 1 358 ? 12.555 7.324 7.511 1.00 97.62 358 ASP A N 1
ATOM 2724 C CA . ASP A 1 358 ? 11.876 8.180 6.533 1.00 97.62 358 ASP A CA 1
ATOM 2725 C C . ASP A 1 358 ? 10.508 7.571 6.155 1.00 97.62 358 ASP A C 1
ATOM 2727 O O . ASP A 1 358 ? 10.399 6.341 6.065 1.00 97.62 358 ASP A O 1
ATOM 2731 N N . PRO A 1 359 ? 9.446 8.373 5.941 1.00 97.38 359 PRO A N 1
ATOM 2732 C CA . PRO A 1 359 ? 8.120 7.849 5.608 1.00 97.38 359 PRO A CA 1
ATOM 2733 C C . PRO A 1 359 ? 8.064 7.046 4.307 1.00 97.38 359 PRO A C 1
ATOM 2735 O O . PRO A 1 359 ? 7.355 6.041 4.267 1.00 97.38 359 PRO A O 1
ATOM 2738 N N . GLU A 1 360 ? 8.803 7.416 3.260 1.00 95.75 360 GLU A N 1
ATOM 2739 C CA . GLU A 1 360 ? 8.753 6.650 2.009 1.00 95.75 360 GLU A CA 1
ATOM 2740 C C . GLU A 1 360 ? 9.454 5.301 2.177 1.00 95.75 360 GLU A C 1
ATOM 2742 O O . GLU A 1 360 ? 8.921 4.259 1.801 1.00 95.75 360 GLU A O 1
ATOM 2747 N N . LEU A 1 361 ? 10.619 5.301 2.830 1.00 97.25 361 LEU A N 1
ATOM 2748 C CA . LEU A 1 361 ? 11.382 4.085 3.127 1.00 97.25 361 LEU A CA 1
ATOM 2749 C C . LEU A 1 361 ? 10.617 3.143 4.063 1.00 97.25 361 LEU A C 1
ATOM 2751 O O . LEU A 1 361 ? 10.642 1.925 3.875 1.00 97.25 361 LEU A O 1
ATOM 2755 N N . THR A 1 362 ? 9.881 3.708 5.022 1.00 98.44 362 THR A N 1
ATOM 2756 C CA . THR A 1 362 ? 8.951 2.967 5.882 1.00 98.44 362 THR A CA 1
ATOM 2757 C C . THR A 1 362 ? 7.850 2.316 5.055 1.00 98.44 362 THR A C 1
ATOM 2759 O O . THR A 1 362 ? 7.631 1.111 5.177 1.00 98.44 362 THR A O 1
ATOM 2762 N N . ALA A 1 363 ? 7.208 3.066 4.156 1.00 97.25 363 ALA A N 1
ATOM 2763 C CA . ALA A 1 363 ? 6.184 2.519 3.276 1.00 97.25 363 ALA A CA 1
ATOM 2764 C C . ALA A 1 363 ? 6.726 1.395 2.371 1.00 97.25 363 ALA A C 1
ATOM 2766 O O . ALA A 1 363 ? 6.096 0.340 2.272 1.00 97.25 363 ALA A O 1
ATOM 2767 N N . TYR A 1 364 ? 7.914 1.563 1.778 1.00 94.75 364 TYR A N 1
ATOM 2768 C CA . TYR A 1 364 ? 8.556 0.526 0.959 1.00 94.75 364 TYR A CA 1
ATOM 2769 C C . TYR A 1 364 ? 8.860 -0.755 1.734 1.00 94.75 364 TYR A C 1
ATOM 2771 O O . TYR A 1 364 ? 8.712 -1.842 1.181 1.00 94.75 364 TYR A O 1
ATOM 2779 N N . ALA A 1 365 ? 9.298 -0.650 2.991 1.00 97.69 365 ALA A N 1
ATOM 2780 C CA . ALA A 1 365 ? 9.575 -1.820 3.818 1.00 97.69 365 ALA A CA 1
ATOM 2781 C C . ALA A 1 365 ? 8.284 -2.524 4.264 1.00 97.69 365 ALA A C 1
ATOM 2783 O O . ALA A 1 365 ? 8.237 -3.755 4.296 1.00 97.69 365 ALA A O 1
ATOM 2784 N N . MET A 1 366 ? 7.224 -1.761 4.559 1.00 97.69 366 MET A N 1
ATOM 2785 C CA . MET A 1 366 ? 5.939 -2.307 5.000 1.00 97.69 366 MET A CA 1
ATOM 2786 C C . MET A 1 366 ? 5.299 -3.228 3.960 1.00 97.69 366 MET A C 1
ATOM 2788 O O . MET A 1 366 ? 4.818 -4.297 4.322 1.00 97.69 366 MET A O 1
ATOM 2792 N N . LEU A 1 367 ? 5.295 -2.851 2.678 1.00 93.75 367 LEU A N 1
ATOM 2793 C CA . LEU A 1 367 ? 4.597 -3.599 1.622 1.00 93.75 367 LEU A CA 1
ATOM 2794 C C . LEU A 1 367 ? 4.997 -5.091 1.538 1.00 93.75 367 LEU A C 1
ATOM 2796 O O . LEU A 1 367 ? 4.120 -5.948 1.695 1.00 93.75 367 LEU A O 1
ATOM 2800 N N . PRO A 1 368 ? 6.278 -5.455 1.333 1.00 95.94 368 PRO A N 1
ATOM 2801 C CA . PRO A 1 368 ? 6.686 -6.854 1.279 1.00 95.94 368 PRO A CA 1
ATOM 2802 C C . PRO A 1 368 ? 6.606 -7.565 2.631 1.00 95.94 368 PRO A C 1
ATOM 2804 O O . PRO A 1 368 ? 6.320 -8.759 2.657 1.00 95.94 368 PRO A O 1
ATOM 2807 N N . LEU A 1 369 ? 6.853 -6.873 3.750 1.00 97.69 369 LEU A N 1
ATOM 2808 C CA . LEU A 1 369 ? 6.800 -7.489 5.080 1.00 97.69 369 LEU A CA 1
ATOM 2809 C C . LEU A 1 369 ? 5.362 -7.855 5.464 1.00 97.69 369 LEU A C 1
ATOM 2811 O O . LEU A 1 369 ? 5.113 -8.971 5.915 1.00 97.69 369 LEU A O 1
ATOM 2815 N N . LEU A 1 370 ? 4.398 -6.976 5.183 1.00 95.31 370 LEU A N 1
ATOM 2816 C CA . LEU A 1 370 ? 2.974 -7.275 5.330 1.00 95.31 370 LEU A CA 1
ATOM 2817 C C . LEU A 1 370 ? 2.534 -8.408 4.397 1.00 95.31 370 LEU A C 1
ATOM 2819 O O . LEU A 1 370 ? 1.739 -9.253 4.801 1.00 95.31 370 LEU A O 1
ATOM 2823 N N . LEU A 1 371 ? 3.045 -8.455 3.162 1.00 93.06 371 LEU A N 1
ATOM 2824 C CA . LEU A 1 371 ? 2.743 -9.539 2.223 1.00 93.06 371 LEU A CA 1
ATOM 2825 C C . LEU A 1 371 ? 3.302 -10.892 2.700 1.00 93.06 371 LEU A C 1
ATOM 2827 O O . LEU A 1 371 ? 2.663 -11.926 2.507 1.00 93.06 371 LEU A O 1
ATOM 2831 N N . LEU A 1 372 ? 4.484 -10.889 3.319 1.00 95.00 372 LEU A N 1
ATOM 2832 C CA . LEU A 1 372 ? 5.160 -12.092 3.804 1.00 95.00 372 LEU A CA 1
ATOM 2833 C C . LEU A 1 372 ? 4.571 -12.614 5.123 1.00 95.00 372 LEU A C 1
ATOM 2835 O O . LEU A 1 372 ? 4.488 -13.829 5.311 1.00 95.00 372 LEU A O 1
ATOM 2839 N N . GLU A 1 373 ? 4.192 -11.715 6.037 1.00 94.00 373 GLU A N 1
ATOM 2840 C CA . GLU A 1 373 ? 3.938 -12.042 7.451 1.00 94.00 373 GLU A CA 1
ATOM 2841 C C . GLU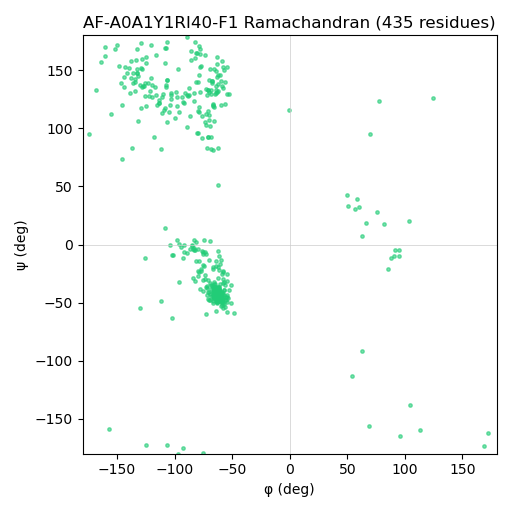 A 1 373 ? 2.558 -11.609 7.966 1.00 94.00 373 GLU A C 1
ATOM 2843 O O . GLU A 1 373 ? 2.150 -12.042 9.044 1.00 94.00 373 GLU A O 1
ATOM 2848 N N . GLY A 1 374 ? 1.819 -10.787 7.217 1.00 91.56 374 GLY 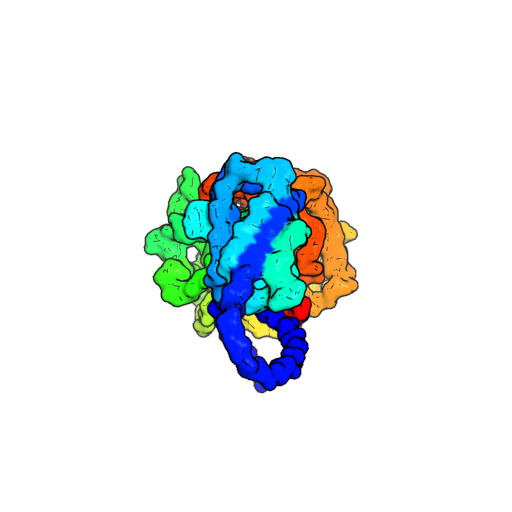A N 1
ATOM 2849 C CA . GLY A 1 374 ? 0.60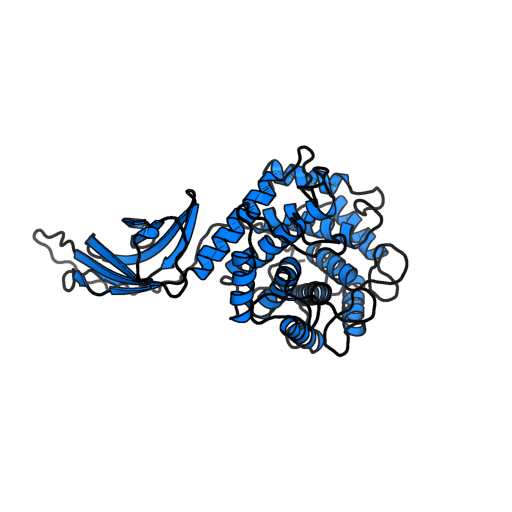5 -10.134 7.704 1.00 91.56 374 GLY A CA 1
ATOM 2850 C C . GLY A 1 374 ? 0.902 -9.066 8.763 1.00 91.56 374 GLY A C 1
ATOM 2851 O O . GLY A 1 374 ? 1.999 -8.511 8.826 1.00 91.56 374 GLY A O 1
ATOM 2852 N N . LYS A 1 375 ? -0.089 -8.757 9.610 1.00 90.75 375 LYS A N 1
ATOM 2853 C CA . LYS A 1 375 ? 0.064 -7.768 10.690 1.00 90.75 375 LYS A CA 1
ATOM 2854 C C . LYS A 1 375 ? 0.942 -8.317 11.816 1.00 90.75 375 LYS A C 1
ATOM 2856 O O . LYS A 1 375 ? 0.526 -9.208 12.556 1.00 90.75 375 LYS A O 1
ATOM 2861 N N . THR A 1 376 ? 2.125 -7.736 11.980 1.00 93.56 376 THR A N 1
ATOM 2862 C CA . THR A 1 376 ? 3.008 -7.952 13.134 1.00 93.56 376 THR A CA 1
ATOM 2863 C C . THR A 1 376 ? 3.017 -6.724 14.047 1.00 93.56 376 THR A C 1
ATOM 2865 O O . THR A 1 376 ? 2.502 -5.660 13.686 1.00 93.56 376 THR A O 1
ATOM 2868 N N . ALA A 1 377 ? 3.602 -6.852 15.242 1.00 94.00 377 ALA A N 1
ATOM 2869 C CA . ALA A 1 377 ? 3.797 -5.706 16.129 1.00 94.00 377 ALA A CA 1
ATOM 2870 C C . ALA A 1 377 ? 4.691 -4.654 15.453 1.00 94.00 377 ALA A C 1
ATOM 2872 O O . ALA A 1 377 ? 4.359 -3.477 15.435 1.00 94.00 377 ALA A O 1
ATOM 2873 N N . GLU A 1 378 ? 5.751 -5.099 14.784 1.00 96.81 378 GLU A N 1
ATOM 2874 C CA . GLU A 1 378 ? 6.679 -4.267 14.025 1.00 96.81 378 GLU A CA 1
ATOM 2875 C C . GLU A 1 378 ? 5.976 -3.479 12.911 1.00 96.81 378 GLU A C 1
ATOM 2877 O O . GLU A 1 378 ? 6.246 -2.293 12.729 1.00 96.81 378 GLU A O 1
ATOM 2882 N N . MET A 1 379 ? 5.047 -4.105 12.180 1.00 96.69 379 MET A N 1
ATOM 2883 C CA . MET A 1 379 ? 4.259 -3.414 11.150 1.00 96.69 379 MET A CA 1
ATOM 2884 C C . MET A 1 379 ? 3.201 -2.479 11.739 1.00 96.69 379 MET A C 1
ATOM 2886 O O . MET A 1 379 ? 2.829 -1.495 11.101 1.00 96.69 379 MET A O 1
ATOM 2890 N N . THR A 1 380 ? 2.729 -2.763 12.954 1.00 94.56 380 THR A N 1
ATOM 2891 C CA . THR A 1 380 ? 1.821 -1.873 13.689 1.00 94.56 380 THR A CA 1
ATOM 2892 C C . THR A 1 380 ? 2.555 -0.597 14.103 1.00 94.56 380 THR A C 1
ATOM 2894 O O . THR A 1 380 ? 2.039 0.495 13.883 1.00 94.56 380 THR A O 1
ATOM 2897 N N . GLU A 1 381 ? 3.785 -0.714 14.612 1.00 96.62 381 GLU A N 1
ATOM 2898 C CA . GLU A 1 381 ? 4.645 0.437 14.925 1.00 96.62 381 GLU A CA 1
ATOM 2899 C C . GLU A 1 381 ? 4.993 1.249 13.667 1.00 96.62 381 GLU A C 1
ATOM 2901 O O . GLU A 1 381 ? 4.944 2.476 13.692 1.00 96.62 381 GLU A O 1
ATOM 2906 N N . ALA A 1 382 ? 5.251 0.594 12.530 1.00 98.19 382 ALA A N 1
ATOM 2907 C CA . ALA A 1 382 ? 5.470 1.284 11.256 1.00 98.19 382 ALA A CA 1
ATOM 2908 C C . ALA A 1 382 ? 4.222 2.054 10.770 1.00 98.19 382 ALA A C 1
ATOM 2910 O O . ALA A 1 382 ? 4.324 3.187 10.293 1.00 98.19 382 ALA A O 1
ATOM 2911 N N . ALA A 1 383 ? 3.024 1.482 10.937 1.00 97.31 383 ALA A N 1
ATOM 2912 C CA . ALA A 1 383 ? 1.767 2.167 10.632 1.00 97.31 383 ALA A CA 1
ATOM 2913 C C . ALA A 1 383 ? 1.510 3.358 11.576 1.00 97.31 383 ALA A C 1
ATOM 2915 O O . ALA A 1 383 ? 1.012 4.400 11.132 1.00 97.31 383 ALA A O 1
ATOM 2916 N N . TYR A 1 384 ? 1.891 3.242 12.855 1.00 96.56 384 TYR A N 1
ATOM 2917 C CA . TYR A 1 384 ? 1.891 4.363 13.796 1.00 96.56 384 TYR A CA 1
ATOM 2918 C C . TYR A 1 384 ? 2.863 5.457 13.371 1.00 96.56 384 TYR A C 1
ATOM 2920 O O . TYR A 1 384 ? 2.433 6.603 13.259 1.00 96.56 384 TYR A O 1
ATO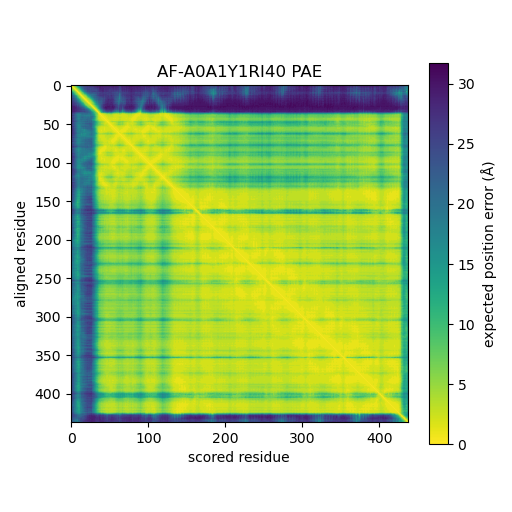M 2928 N N . TYR A 1 385 ? 4.105 5.108 13.032 1.00 98.12 385 TYR A N 1
ATOM 2929 C CA . TYR A 1 385 ? 5.104 6.049 12.526 1.00 98.12 385 TYR A CA 1
ATOM 2930 C C . TYR A 1 385 ? 4.559 6.879 11.352 1.00 98.12 385 TYR A C 1
ATOM 2932 O O . TYR A 1 385 ? 4.588 8.110 11.394 1.00 98.12 385 TYR A O 1
ATOM 2940 N N . LEU A 1 386 ? 3.977 6.228 10.334 1.00 98.38 386 LEU A N 1
ATOM 2941 C CA . LEU A 1 386 ? 3.357 6.934 9.205 1.00 98.38 386 LEU A CA 1
ATOM 2942 C C . LEU A 1 386 ? 2.151 7.779 9.635 1.00 98.38 386 LEU A C 1
ATOM 2944 O O . LEU A 1 386 ? 1.931 8.871 9.119 1.00 98.38 386 LEU A O 1
ATOM 2948 N N . SER A 1 387 ? 1.333 7.303 10.563 1.00 96.62 387 SER A N 1
ATOM 2949 C CA . SER A 1 387 ? 0.140 8.052 10.971 1.00 96.62 387 SER A CA 1
ATOM 2950 C C . SER A 1 387 ? 0.475 9.270 11.834 1.00 96.62 387 SER A C 1
ATOM 2952 O O . SER A 1 387 ? -0.243 10.264 11.778 1.00 96.62 387 SER A O 1
ATOM 2954 N N . ASP A 1 388 ? 1.562 9.209 12.604 1.00 95.31 388 ASP A N 1
ATOM 2955 C CA . ASP A 1 388 ? 2.024 10.287 13.484 1.00 95.31 388 ASP A CA 1
ATOM 2956 C C . ASP A 1 388 ? 2.870 11.340 12.766 1.00 95.31 388 ASP A C 1
ATOM 2958 O O . ASP A 1 388 ? 2.862 12.506 13.159 1.00 95.31 388 ASP A O 1
ATOM 2962 N N . LEU A 1 389 ? 3.575 10.960 11.698 1.00 96.31 389 LEU A N 1
ATOM 2963 C CA . LEU A 1 389 ? 4.362 11.898 10.893 1.00 96.31 389 LEU A CA 1
ATOM 2964 C C . LEU A 1 389 ? 3.513 12.682 9.874 1.00 96.31 389 LEU A C 1
ATOM 2966 O O . LEU A 1 389 ? 3.983 13.674 9.303 1.00 96.31 389 LEU A O 1
ATOM 2970 N N . GLN A 1 390 ? 2.275 12.243 9.629 1.00 97.06 390 GLN A N 1
ATOM 2971 C CA . GLN A 1 390 ? 1.372 12.887 8.681 1.00 97.06 390 GLN A CA 1
ATOM 2972 C C . GLN A 1 390 ? 1.134 14.359 9.050 1.00 97.06 390 GLN A C 1
ATOM 2974 O O . GLN A 1 390 ? 0.869 14.708 10.198 1.00 97.06 390 GLN A O 1
ATOM 2979 N N . GLN A 1 391 ? 1.197 15.230 8.048 1.00 96.12 391 GLN A N 1
ATOM 2980 C CA . GLN A 1 391 ? 0.913 16.653 8.190 1.00 96.12 391 GLN A CA 1
ATOM 2981 C C . GLN A 1 391 ? -0.601 16.923 8.245 1.00 96.12 391 GLN A C 1
ATOM 2983 O O . GLN A 1 391 ? -1.422 16.103 7.832 1.00 96.12 391 GLN A O 1
ATOM 2988 N N . ASP A 1 392 ? -0.999 18.113 8.700 1.00 93.25 392 ASP A N 1
ATOM 2989 C CA . ASP A 1 392 ? -2.419 18.473 8.844 1.00 93.25 392 ASP A CA 1
ATOM 2990 C C . ASP A 1 392 ? -3.226 18.373 7.539 1.00 93.25 392 ASP A C 1
ATOM 2992 O O . ASP A 1 392 ? -4.419 18.072 7.581 1.00 93.25 392 ASP A O 1
ATOM 2996 N N . ASP A 1 393 ? -2.588 18.587 6.390 1.00 92.94 393 ASP A N 1
ATOM 2997 C CA . ASP A 1 393 ? -3.191 18.488 5.055 1.00 92.94 393 ASP A CA 1
ATOM 2998 C C . ASP A 1 393 ? -3.198 17.059 4.480 1.00 92.94 393 ASP A C 1
ATOM 3000 O O . ASP A 1 393 ? -3.708 16.852 3.385 1.00 92.94 393 ASP A O 1
ATOM 3004 N N . GLY A 1 394 ? -2.671 16.072 5.212 1.00 94.94 394 GLY A N 1
ATOM 3005 C CA . GLY A 1 394 ? -2.592 14.673 4.786 1.00 94.94 394 GLY A CA 1
ATOM 3006 C C . GLY A 1 394 ? -1.268 14.273 4.126 1.00 94.94 394 GLY A C 1
ATOM 3007 O O . GLY A 1 394 ? -1.080 13.091 3.840 1.00 94.94 394 GLY A O 1
ATOM 3008 N N . THR A 1 395 ? -0.355 15.223 3.903 1.00 96.06 395 THR A N 1
ATOM 3009 C CA . THR A 1 395 ? 0.938 14.982 3.239 1.00 96.06 395 THR A CA 1
ATOM 3010 C C . THR A 1 395 ? 2.013 14.442 4.174 1.00 96.06 395 THR A C 1
ATOM 3012 O O . THR A 1 395 ? 1.842 14.365 5.392 1.00 96.06 395 THR A O 1
ATOM 3015 N N . TYR A 1 396 ? 3.158 14.107 3.581 1.00 96.12 396 TYR A N 1
ATOM 3016 C CA . TYR A 1 396 ? 4.358 13.639 4.258 1.00 96.12 396 TYR A CA 1
ATOM 3017 C C . TYR A 1 396 ? 5.569 14.463 3.837 1.00 96.12 396 TYR A C 1
ATOM 3019 O O . TYR A 1 396 ? 5.746 14.735 2.651 1.00 96.12 396 TYR A O 1
ATOM 3027 N N . VAL A 1 397 ? 6.406 14.833 4.808 1.00 94.88 397 VAL A N 1
ATOM 3028 C CA . VAL A 1 397 ? 7.724 15.430 4.562 1.00 94.88 397 VAL A CA 1
ATOM 3029 C C . VAL A 1 397 ? 8.752 14.307 4.519 1.00 94.88 397 VAL A C 1
ATOM 3031 O O . VAL A 1 397 ? 8.895 13.583 5.502 1.00 94.88 397 VAL A O 1
ATOM 3034 N N . SER A 1 398 ? 9.468 14.174 3.406 1.00 94.19 398 SER A N 1
ATOM 3035 C CA . SER A 1 398 ? 10.460 13.113 3.198 1.00 94.19 398 SER A CA 1
ATOM 3036 C C . SER A 1 398 ? 11.764 13.675 2.650 1.00 94.19 398 SER A C 1
ATOM 3038 O O . SER A 1 398 ? 11.762 14.661 1.913 1.00 94.19 398 SER A O 1
ATOM 3040 N N . ALA A 1 399 ? 12.876 13.041 3.028 1.00 91.62 399 ALA A N 1
ATOM 3041 C CA . ALA A 1 399 ? 14.197 13.245 2.434 1.00 91.62 399 ALA A CA 1
ATOM 3042 C C . ALA A 1 399 ? 14.399 12.416 1.150 1.00 91.62 399 ALA A C 1
ATOM 3044 O O . ALA A 1 399 ? 15.500 12.385 0.604 1.00 91.62 399 ALA A O 1
ATOM 3045 N N . THR A 1 400 ? 13.358 11.710 0.715 1.00 87.00 400 THR A N 1
ATOM 3046 C CA . THR A 1 400 ? 13.305 10.874 -0.482 1.00 87.00 400 THR A CA 1
ATOM 3047 C C . THR A 1 400 ? 12.136 11.322 -1.374 1.00 87.00 400 THR A C 1
ATOM 3049 O O . THR A 1 400 ? 11.205 11.958 -0.868 1.00 87.00 400 THR A O 1
ATOM 3052 N N . PRO A 1 401 ? 12.173 11.050 -2.691 1.00 82.31 401 PRO A N 1
ATOM 3053 C CA . PRO A 1 401 ? 13.182 10.279 -3.429 1.00 82.31 401 PRO A CA 1
ATOM 3054 C C . PRO A 1 401 ? 14.508 11.032 -3.657 1.00 82.31 401 PRO A C 1
ATOM 3056 O O . PRO A 1 401 ? 14.706 12.142 -3.165 1.00 82.31 401 PRO A O 1
ATOM 3059 N N . ILE A 1 402 ? 15.465 10.393 -4.341 1.00 77.94 402 ILE A N 1
ATOM 3060 C CA . ILE A 1 402 ? 16.868 10.845 -4.474 1.00 77.94 402 ILE A CA 1
ATOM 3061 C C . ILE A 1 402 ? 17.020 12.224 -5.149 1.00 77.94 402 ILE A C 1
ATOM 3063 O O . ILE A 1 402 ? 18.062 12.869 -5.038 1.00 77.94 402 ILE A O 1
ATOM 3067 N N . GLU A 1 403 ? 15.979 12.689 -5.832 1.00 80.00 403 GLU A N 1
ATOM 3068 C CA . GLU A 1 403 ? 15.850 13.996 -6.473 1.00 80.00 403 GLU A CA 1
ATOM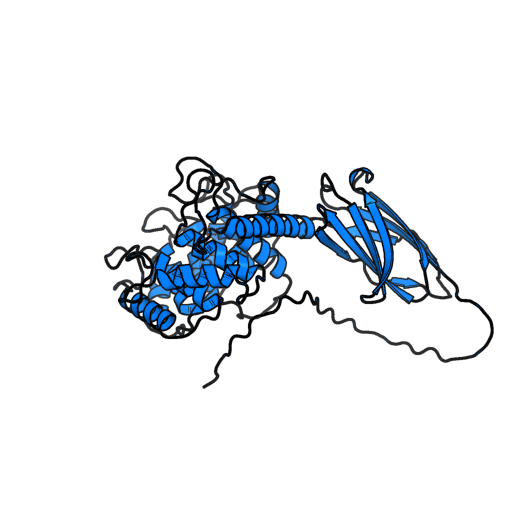 3069 C C . GLU A 1 403 ? 15.727 15.148 -5.457 1.00 80.00 403 GLU A C 1
ATOM 3071 O O . GLU A 1 403 ? 15.854 16.322 -5.825 1.00 80.00 403 GLU A O 1
ATOM 3076 N N . ILE A 1 404 ? 15.473 14.833 -4.183 1.00 82.81 404 ILE A N 1
ATOM 3077 C CA . ILE A 1 404 ? 15.257 15.797 -3.107 1.00 82.81 404 ILE A CA 1
ATOM 3078 C C . ILE A 1 404 ? 16.548 16.010 -2.305 1.00 82.81 404 ILE A C 1
ATOM 3080 O O . ILE A 1 404 ? 17.081 15.105 -1.671 1.00 82.81 404 ILE A O 1
ATOM 3084 N N . GLU A 1 405 ? 17.047 17.251 -2.287 1.00 81.69 405 GLU A N 1
ATOM 3085 C CA . GLU A 1 405 ? 18.232 17.617 -1.491 1.00 81.69 405 GLU A CA 1
ATOM 3086 C C . GLU A 1 405 ? 17.908 17.900 -0.014 1.00 81.69 405 GLU A C 1
ATOM 3088 O O . GLU A 1 405 ? 18.758 17.705 0.854 1.00 81.69 405 GLU A O 1
ATOM 3093 N N . ASN A 1 406 ? 16.709 18.417 0.276 1.00 86.50 406 ASN A N 1
ATOM 3094 C CA . ASN A 1 406 ? 16.269 18.785 1.624 1.00 86.50 406 ASN A CA 1
ATOM 3095 C C . ASN A 1 406 ? 14.847 18.275 1.859 1.00 86.50 406 ASN A C 1
ATOM 3097 O O . ASN A 1 406 ? 14.029 18.452 0.959 1.00 86.50 406 ASN A O 1
ATOM 3101 N N . PRO A 1 407 ? 14.527 17.743 3.053 1.00 90.69 407 PRO A N 1
ATOM 3102 C CA . PRO A 1 407 ? 13.216 17.168 3.306 1.00 90.69 407 PRO A CA 1
ATOM 3103 C C . PRO A 1 407 ? 12.072 18.136 3.008 1.00 90.69 407 PRO A C 1
ATOM 3105 O O . PRO A 1 407 ? 12.067 19.269 3.496 1.00 90.69 407 PRO A O 1
ATOM 3108 N N . GLU A 1 408 ? 11.093 17.680 2.236 1.00 92.12 408 GLU A N 1
ATOM 3109 C CA . GLU A 1 408 ? 9.947 18.491 1.822 1.00 92.12 408 GLU A CA 1
ATOM 3110 C C . GLU A 1 408 ? 8.707 17.632 1.567 1.00 92.12 408 GLU A C 1
ATOM 3112 O O . GLU A 1 408 ? 8.780 16.403 1.494 1.00 92.12 408 GLU A O 1
ATOM 3117 N N . LYS A 1 409 ? 7.558 18.297 1.417 1.00 92.62 409 LYS A N 1
ATOM 3118 C CA . LYS A 1 409 ? 6.316 17.637 1.025 1.00 92.62 409 LYS A CA 1
ATOM 3119 C C . LYS A 1 409 ? 6.368 17.230 -0.438 1.00 92.62 409 LYS A C 1
ATOM 3121 O O . LYS A 1 409 ? 6.598 18.071 -1.308 1.00 92.62 409 LYS A O 1
ATOM 3126 N N . ASN A 1 410 ? 6.071 15.968 -0.716 1.00 92.50 410 ASN A N 1
ATOM 3127 C CA . ASN A 1 410 ? 5.935 15.489 -2.082 1.00 92.50 410 ASN A CA 1
ATOM 3128 C C . ASN A 1 410 ? 4.806 14.452 -2.205 1.00 92.50 410 ASN A C 1
ATOM 3130 O O . ASN A 1 410 ? 4.411 13.778 -1.242 1.00 92.50 410 ASN A O 1
ATOM 3134 N N . LEU A 1 411 ? 4.237 14.372 -3.406 1.00 93.94 411 LEU A N 1
ATOM 3135 C CA . LEU A 1 411 ? 3.072 13.535 -3.665 1.00 93.94 411 LEU A CA 1
ATOM 3136 C C . LEU A 1 411 ? 3.439 12.052 -3.822 1.00 93.94 411 LEU A C 1
ATOM 3138 O O . LEU A 1 411 ? 2.607 11.184 -3.554 1.00 93.94 411 LEU A O 1
ATOM 3142 N N . GLN A 1 412 ? 4.686 11.757 -4.189 1.00 93.25 412 GLN A N 1
ATOM 3143 C CA . GLN A 1 412 ? 5.198 10.395 -4.297 1.00 93.25 412 GLN A CA 1
ATOM 3144 C C . GLN A 1 412 ? 5.201 9.694 -2.934 1.00 93.25 412 GLN A C 1
ATOM 3146 O O . GLN A 1 412 ? 4.507 8.693 -2.762 1.00 93.25 412 GLN A O 1
ATOM 3151 N N . THR A 1 413 ? 5.879 10.260 -1.934 1.00 95.12 413 THR A N 1
ATOM 3152 C CA . THR A 1 413 ? 5.879 9.752 -0.558 1.00 95.12 413 THR A CA 1
ATOM 3153 C C . THR A 1 413 ? 4.454 9.609 -0.027 1.00 95.12 413 THR A C 1
ATOM 3155 O O . THR A 1 413 ? 4.108 8.591 0.570 1.00 95.12 413 THR A O 1
ATOM 3158 N N . THR A 1 414 ? 3.595 10.604 -0.281 1.00 97.00 414 THR A N 1
ATOM 3159 C CA . THR A 1 414 ? 2.186 10.560 0.143 1.00 97.00 414 THR A CA 1
ATOM 3160 C C . THR A 1 414 ? 1.440 9.384 -0.503 1.00 97.00 414 THR A C 1
ATOM 3162 O O . THR A 1 414 ? 0.668 8.701 0.169 1.00 97.00 414 THR A O 1
ATOM 3165 N N . SER A 1 415 ? 1.715 9.087 -1.776 1.00 96.75 415 SER A N 1
ATOM 3166 C CA . SER A 1 415 ? 1.149 7.934 -2.488 1.00 96.75 415 SER A CA 1
ATOM 3167 C C . SER A 1 415 ? 1.629 6.608 -1.895 1.00 96.75 415 SER A C 1
ATOM 3169 O O . SER A 1 415 ? 0.810 5.732 -1.628 1.00 96.75 415 SER A O 1
ATOM 3171 N N . PHE A 1 416 ? 2.923 6.465 -1.597 1.00 95.50 416 PHE A N 1
ATOM 3172 C CA . PHE A 1 416 ? 3.448 5.252 -0.961 1.00 95.50 416 PHE A CA 1
ATOM 3173 C C . PHE A 1 416 ? 2.918 5.049 0.463 1.00 95.50 416 PHE A C 1
ATOM 3175 O O . PHE A 1 416 ? 2.586 3.922 0.835 1.00 95.50 416 PHE A O 1
ATOM 3182 N N . ALA A 1 417 ? 2.749 6.118 1.244 1.00 97.38 417 ALA A N 1
ATOM 3183 C CA . ALA A 1 417 ? 2.114 6.030 2.558 1.00 97.38 417 ALA A CA 1
ATOM 3184 C C . ALA A 1 417 ? 0.658 5.537 2.457 1.00 97.38 417 ALA A C 1
ATOM 3186 O O . ALA A 1 417 ? 0.250 4.670 3.231 1.00 97.38 417 ALA A O 1
ATOM 3187 N N . VAL A 1 418 ? -0.105 6.015 1.462 1.00 97.44 418 VAL A N 1
ATOM 3188 C CA . VAL A 1 418 ? -1.451 5.496 1.153 1.00 97.44 418 VAL A CA 1
ATOM 3189 C C . VAL A 1 418 ? -1.407 4.000 0.860 1.00 97.44 418 VAL A C 1
ATOM 3191 O O . VAL A 1 418 ? -2.231 3.251 1.380 1.00 97.44 418 VAL A O 1
ATOM 3194 N N . TRP A 1 419 ? -0.430 3.545 0.078 1.00 93.50 419 TRP A N 1
ATOM 3195 C CA . TRP A 1 419 ? -0.292 2.130 -0.259 1.00 93.50 419 TRP A CA 1
ATOM 3196 C C . TRP A 1 419 ? -0.024 1.272 0.970 1.00 93.50 419 TRP A C 1
ATOM 3198 O O . TRP A 1 419 ? -0.697 0.264 1.171 1.00 93.50 419 TRP A O 1
ATOM 3208 N N . ALA A 1 420 ? 0.936 1.676 1.799 1.00 95.81 420 ALA A N 1
ATOM 3209 C CA . ALA A 1 420 ? 1.313 0.935 2.993 1.00 95.81 420 ALA A CA 1
ATOM 3210 C C . ALA A 1 420 ? 0.165 0.870 4.014 1.00 95.81 420 ALA A C 1
ATOM 3212 O O . ALA A 1 420 ? -0.107 -0.200 4.559 1.00 95.81 420 ALA A O 1
ATOM 3213 N N . LEU A 1 421 ? -0.547 1.982 4.237 1.00 96.62 421 LEU A N 1
ATOM 3214 C CA . LEU A 1 421 ? -1.672 2.037 5.174 1.00 96.62 421 LEU A CA 1
ATOM 3215 C C . LEU A 1 421 ? -2.906 1.276 4.661 1.00 96.62 421 LEU A C 1
ATOM 3217 O O . LEU A 1 421 ? -3.533 0.566 5.447 1.00 96.62 421 LEU A O 1
ATOM 3221 N N . ASP A 1 422 ? -3.244 1.368 3.368 1.00 94.06 422 ASP A N 1
ATOM 3222 C CA . ASP A 1 422 ? -4.324 0.563 2.769 1.00 94.06 422 ASP A CA 1
ATOM 3223 C C . ASP A 1 422 ? -3.999 -0.930 2.862 1.00 94.06 422 ASP A C 1
ATOM 3225 O O . ASP A 1 422 ? -4.827 -1.716 3.322 1.00 94.06 422 ASP A O 1
ATOM 3229 N N . PHE A 1 423 ? -2.766 -1.315 2.515 1.00 91.62 423 PHE A N 1
ATOM 3230 C CA . PHE A 1 423 ? -2.334 -2.706 2.591 1.00 91.62 423 PHE A CA 1
ATOM 3231 C C . PHE A 1 423 ? -2.348 -3.225 4.033 1.00 91.62 423 PHE A C 1
ATOM 3233 O O . PHE A 1 423 ? -2.831 -4.331 4.281 1.00 91.62 423 PHE A O 1
ATOM 3240 N N . TYR A 1 424 ? -1.896 -2.417 4.999 1.00 93.19 424 TYR A N 1
ATOM 3241 C CA . TYR A 1 424 ? -2.010 -2.746 6.417 1.00 93.19 424 TYR A CA 1
ATOM 3242 C C . TYR A 1 424 ? -3.475 -2.971 6.796 1.00 93.19 424 TYR A C 1
ATOM 3244 O O . TYR A 1 424 ? -3.813 -4.037 7.300 1.00 93.19 424 TYR A O 1
ATOM 3252 N N . LEU A 1 425 ? -4.370 -2.021 6.529 1.00 89.56 425 LEU A N 1
ATOM 3253 C CA . LEU A 1 425 ? -5.775 -2.118 6.935 1.00 89.56 425 LEU A CA 1
ATOM 3254 C C . LEU A 1 425 ? -6.502 -3.311 6.292 1.00 89.56 425 LEU A C 1
ATOM 3256 O O . LEU A 1 425 ? -7.287 -3.967 6.976 1.00 89.56 425 LEU A O 1
ATOM 3260 N N . ASP A 1 426 ? -6.188 -3.642 5.039 1.00 83.81 426 ASP A N 1
ATOM 3261 C CA . ASP A 1 426 ? -6.789 -4.759 4.293 1.00 83.81 426 ASP A CA 1
ATOM 3262 C C . ASP A 1 426 ? -6.197 -6.137 4.658 1.00 83.81 426 ASP A C 1
ATOM 3264 O O . ASP A 1 426 ? -6.860 -7.166 4.510 1.00 83.81 426 ASP A O 1
ATOM 3268 N N . SER A 1 427 ? -4.970 -6.191 5.193 1.00 64.12 427 SER A N 1
ATOM 3269 C CA . SER A 1 427 ? -4.267 -7.451 5.508 1.00 64.12 427 SER A CA 1
ATOM 3270 C C . SER A 1 427 ? -4.957 -8.345 6.558 1.00 64.12 427 SER A C 1
ATOM 3272 O O . SER A 1 427 ? -4.562 -9.494 6.742 1.00 64.12 427 SER A O 1
ATOM 3274 N N . GLU A 1 428 ? -6.049 -7.887 7.181 1.00 48.12 428 GLU A N 1
ATOM 3275 C CA . GLU A 1 428 ? -6.936 -8.727 8.002 1.00 48.12 428 GLU A CA 1
ATOM 3276 C C . GLU A 1 428 ? -7.835 -9.686 7.198 1.00 48.12 428 GLU A C 1
ATOM 3278 O O . GLU A 1 428 ? -8.484 -10.552 7.785 1.00 48.12 428 GLU A O 1
ATOM 3283 N N . ILE A 1 429 ? -7.852 -9.600 5.861 1.00 40.84 429 ILE A N 1
ATOM 3284 C CA . ILE A 1 429 ? -8.793 -10.360 5.019 1.00 40.84 429 ILE A CA 1
ATOM 3285 C C . ILE A 1 429 ? -8.177 -11.599 4.337 1.00 40.84 429 ILE A C 1
ATOM 3287 O O . ILE A 1 429 ? -8.927 -12.427 3.816 1.00 40.84 429 ILE A O 1
ATOM 3291 N N . THR A 1 430 ? -6.857 -11.837 4.360 1.00 31.22 430 THR A N 1
ATOM 3292 C CA . THR A 1 430 ? -6.287 -13.010 3.653 1.00 31.22 430 THR A CA 1
ATOM 3293 C C . THR A 1 430 ? -5.221 -13.793 4.423 1.00 31.22 430 THR A C 1
ATOM 3295 O O . THR A 1 430 ? -4.033 -13.741 4.132 1.00 31.22 430 THR A O 1
ATOM 3298 N N . ASN A 1 431 ? -5.674 -14.702 5.292 1.00 29.78 431 ASN A N 1
ATOM 3299 C CA . ASN A 1 431 ? -5.002 -16.000 5.379 1.00 29.78 431 ASN A CA 1
ATOM 3300 C C . ASN A 1 431 ? -5.306 -16.767 4.077 1.00 29.78 431 ASN A C 1
ATOM 3302 O O . ASN A 1 431 ? -6.398 -17.304 3.906 1.00 29.78 431 ASN A O 1
ATOM 3306 N N . HIS A 1 432 ? -4.326 -16.787 3.170 1.00 31.31 432 HIS A N 1
ATOM 3307 C CA . HIS A 1 432 ? -4.280 -17.518 1.894 1.00 31.31 432 HIS A CA 1
ATOM 3308 C C . HIS A 1 432 ? -5.207 -17.053 0.755 1.00 31.31 432 HIS A C 1
ATOM 3310 O O . HIS A 1 432 ? -6.294 -17.590 0.559 1.00 31.31 432 HIS A O 1
ATOM 3316 N N . SER A 1 433 ? -4.668 -16.218 -0.137 1.00 29.36 433 SER A N 1
ATOM 3317 C CA . SER A 1 433 ? -4.651 -16.512 -1.581 1.00 29.36 433 SER A CA 1
ATOM 3318 C C . SER A 1 433 ? -3.738 -15.532 -2.316 1.00 29.36 433 SER A C 1
ATOM 3320 O O . SER A 1 433 ? -3.873 -14.328 -2.129 1.00 29.36 433 SER A O 1
ATOM 3322 N N . ASN A 1 434 ? -2.877 -16.055 -3.195 1.00 33.62 434 ASN A N 1
ATOM 3323 C CA . ASN A 1 434 ? -2.062 -15.341 -4.191 1.00 33.62 434 ASN A CA 1
ATOM 3324 C C . ASN A 1 434 ? -2.928 -14.586 -5.229 1.00 33.62 434 ASN A C 1
ATOM 3326 O O . ASN A 1 434 ? -2.809 -14.815 -6.429 1.00 33.62 434 ASN A O 1
ATOM 3330 N N . SER A 1 435 ? -3.884 -13.768 -4.790 1.00 31.30 435 SER A N 1
ATOM 3331 C CA . SER A 1 435 ? -4.859 -13.094 -5.655 1.00 31.30 435 SER A CA 1
ATOM 3332 C C . SER A 1 435 ? -4.623 -11.592 -5.790 1.00 31.30 435 SER A C 1
ATOM 3334 O O . SER A 1 435 ? -5.517 -10.891 -6.259 1.00 31.30 435 SER A O 1
ATOM 3336 N N . ARG A 1 436 ? -3.455 -11.093 -5.384 1.00 38.88 436 ARG A N 1
ATOM 3337 C CA . ARG A 1 436 ? -2.976 -9.763 -5.765 1.00 38.88 436 ARG A CA 1
ATOM 3338 C C . ARG A 1 436 ? -1.810 -9.974 -6.746 1.00 38.88 436 ARG A C 1
ATOM 3340 O O . ARG A 1 436 ? -0.858 -10.638 -6.333 1.00 38.88 436 ARG A O 1
ATOM 3347 N N . PRO A 1 437 ? -1.923 -9.553 -8.021 1.00 36.28 437 PRO A N 1
ATOM 3348 C CA . PRO A 1 437 ? -0.742 -9.291 -8.832 1.00 36.28 437 PRO A CA 1
ATOM 3349 C C . PRO A 1 437 ? 0.085 -8.157 -8.233 1.00 36.28 437 PRO A C 1
ATOM 3351 O O . PRO A 1 437 ? -0.512 -7.306 -7.526 1.00 36.28 437 PRO A O 1
#

Foldseek 3Di:
DDDPDDDDDQPDPDPDDPDPDPDDDDDDDDDDDDQPAAKAKAKEAEPDDQDPWFWKKKFKDQPNDGPDIDIGTSVPDPPSMDIDMDTRHGWHKTKIWIWTADPNDIFGWDIGDIDTADPVRNYHYHDYHYTYCLRRLLVVLLVLLLVLLLVQADPQLAGDWASVPDSDGDLLLLLLSLQLNVLVRNDLPDPSSVSSLVVQLVQADPQLAGPDQFLLSLLSSLQSCLSSVNDDDSNVSSLVNNLVLQDPQLAHDRHSDDDGFLQSLLSNLQSNVSSVNACPPPSNVSSLVSLVVQQDPQLAHDRRDDDGFLLSLLSNLLSCVLNVPPCPDPNNVSSLSQQVQQADPQLFGDGGPPDDGWLQSLLSSLNNCCSSPNDDPSLSSSSVSLSVQADPSSWHFGCDDPVHPHTDTTSNSSSSSSVSSSSNSCSVPDPDDSSDD